Protein AF-0000000087158368 (afdb_homodimer)

pLDDT: mean 95.21, std 6.95, range [35.5, 98.94]

Solvent-accessible surface area (backbone atoms only — not comparable to full-atom values): 25498 Å² total; per-residue (Å²): 127,85,56,73,41,38,43,77,47,82,52,90,26,24,34,39,37,28,34,41,37,45,94,57,28,25,33,39,40,75,66,41,47,52,38,48,52,51,52,51,51,50,43,71,72,34,70,68,41,32,19,38,36,38,36,26,34,69,70,18,23,12,53,10,69,36,63,83,64,76,60,60,47,92,96,54,76,39,62,48,29,55,54,32,62,71,44,40,45,53,49,42,52,47,57,63,62,46,66,37,57,34,36,23,41,35,55,11,42,15,22,34,45,26,30,18,52,45,65,42,34,77,42,33,35,27,9,47,81,10,32,39,24,39,47,28,32,73,34,13,28,38,57,35,49,42,29,46,52,49,41,31,75,35,39,12,44,26,40,33,43,39,32,47,62,65,33,50,72,37,45,20,64,55,30,32,75,52,45,58,35,75,38,55,37,55,61,92,45,34,64,60,54,45,50,52,51,38,45,53,49,27,53,34,43,23,48,53,51,29,49,51,52,52,50,57,62,50,49,73,71,46,53,70,70,58,40,52,51,50,50,51,54,51,49,56,56,45,65,71,37,71,39,42,55,38,46,54,50,19,56,75,65,72,48,84,58,82,42,70,33,62,120,126,87,53,71,41,39,43,77,48,82,52,90,28,24,34,38,39,29,33,41,36,45,93,56,27,25,33,40,37,76,65,43,46,53,39,49,52,50,51,51,51,50,43,70,72,34,70,68,42,30,19,37,36,39,35,26,34,69,71,17,23,12,52,10,70,35,63,82,61,75,59,57,48,93,95,55,83,65,66,66,65,57,55,38,62,69,44,41,51,53,47,44,52,45,58,63,61,45,66,36,58,34,35,25,40,35,54,11,42,16,21,33,47,26,30,20,52,46,65,42,34,51,35,32,34,26,9,48,80,10,31,39,22,39,46,29,40,80,74,75,47,71,68,48,52,52,29,76,62,49,41,34,48,17,49,35,61,71,53,31,54,48,32,45,66,68,32,51,72,38,45,20,63,57,30,32,75,52,18,54,26,60,39,55,37,55,62,91,44,33,64,62,52,46,50,52,51,38,47,50,51,26,53,36,25,23,50,19,45,28,50,36,52,52,46,43,62,50,30,75,74,44,52,68,71,59,39,38,53,48,29,26,53,50,27,25,56,25,40,60,36,70,32,18,55,38,21,52,50,18,58,76,67,73,49,84,60,80,43,69,35,60,122

Structure (mmCIF, N/CA/C/O backbone):
data_AF-0000000087158368-model_v1
#
loop_
_entity.id
_entity.type
_entity.pdbx_description
1 polymer '1,2-epoxyphenylacetyl-CoA isomerase'
#
loop_
_atom_site.group_PDB
_atom_site.id
_atom_site.type_symbol
_atom_site.label_atom_id
_atom_site.label_alt_id
_atom_site.label_comp_id
_atom_site.label_asym_id
_atom_site.label_entity_id
_atom_site.label_seq_id
_atom_site.pdbx_PDB_ins_code
_atom_site.Cartn_x
_atom_site.Cartn_y
_atom_site.Cartn_z
_atom_site.occupancy
_atom_site.B_iso_or_equiv
_atom_site.auth_seq_id
_atom_site.auth_comp_id
_atom_site.auth_asym_id
_atom_site.auth_atom_id
_atom_site.pdbx_PDB_model_num
ATOM 1 N N . MET A 1 1 ? 14.289 32.031 16.703 1 35.5 1 MET A N 1
ATOM 2 C CA . MET A 1 1 ? 14.219 32.5 15.328 1 35.5 1 MET A CA 1
ATOM 3 C C . MET A 1 1 ? 13.297 31.594 14.5 1 35.5 1 MET A C 1
ATOM 5 O O . MET A 1 1 ? 13.383 30.375 14.578 1 35.5 1 MET A O 1
ATOM 9 N N . VAL A 1 2 ? 11.969 31.875 14.32 1 46.75 2 VAL A N 1
ATOM 10 C CA . VAL A 1 2 ? 10.938 31.125 13.617 1 46.75 2 VAL A CA 1
ATOM 11 C C . VAL A 1 2 ? 11.523 30.516 12.344 1 46.75 2 VAL A C 1
ATOM 13 O O . VAL A 1 2 ? 12.031 31.234 11.477 1 46.75 2 VAL A O 1
ATOM 16 N N . SER A 1 3 ? 12.148 29.312 12.359 1 64.56 3 SER A N 1
ATOM 17 C CA . SER A 1 3 ? 12.922 28.75 11.258 1 64.56 3 SER A CA 1
ATOM 18 C C . SER A 1 3 ? 12.148 28.828 9.945 1 64.56 3 SER A C 1
ATOM 20 O O . SER A 1 3 ? 10.922 28.672 9.93 1 64.56 3 SER A O 1
ATOM 22 N N . ASP A 1 4 ? 12.562 29.703 9.062 1 90.81 4 ASP A N 1
ATOM 23 C CA . ASP A 1 4 ? 12.023 29.922 7.723 1 90.81 4 ASP A CA 1
ATOM 24 C C . ASP A 1 4 ? 11.891 28.609 6.957 1 90.81 4 ASP A C 1
ATOM 26 O O . ASP A 1 4 ? 11.672 28.609 5.746 1 90.81 4 ASP A O 1
ATOM 30 N N . LEU A 1 5 ? 11.945 27.578 7.797 1 97.25 5 LEU A N 1
ATOM 31 C CA . LEU A 1 5 ? 11.914 26.281 7.137 1 97.25 5 LEU A CA 1
ATOM 32 C C . LEU A 1 5 ? 10.477 25.812 6.93 1 97.25 5 LEU A C 1
ATOM 34 O O . LEU A 1 5 ? 10.203 25 6.043 1 97.25 5 LEU A O 1
ATOM 38 N N . VAL A 1 6 ? 9.617 26.297 7.848 1 98.5 6 VAL A N 1
ATOM 39 C CA . VAL A 1 6 ? 8.18 26.109 7.691 1 98.5 6 VAL A CA 1
ATOM 40 C C . VAL A 1 6 ? 7.465 27.453 7.832 1 98.5 6 VAL A C 1
ATOM 42 O O . VAL A 1 6 ? 7.547 28.109 8.875 1 98.5 6 VAL A O 1
ATOM 45 N N . LEU A 1 7 ? 6.844 27.875 6.781 1 98.44 7 LEU A N 1
ATOM 46 C CA . LEU A 1 7 ? 6.082 29.109 6.82 1 98.44 7 LEU A CA 1
ATOM 47 C C . LEU A 1 7 ? 4.676 28.875 7.363 1 98.44 7 LEU A C 1
ATOM 49 O O . LEU A 1 7 ? 4.039 27.875 7.027 1 98.44 7 LEU A O 1
ATOM 53 N N . THR A 1 8 ? 4.258 29.781 8.203 1 98.12 8 THR A N 1
ATOM 54 C CA . THR A 1 8 ? 2.902 29.719 8.742 1 98.12 8 THR A CA 1
ATOM 55 C C . THR A 1 8 ? 2.09 30.938 8.32 1 98.12 8 THR A C 1
ATOM 57 O O . THR A 1 8 ? 2.518 32.062 8.531 1 98.12 8 THR A O 1
ATOM 60 N N . ASP A 1 9 ? 1.042 30.703 7.664 1 98.12 9 ASP A N 1
ATOM 61 C CA . ASP A 1 9 ? 0.063 31.734 7.309 1 98.12 9 ASP A CA 1
ATOM 62 C C . ASP A 1 9 ? -1.254 31.516 8.047 1 98.12 9 ASP A C 1
ATOM 64 O O . ASP A 1 9 ? -1.978 30.547 7.773 1 98.12 9 ASP A O 1
ATOM 68 N N . VAL A 1 10 ? -1.511 32.406 9 1 97.88 10 VAL A N 1
ATOM 69 C CA . VAL A 1 10 ? -2.723 32.312 9.805 1 97.88 10 VAL A CA 1
ATOM 70 C C . VAL A 1 10 ? -3.9 32.906 9.055 1 97.88 10 VAL A C 1
ATOM 72 O O . VAL A 1 10 ? -3.848 34.094 8.656 1 97.88 10 VAL A O 1
ATOM 75 N N . ARG A 1 11 ? -4.852 32.094 8.789 1 97.69 11 ARG A N 1
ATOM 76 C CA .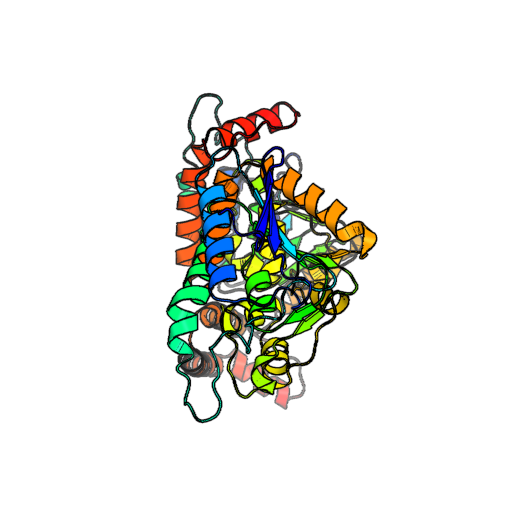 ARG A 1 11 ? -6.086 32.531 8.133 1 97.69 11 ARG A CA 1
ATOM 77 C C . ARG A 1 11 ? -7.258 32.5 9.109 1 97.69 11 ARG A C 1
ATOM 79 O O . ARG A 1 11 ? -7.078 32.281 10.305 1 97.69 11 ARG A O 1
ATOM 86 N N . ASP A 1 12 ? -8.445 32.906 8.586 1 96.06 12 ASP A N 1
ATOM 87 C CA . ASP A 1 12 ? -9.641 32.875 9.414 1 96.06 12 ASP A CA 1
ATOM 88 C C . ASP A 1 12 ? -10.094 31.438 9.664 1 96.06 12 ASP A C 1
ATOM 90 O O . ASP A 1 12 ? -10.781 30.844 8.836 1 96.06 12 ASP A O 1
ATOM 94 N N . GLY A 1 13 ? -9.641 30.891 10.781 1 96.81 13 GLY A N 1
ATOM 95 C CA . GLY A 1 13 ? -10.102 29.578 11.219 1 96.81 13 GLY A CA 1
ATOM 96 C C . GLY A 1 13 ? -9.133 28.469 10.883 1 96.81 13 GLY A C 1
ATOM 97 O O . GLY A 1 13 ? -9.297 27.328 11.336 1 96.81 13 GLY A O 1
ATOM 98 N N . TYR A 1 14 ? -8.18 28.812 10.008 1 98 14 TYR A N 1
ATOM 99 C CA . TYR A 1 14 ? -7.238 27.734 9.688 1 98 14 TYR A CA 1
ATOM 100 C C . TYR A 1 14 ? -5.844 28.297 9.445 1 98 14 TYR A C 1
ATOM 102 O O . TYR A 1 14 ? -5.66 29.516 9.406 1 98 14 TYR A O 1
ATOM 110 N N . ARG A 1 15 ? -4.848 27.406 9.383 1 98.5 15 ARG A N 1
ATOM 111 C CA . ARG A 1 15 ? -3.459 27.781 9.133 1 98.5 15 ARG A CA 1
ATOM 112 C C . ARG A 1 15 ? -2.908 27.031 7.922 1 98.5 15 ARG A C 1
ATOM 114 O O . ARG A 1 15 ? -3.207 25.859 7.723 1 98.5 15 ARG A O 1
ATOM 121 N N . VAL A 1 16 ? -2.145 27.75 7.168 1 98.81 16 VAL A N 1
ATOM 122 C CA . VAL A 1 16 ? -1.394 27.156 6.07 1 98.81 16 VAL A CA 1
ATOM 123 C C . VAL A 1 16 ? 0.057 26.938 6.496 1 98.81 16 VAL A C 1
ATOM 125 O O . VAL A 1 16 ? 0.745 27.891 6.879 1 98.81 16 VAL A O 1
ATOM 128 N N . LEU A 1 17 ? 0.47 25.766 6.527 1 98.75 17 LEU A N 1
ATOM 129 C CA . LEU A 1 17 ? 1.861 25.406 6.773 1 98.75 17 LEU A CA 1
ATOM 130 C C . LEU A 1 17 ? 2.561 25.016 5.477 1 98.75 17 LEU A C 1
ATOM 132 O O . LEU A 1 17 ? 2.123 24.094 4.789 1 98.75 17 LEU A O 1
ATOM 136 N N . THR A 1 18 ? 3.607 25.703 5.133 1 98.88 18 THR A N 1
ATOM 137 C CA . THR A 1 18 ? 4.332 25.469 3.889 1 98.88 18 THR A CA 1
ATOM 138 C C . THR A 1 18 ? 5.758 25 4.172 1 98.88 18 THR A C 1
ATOM 140 O O . THR A 1 18 ? 6.543 25.734 4.781 1 98.88 18 THR A O 1
ATOM 143 N N . LEU A 1 19 ? 6.09 23.75 3.797 1 98.75 19 LEU A N 1
ATOM 144 C CA . LEU A 1 19 ? 7.488 23.344 3.807 1 98.75 19 LEU A CA 1
ATOM 145 C C . LEU A 1 19 ? 8.328 24.219 2.889 1 98.75 19 LEU A C 1
ATOM 147 O O . LEU A 1 19 ? 7.984 24.406 1.717 1 98.75 19 LEU A O 1
ATOM 151 N N . ASN A 1 20 ? 9.469 24.766 3.457 1 98.44 20 ASN A N 1
ATOM 152 C CA . ASN A 1 20 ? 10.102 25.859 2.738 1 98.44 20 ASN A CA 1
ATOM 153 C C . ASN A 1 20 ? 11.602 25.656 2.59 1 98.44 20 ASN A C 1
ATOM 155 O O . ASN A 1 20 ? 12.398 26.453 3.068 1 98.44 20 ASN A O 1
ATOM 159 N N . ARG A 1 21 ? 11.961 24.625 1.903 1 97.25 21 ARG A N 1
ATOM 160 C CA . ARG A 1 21 ? 13.289 24.375 1.36 1 97.25 21 ARG A CA 1
ATOM 161 C C . ARG A 1 21 ? 13.219 24.016 -0.121 1 97.25 21 ARG A C 1
ATOM 163 O O . ARG A 1 21 ? 13.672 22.953 -0.532 1 97.25 21 ARG A O 1
ATOM 170 N N . PRO A 1 22 ? 12.695 24.969 -0.918 1 97.19 22 PRO A N 1
ATOM 171 C CA . PRO A 1 22 ? 12.383 24.641 -2.311 1 97.19 22 PRO A CA 1
ATOM 172 C C . PRO A 1 22 ? 13.617 24.219 -3.105 1 97.19 22 PRO A C 1
ATOM 174 O O . PRO A 1 22 ? 13.508 23.406 -4.035 1 97.19 22 PRO A O 1
ATOM 177 N N . ASP A 1 23 ? 14.781 24.625 -2.709 1 95.81 23 ASP A N 1
ATOM 178 C CA . ASP A 1 23 ? 16 24.281 -3.43 1 95.81 23 ASP A CA 1
ATOM 179 C C . ASP A 1 23 ? 16.391 22.828 -3.197 1 95.81 23 ASP A C 1
ATOM 181 O O . ASP A 1 23 ? 17.219 22.266 -3.934 1 95.81 23 ASP A O 1
ATOM 185 N N . ARG A 1 24 ? 15.82 22.266 -2.209 1 95.56 24 ARG A N 1
ATOM 186 C CA . ARG A 1 24 ? 16.078 20.859 -1.892 1 95.56 24 ARG A CA 1
ATOM 187 C C . ARG A 1 24 ? 14.805 20.031 -2.004 1 95.56 24 ARG A C 1
ATOM 189 O O . ARG A 1 24 ? 14.672 19 -1.352 1 95.56 24 ARG A O 1
ATOM 196 N N . LEU A 1 25 ? 13.82 20.578 -2.707 1 97.25 25 LEU A N 1
ATOM 197 C CA . LEU A 1 25 ? 12.523 19.938 -2.877 1 97.25 25 LEU A CA 1
ATOM 198 C C . LEU A 1 25 ? 11.883 19.641 -1.523 1 97.25 25 LEU A C 1
ATOM 200 O O . LEU A 1 25 ? 11.289 18.562 -1.338 1 97.25 25 LEU A O 1
ATOM 204 N N . ASN A 1 26 ? 12.141 20.516 -0.553 1 98.19 26 ASN A N 1
ATOM 205 C CA . ASN A 1 26 ? 11.539 20.469 0.775 1 98.19 26 ASN A CA 1
ATOM 206 C C . ASN A 1 26 ? 11.867 19.172 1.494 1 98.19 26 ASN A C 1
ATOM 208 O O . ASN A 1 26 ? 11.031 18.625 2.227 1 98.19 26 ASN A O 1
ATOM 212 N N . ALA A 1 27 ? 13.102 18.609 1.26 1 97.5 27 ALA A N 1
ATOM 213 C CA . ALA A 1 27 ? 13.555 17.406 1.953 1 97.5 27 ALA A CA 1
ATOM 214 C C . ALA A 1 27 ? 13.672 17.656 3.455 1 97.5 27 ALA A C 1
ATOM 216 O O . ALA A 1 27 ? 14.086 18.734 3.883 1 97.5 27 ALA A O 1
ATOM 217 N N . PHE A 1 28 ? 13.391 16.656 4.266 1 97 28 PHE A N 1
ATOM 218 C CA . PHE A 1 28 ? 13.398 16.766 5.719 1 97 28 PHE A CA 1
ATOM 219 C C . PHE A 1 28 ? 14.828 16.719 6.254 1 97 28 PHE A C 1
ATOM 221 O O . PHE A 1 28 ? 15.602 15.828 5.891 1 97 28 PHE A O 1
ATOM 228 N N . SER A 1 29 ? 15.227 17.656 6.973 1 94.62 29 SER A N 1
ATOM 229 C CA . SER A 1 29 ? 16.344 17.641 7.918 1 94.62 29 SER A CA 1
ATOM 230 C C . SER A 1 29 ? 15.844 17.609 9.359 1 94.62 29 SER A C 1
ATOM 232 O O . SER A 1 29 ? 14.641 17.688 9.609 1 94.62 29 SER A O 1
ATOM 234 N N . GLY A 1 30 ? 16.766 17.438 10.281 1 94.38 30 GLY A N 1
ATOM 235 C CA . GLY A 1 30 ? 16.375 17.547 11.672 1 94.38 30 GLY A CA 1
ATOM 236 C C . GLY A 1 30 ? 15.703 18.859 12.016 1 94.38 30 GLY A C 1
ATOM 237 O O . GLY A 1 30 ? 14.688 18.875 12.711 1 94.38 30 GLY A O 1
ATOM 238 N N . GLU A 1 31 ? 16.188 19.891 11.469 1 95.31 31 GLU A N 1
ATOM 239 C CA . GLU A 1 31 ? 15.648 21.219 11.727 1 95.31 31 GLU A CA 1
ATOM 240 C C . GLU A 1 31 ? 14.266 21.375 11.109 1 95.31 31 GLU A C 1
ATOM 242 O O . GLU A 1 31 ? 13.383 22 11.703 1 95.31 31 GLU A O 1
ATOM 247 N N . MET A 1 32 ? 14.078 20.812 9.922 1 96.75 32 MET A N 1
ATOM 248 C CA . MET A 1 32 ? 12.773 20.891 9.266 1 96.75 32 MET A CA 1
ATOM 249 C C . MET A 1 32 ? 11.719 20.125 10.062 1 96.75 32 MET A C 1
ATOM 251 O O . MET A 1 32 ? 10.594 20.594 10.211 1 96.75 32 MET A O 1
ATOM 255 N N . HIS A 1 33 ? 12.133 18.953 10.539 1 97.12 33 HIS A N 1
ATOM 256 C CA . HIS A 1 33 ? 11.234 18.188 11.398 1 97.12 33 HIS A CA 1
ATOM 257 C C . HIS A 1 33 ? 10.828 19 12.625 1 97.12 33 HIS A C 1
ATOM 259 O O . HIS A 1 33 ? 9.641 19.062 12.961 1 97.12 33 HIS A O 1
ATOM 265 N N . ALA A 1 34 ? 11.758 19.594 13.258 1 97 34 ALA A N 1
ATOM 266 C CA . ALA A 1 34 ? 11.492 20.375 14.461 1 97 34 ALA A CA 1
ATOM 267 C C . ALA A 1 34 ? 10.57 21.562 14.156 1 97 34 ALA A C 1
ATOM 269 O O . ALA A 1 34 ? 9.648 21.844 14.93 1 97 34 ALA A O 1
ATOM 270 N N . ALA A 1 35 ? 10.828 22.172 13.062 1 97.94 35 ALA A N 1
ATOM 271 C CA . ALA A 1 35 ? 10.016 23.312 12.664 1 97.94 35 ALA A CA 1
ATOM 272 C C . ALA A 1 35 ? 8.57 22.906 12.398 1 97.94 35 ALA A C 1
ATOM 274 O O . ALA A 1 35 ? 7.637 23.578 12.836 1 97.94 35 ALA A O 1
ATOM 275 N N . LEU A 1 36 ? 8.367 21.828 11.656 1 98.44 36 LEU A N 1
ATOM 276 C CA . LEU A 1 36 ? 7.02 21.359 11.344 1 98.44 36 LEU A CA 1
ATOM 277 C C . LEU A 1 36 ? 6.293 20.922 12.617 1 98.44 36 LEU A C 1
ATOM 279 O O . LEU A 1 36 ? 5.121 21.25 12.812 1 98.44 36 LEU A O 1
ATOM 283 N N . MET A 1 37 ? 7.012 20.188 13.516 1 98.38 37 MET A N 1
ATOM 284 C CA . MET A 1 37 ? 6.414 19.75 14.773 1 98.38 37 MET A CA 1
ATOM 285 C C . MET A 1 37 ? 5.969 20.953 15.609 1 98.38 37 MET A C 1
ATOM 287 O O . MET A 1 37 ? 4.879 20.953 16.188 1 98.38 37 MET A O 1
ATOM 291 N N . ALA A 1 38 ? 6.797 21.953 15.641 1 98 38 ALA A N 1
ATOM 292 C CA . ALA A 1 38 ? 6.461 23.156 16.391 1 98 38 ALA A CA 1
ATOM 293 C C . ALA A 1 38 ? 5.227 23.844 15.805 1 98 38 ALA A C 1
ATOM 295 O O . ALA A 1 38 ? 4.352 24.297 16.547 1 98 38 ALA A O 1
ATOM 296 N N . ALA A 1 39 ? 5.195 23.906 14.5 1 98.12 39 ALA A N 1
ATOM 297 C CA . ALA A 1 39 ? 4.066 24.547 13.828 1 98.12 39 ALA A CA 1
ATOM 298 C C . ALA A 1 39 ? 2.77 23.781 14.086 1 98.12 39 ALA A C 1
ATOM 300 O O . ALA A 1 39 ? 1.726 24.391 14.336 1 98.12 39 ALA A O 1
ATOM 301 N N . LEU A 1 40 ? 2.805 22.5 14.008 1 98.44 40 LEU A N 1
ATOM 302 C CA . LEU A 1 40 ? 1.634 21.672 14.266 1 98.44 40 LEU A CA 1
ATOM 303 C C . LEU A 1 40 ? 1.184 21.812 15.711 1 98.44 40 LEU A C 1
ATOM 305 O O . LEU A 1 40 ? -0.016 21.875 15.992 1 98.44 40 LEU A O 1
ATOM 309 N N . THR A 1 41 ? 2.145 21.812 16.609 1 98.19 41 THR A N 1
ATOM 310 C CA . THR A 1 41 ? 1.838 21.953 18.031 1 98.19 41 THR A CA 1
ATOM 311 C C . THR A 1 41 ? 1.185 23.312 18.312 1 98.19 41 THR A C 1
ATOM 313 O O . THR A 1 41 ? 0.236 23.406 19.094 1 98.19 41 THR A O 1
ATOM 316 N N . ALA A 1 42 ? 1.695 24.344 17.656 1 97.62 42 ALA A N 1
ATOM 317 C CA . ALA A 1 42 ? 1.116 25.672 17.797 1 97.62 42 ALA A CA 1
ATOM 318 C C . ALA A 1 42 ? -0.322 25.703 17.281 1 97.62 42 ALA A C 1
ATOM 320 O O . ALA A 1 42 ? -1.196 26.312 17.906 1 97.62 42 ALA A O 1
ATOM 321 N N . ALA A 1 43 ? -0.54 25.078 16.172 1 97.5 43 ALA A N 1
ATOM 322 C CA . ALA A 1 43 ? -1.895 25 15.625 1 97.5 43 ALA A CA 1
ATOM 323 C C . ALA A 1 43 ? -2.83 24.281 16.594 1 97.5 43 ALA A C 1
ATOM 325 O O . ALA A 1 43 ? -3.959 24.719 16.828 1 97.5 43 ALA A O 1
ATOM 326 N N . GLU A 1 44 ? -2.381 23.25 17.156 1 97.12 44 GLU A N 1
ATOM 327 C CA . GLU A 1 44 ? -3.164 22.453 18.094 1 97.12 44 GLU A CA 1
ATOM 328 C C . GLU A 1 44 ? -3.529 23.25 19.344 1 97.12 44 GLU A C 1
ATOM 330 O O . GLU A 1 44 ? -4.637 23.109 19.875 1 97.12 44 GLU A O 1
ATOM 335 N N . SER A 1 45 ? -2.621 24.109 19.781 1 96.81 45 SER A N 1
ATOM 336 C CA . SER A 1 45 ? -2.787 24.828 21.047 1 96.81 45 SER A CA 1
ATOM 337 C C . SER A 1 45 ? -3.643 26.078 20.859 1 96.81 45 SER A C 1
ATOM 339 O O . SER A 1 45 ? -4.137 26.641 21.828 1 96.81 45 SER A O 1
ATOM 341 N N . ASP A 1 46 ? -3.721 26.531 19.641 1 95.94 46 ASP A N 1
ATOM 342 C CA . ASP A 1 46 ? -4.5 27.734 19.312 1 95.94 46 ASP A CA 1
ATOM 343 C C . ASP A 1 46 ? -5.953 27.375 19.016 1 95.94 46 ASP A C 1
ATOM 345 O O . ASP A 1 46 ? -6.273 26.875 17.938 1 95.94 46 ASP A O 1
ATOM 349 N N . LYS A 1 47 ? -6.809 27.719 19.875 1 93.06 47 LYS A N 1
ATOM 350 C CA . LYS A 1 47 ? -8.211 27.344 19.766 1 93.06 47 LYS A CA 1
ATOM 351 C C . LYS A 1 47 ? -8.875 28.016 18.578 1 93.06 47 LYS A C 1
ATOM 353 O O . LYS A 1 47 ? -9.945 27.594 18.125 1 93.06 47 LYS A O 1
ATOM 358 N N . SER A 1 48 ? -8.266 29.062 18.109 1 95.25 48 SER A N 1
ATOM 359 C CA . SER A 1 48 ? -8.82 29.734 16.938 1 95.25 48 SER A CA 1
ATOM 360 C C . SER A 1 48 ? -8.469 28.984 15.656 1 95.25 48 SER A C 1
ATOM 362 O O . SER A 1 48 ? -9.047 29.234 14.602 1 95.25 48 SER A O 1
ATOM 364 N N . CYS A 1 49 ? -7.559 28.062 15.695 1 97.19 49 CYS A N 1
ATOM 365 C CA . CYS A 1 49 ? -7.211 27.219 14.555 1 97.19 49 CYS A CA 1
ATOM 366 C C . CYS A 1 49 ? -8.086 25.969 14.516 1 97.19 49 CYS A C 1
ATOM 368 O O . CYS A 1 49 ? -8.016 25.125 15.414 1 97.19 49 CYS A O 1
ATOM 370 N N . ARG A 1 50 ? -8.836 25.812 13.445 1 97.75 50 ARG A N 1
ATOM 371 C CA . ARG A 1 50 ? -9.836 24.75 13.383 1 97.75 50 ARG A CA 1
ATOM 372 C C . ARG A 1 50 ? -9.539 23.781 12.242 1 97.75 50 ARG A C 1
ATOM 374 O O . ARG A 1 50 ? -10.211 22.766 12.086 1 97.75 50 ARG A O 1
ATOM 381 N N . ALA A 1 51 ? -8.539 24.062 11.414 1 98.38 51 ALA A N 1
ATOM 382 C CA . ALA A 1 51 ? -8.031 23.188 10.359 1 98.38 51 ALA A CA 1
ATOM 383 C C . ALA A 1 51 ? -6.598 23.547 9.984 1 98.38 51 ALA A C 1
ATOM 385 O O . ALA A 1 51 ? -6.152 24.672 10.234 1 98.38 51 ALA A O 1
ATOM 386 N N . VAL A 1 52 ? -5.898 22.641 9.43 1 98.81 52 VAL A N 1
ATOM 387 C CA . VAL A 1 52 ? -4.543 22.875 8.938 1 98.81 52 VAL A CA 1
ATOM 388 C C . VAL A 1 52 ? -4.453 22.484 7.465 1 98.81 52 VAL A C 1
ATOM 390 O O . VAL A 1 52 ? -5 21.453 7.051 1 98.81 52 VAL A O 1
ATOM 393 N N . LEU A 1 53 ? -3.898 23.344 6.691 1 98.94 53 LEU A N 1
ATOM 394 C CA . LEU A 1 53 ? -3.512 23.078 5.312 1 98.94 53 LEU A CA 1
ATOM 395 C C . LEU A 1 53 ? -1.997 22.953 5.184 1 98.94 53 LEU A C 1
ATOM 397 O O . LEU A 1 53 ? -1.264 23.891 5.488 1 98.94 53 LEU A O 1
ATOM 401 N N . LEU A 1 54 ? -1.51 21.781 4.82 1 98.94 54 LEU A N 1
ATOM 402 C CA . LEU A 1 54 ? -0.09 21.5 4.637 1 98.94 54 LEU A CA 1
ATOM 403 C C . LEU A 1 54 ? 0.268 21.453 3.156 1 98.94 54 LEU A C 1
ATOM 405 O O . LEU A 1 54 ? -0.434 20.828 2.361 1 98.94 54 LEU A O 1
ATOM 409 N N . THR A 1 55 ? 1.302 22.203 2.732 1 98.94 55 THR A N 1
ATOM 410 C CA . THR A 1 55 ? 1.754 22.188 1.346 1 98.94 55 THR A CA 1
ATOM 411 C C . THR A 1 55 ? 3.256 22.453 1.267 1 98.94 55 THR A C 1
ATOM 413 O O . THR A 1 55 ? 3.939 22.484 2.291 1 98.94 55 THR A O 1
ATOM 416 N N . GLY A 1 56 ? 3.881 22.422 0.038 1 98.81 56 GLY A N 1
ATOM 417 C CA . GLY A 1 56 ? 5.297 22.672 -0.169 1 98.81 56 GLY A CA 1
ATOM 418 C C . GLY A 1 56 ? 5.555 23.906 -1.03 1 98.81 56 GLY A C 1
ATOM 419 O O . GLY A 1 56 ? 4.801 24.188 -1.962 1 98.81 56 GLY A O 1
ATOM 420 N N . ALA A 1 57 ? 6.609 24.578 -0.704 1 98.5 57 ALA A N 1
ATOM 421 C CA . ALA A 1 57 ? 7.047 25.688 -1.539 1 98.5 57 ALA A CA 1
ATOM 422 C C . ALA A 1 57 ? 7.773 25.188 -2.787 1 98.5 57 ALA A C 1
ATOM 424 O O . ALA A 1 57 ? 8.445 24.156 -2.75 1 98.5 57 ALA A O 1
ATOM 425 N N . GLY A 1 58 ? 7.645 25.906 -3.893 1 97.81 58 GLY A N 1
ATOM 426 C CA . GLY A 1 58 ? 8.406 25.594 -5.09 1 97.81 58 GLY A CA 1
ATOM 427 C C . GLY A 1 58 ? 7.793 24.469 -5.914 1 97.81 58 GLY A C 1
ATOM 428 O O . GLY A 1 58 ? 6.57 24.344 -5.98 1 97.81 58 GLY A O 1
ATOM 429 N N . ARG A 1 59 ? 8.578 23.734 -6.566 1 96.44 59 ARG A N 1
ATOM 430 C CA . ARG A 1 59 ? 8.133 22.844 -7.625 1 96.44 59 ARG A CA 1
ATOM 431 C C . ARG A 1 59 ? 7.727 21.484 -7.059 1 96.44 59 ARG A C 1
ATOM 433 O O . ARG A 1 59 ? 7.098 20.688 -7.746 1 96.44 59 ARG A O 1
ATOM 440 N N . GLY A 1 60 ? 8.195 21.172 -5.848 1 97.75 60 GLY A N 1
ATOM 441 C CA . GLY A 1 60 ? 7.887 19.891 -5.25 1 97.75 60 GLY A CA 1
ATOM 442 C C . GLY A 1 60 ? 7.211 20 -3.898 1 97.75 60 GLY A C 1
ATOM 443 O O . GLY A 1 60 ? 7.246 21.062 -3.268 1 97.75 60 GLY A O 1
ATOM 444 N N . PHE A 1 61 ? 6.562 18.984 -3.498 1 98.75 61 PHE A N 1
ATOM 445 C CA . PHE A 1 61 ? 5.984 18.938 -2.162 1 98.75 61 PHE A CA 1
ATOM 446 C C . PHE A 1 61 ? 7.043 18.578 -1.124 1 98.75 61 PHE A C 1
ATOM 448 O O . PHE A 1 61 ? 7.375 19.391 -0.264 1 98.75 61 PHE A O 1
ATOM 455 N N . CYS A 1 62 ? 7.625 17.312 -1.284 1 98.62 62 CYS A N 1
ATOM 456 C CA . CYS A 1 62 ? 8.641 16.859 -0.342 1 98.62 62 CYS A CA 1
ATOM 457 C C . CYS A 1 62 ? 9.359 15.625 -0.867 1 98.62 62 CYS A C 1
ATOM 459 O O . CYS A 1 62 ? 8.711 14.641 -1.231 1 98.62 62 CYS A O 1
ATOM 461 N N . ALA A 1 63 ? 10.664 15.656 -0.845 1 96.81 63 ALA A N 1
ATOM 462 C CA . ALA A 1 63 ? 11.469 14.578 -1.413 1 96.81 63 ALA A CA 1
ATOM 463 C C . ALA A 1 63 ? 11.828 13.539 -0.349 1 96.81 63 ALA A C 1
ATOM 465 O O . ALA A 1 63 ? 12.609 12.625 -0.609 1 96.81 63 ALA A O 1
ATOM 466 N N . GLY A 1 64 ? 11.289 13.688 0.818 1 96.25 64 GLY A N 1
ATOM 467 C CA . GLY A 1 64 ? 11.641 12.781 1.9 1 96.25 64 GLY A CA 1
ATOM 468 C C . GLY A 1 64 ? 12.875 13.227 2.668 1 96.25 64 GLY A C 1
ATOM 469 O O . GLY A 1 64 ? 13.023 14.406 2.986 1 96.25 64 GLY A O 1
ATOM 470 N N . GLN A 1 65 ? 13.703 12.297 3.102 1 93.81 65 GLN A N 1
ATOM 471 C CA . GLN A 1 65 ? 14.891 12.578 3.904 1 93.81 65 GLN A CA 1
ATOM 472 C C . GLN A 1 65 ? 15.969 13.258 3.07 1 93.81 65 GLN A C 1
ATOM 474 O O . GLN A 1 65 ? 16.266 12.82 1.957 1 93.81 65 GLN A O 1
ATOM 479 N N . ASP A 1 66 ? 16.453 14.297 3.578 1 92.94 66 ASP A N 1
ATOM 480 C CA . ASP A 1 66 ? 17.672 14.875 3.008 1 92.94 66 ASP A CA 1
ATOM 481 C C . ASP A 1 66 ? 18.875 13.984 3.287 1 92.94 66 ASP A C 1
ATOM 483 O O . ASP A 1 66 ? 19.406 13.969 4.406 1 92.94 66 ASP A O 1
ATOM 487 N N . LEU A 1 67 ? 19.344 13.305 2.322 1 85 67 LEU A N 1
ATOM 488 C CA . LEU A 1 67 ? 20.422 12.336 2.482 1 85 67 LEU A CA 1
ATOM 489 C C . LEU A 1 67 ? 21.75 13.031 2.803 1 85 67 LEU A C 1
ATOM 491 O O . LEU A 1 67 ? 22.688 12.398 3.283 1 85 67 LEU A O 1
ATOM 495 N N . SER A 1 68 ? 21.781 14.297 2.555 1 81.44 68 SER A N 1
ATOM 496 C CA . SER A 1 68 ? 23 15.062 2.811 1 81.44 68 SER A CA 1
ATOM 497 C C . SER A 1 68 ? 23.031 15.578 4.242 1 81.44 68 SER A C 1
ATOM 499 O O . SER A 1 68 ? 24.031 16.172 4.676 1 81.44 68 SER A O 1
ATOM 501 N N . ASP A 1 69 ? 21.984 15.336 4.973 1 80.25 69 ASP A N 1
ATOM 502 C CA . ASP A 1 69 ? 21.875 15.859 6.332 1 80.25 69 ASP A CA 1
ATOM 503 C C . ASP A 1 69 ? 22.453 14.883 7.352 1 80.25 69 ASP A C 1
ATOM 505 O O . ASP A 1 69 ? 21.781 14.547 8.336 1 80.25 69 ASP A O 1
ATOM 509 N N . GLY A 1 70 ? 23.609 14.414 7.164 1 73.25 70 GLY A N 1
ATOM 510 C CA . GLY A 1 70 ? 24.359 13.648 8.148 1 73.25 70 GLY A CA 1
ATOM 511 C C . GLY A 1 70 ? 23.797 12.266 8.391 1 73.25 70 GLY A C 1
ATOM 512 O O . GLY A 1 70 ? 24.125 11.617 9.383 1 73.25 70 GLY A O 1
ATOM 513 N N . VAL A 1 71 ? 22.938 11.836 7.57 1 76.69 71 VAL A N 1
ATOM 514 C CA . VAL A 1 71 ? 22.328 10.531 7.824 1 76.69 71 VAL A CA 1
ATOM 515 C C . VAL A 1 71 ? 23.172 9.438 7.168 1 76.69 71 VAL A C 1
ATOM 517 O O . VAL A 1 71 ? 23.078 8.266 7.539 1 76.69 71 VAL A O 1
ATOM 520 N N . PHE A 1 72 ? 23.984 9.82 6.27 1 78.94 72 PHE A N 1
ATOM 521 C CA . PHE A 1 72 ? 24.844 8.867 5.602 1 78.94 72 PHE A CA 1
ATOM 522 C C . PHE A 1 72 ? 26.266 9.414 5.488 1 78.94 72 PHE A C 1
ATOM 524 O O . PHE A 1 72 ? 26.469 10.539 5.039 1 78.94 72 PHE A O 1
ATOM 531 N N . THR A 1 73 ? 27.141 8.781 6.07 1 78.94 73 THR A N 1
ATOM 532 C CA . THR A 1 73 ? 28.578 9.031 5.914 1 78.94 73 THR A CA 1
ATOM 533 C C . THR A 1 73 ? 29.266 7.82 5.289 1 78.94 73 THR A C 1
ATOM 535 O O . THR A 1 73 ? 29.234 6.723 5.844 1 78.94 73 THR A O 1
ATOM 538 N N . PRO A 1 74 ? 29.906 8.156 4.109 1 77.19 74 PRO A N 1
ATOM 539 C CA . PRO A 1 74 ? 30.594 7.027 3.479 1 77.19 74 PRO A CA 1
ATOM 540 C C . PRO A 1 74 ? 31.516 6.285 4.438 1 77.19 74 PRO A C 1
ATOM 542 O O . PRO A 1 74 ? 32.281 6.918 5.184 1 77.19 74 PRO A O 1
ATOM 545 N N . GLY A 1 75 ? 31.484 5.074 4.484 1 79.12 75 GLY A N 1
ATOM 546 C CA . GLY A 1 75 ? 32.344 4.254 5.316 1 79.12 75 GLY A CA 1
ATOM 547 C C . GLY A 1 75 ? 31.781 4.008 6.703 1 79.12 75 GLY A C 1
ATOM 548 O O . GLY A 1 75 ? 32.312 3.174 7.449 1 79.12 75 GLY A O 1
ATOM 549 N N . GLU A 1 76 ? 30.719 4.742 7.059 1 82.75 76 GLU A N 1
ATOM 550 C CA . GLU A 1 76 ? 30.062 4.535 8.344 1 82.75 76 GLU A CA 1
ATOM 551 C C . GLU A 1 76 ? 28.703 3.852 8.172 1 82.75 76 GLU A C 1
ATOM 553 O O . GLU A 1 76 ? 28.047 4.035 7.148 1 82.75 76 GLU A O 1
ATOM 558 N N . THR A 1 77 ? 28.438 3.02 9.156 1 84.12 77 THR A N 1
ATOM 559 C CA . THR A 1 77 ? 27.125 2.373 9.156 1 84.12 77 THR A CA 1
ATOM 560 C C . THR A 1 77 ? 26.109 3.217 9.914 1 84.12 77 THR A C 1
ATOM 562 O O . THR A 1 77 ? 26.203 3.375 11.133 1 84.12 77 THR A O 1
ATOM 565 N N . PRO A 1 78 ? 25.172 3.752 9.203 1 85.88 78 PRO A N 1
ATOM 566 C CA . PRO A 1 78 ? 24.188 4.602 9.891 1 85.88 78 PRO A CA 1
ATOM 567 C C . PRO A 1 78 ? 23.172 3.795 10.688 1 85.88 78 PRO A C 1
ATOM 569 O O . PRO A 1 78 ? 23.016 2.59 10.469 1 85.88 78 PRO A O 1
ATOM 572 N N . ASP A 1 79 ? 22.625 4.398 11.68 1 90.56 79 ASP A N 1
ATOM 573 C CA . ASP A 1 79 ? 21.438 3.861 12.352 1 90.56 79 ASP A CA 1
ATOM 574 C C . ASP A 1 79 ? 20.203 4.672 12.008 1 90.56 79 ASP A C 1
ATOM 576 O O . ASP A 1 79 ? 19.844 5.609 12.727 1 90.56 79 ASP A O 1
ATOM 580 N N . LEU A 1 80 ? 19.547 4.238 11.039 1 91.75 80 LEU A N 1
ATOM 581 C CA . LEU A 1 80 ? 18.391 4.977 10.523 1 91.75 80 LEU A CA 1
ATOM 582 C C . LEU A 1 80 ? 17.219 4.895 11.492 1 91.75 80 LEU A C 1
ATOM 584 O O . LEU A 1 80 ? 16.281 5.699 11.414 1 91.75 80 LEU A O 1
ATOM 588 N N . SER A 1 81 ? 17.266 3.895 12.43 1 93.88 81 SER A N 1
ATOM 589 C CA . SER A 1 81 ? 16.188 3.752 13.398 1 93.88 81 SER A CA 1
ATOM 590 C C . SER A 1 81 ? 16.094 4.977 14.305 1 93.88 81 SER A C 1
ATOM 592 O O . SER A 1 81 ? 14.992 5.348 14.742 1 93.88 81 SER A O 1
ATOM 594 N N . LEU A 1 82 ? 17.172 5.586 14.539 1 92.12 82 LEU A N 1
ATOM 595 C CA . LEU A 1 82 ? 17.203 6.723 15.453 1 92.12 82 LEU A CA 1
ATOM 596 C C . LEU A 1 82 ? 16.453 7.914 14.859 1 92.12 82 LEU A C 1
ATOM 598 O O . LEU A 1 82 ? 15.688 8.57 15.555 1 92.12 82 LEU A O 1
ATOM 602 N N . GLN A 1 83 ? 16.688 8.156 13.586 1 91.31 83 GLN A N 1
ATOM 603 C CA . GLN A 1 83 ? 16.016 9.258 12.914 1 91.31 83 GLN A CA 1
ATOM 604 C C . GLN A 1 83 ? 14.508 9.023 12.836 1 91.31 83 GLN A C 1
ATOM 606 O O . GLN A 1 83 ? 13.711 9.945 13.031 1 91.31 83 GLN A O 1
ATOM 611 N N . ILE A 1 84 ? 14.125 7.836 12.586 1 95.62 84 ILE A N 1
ATOM 612 C CA . ILE A 1 84 ? 12.719 7.48 12.461 1 95.62 84 ILE A CA 1
ATOM 613 C C . ILE A 1 84 ? 12.031 7.602 13.82 1 95.62 84 ILE A C 1
ATOM 615 O O . ILE A 1 84 ? 10.945 8.172 13.93 1 95.62 84 ILE A O 1
ATOM 619 N N . GLU A 1 85 ? 12.695 7.148 14.859 1 95.94 85 GLU A N 1
ATOM 620 C CA . GLU A 1 85 ? 12.164 7.199 16.219 1 95.94 85 GLU A CA 1
ATOM 621 C C . GLU A 1 85 ? 12.039 8.641 16.703 1 95.94 85 GLU A C 1
ATOM 623 O O . GLU A 1 85 ? 11.055 9 17.344 1 95.94 85 GLU A O 1
ATOM 628 N N . LYS A 1 86 ? 12.992 9.391 16.391 1 95.81 86 LYS A N 1
ATOM 629 C CA . LYS A 1 86 ? 13.078 10.734 16.938 1 95.81 86 LYS A CA 1
ATOM 630 C C . LYS A 1 86 ? 12.18 11.703 16.172 1 95.81 86 LYS A C 1
ATOM 632 O O . LYS A 1 86 ? 11.586 12.609 16.766 1 95.81 86 LYS A O 1
ATOM 637 N N . TYR A 1 87 ? 12.078 11.477 14.844 1 95.88 87 TYR A N 1
ATOM 638 C CA . TYR A 1 87 ? 11.477 12.539 14.047 1 95.88 87 TYR A CA 1
ATOM 639 C C . TYR A 1 87 ? 10.234 12.031 13.32 1 95.88 87 TYR A C 1
ATOM 641 O O . TYR A 1 87 ? 9.141 12.555 13.508 1 95.88 87 TYR A O 1
ATOM 649 N N . TYR A 1 88 ? 10.312 11 12.516 1 97.75 88 TYR A N 1
ATOM 650 C CA . TYR A 1 88 ? 9.25 10.617 11.594 1 97.75 88 TYR A CA 1
ATOM 651 C C . TYR A 1 88 ? 8.078 9.992 12.336 1 97.75 88 TYR A C 1
ATOM 653 O O . TYR A 1 88 ? 6.918 10.336 12.086 1 97.75 88 TYR A O 1
ATOM 661 N N . ASN A 1 89 ? 8.344 9.047 13.242 1 98.25 89 ASN A N 1
ATOM 662 C CA . ASN A 1 89 ? 7.25 8.391 13.953 1 98.25 89 ASN A CA 1
ATOM 663 C C . ASN A 1 89 ? 6.422 9.391 14.758 1 98.25 89 ASN A C 1
ATOM 665 O O . ASN A 1 89 ? 5.195 9.414 14.641 1 98.25 89 ASN A O 1
ATOM 669 N N . PRO A 1 90 ? 7.105 10.273 15.555 1 98.19 90 PRO A N 1
ATOM 670 C CA . PRO A 1 90 ? 6.309 11.281 16.266 1 98.19 90 PRO A CA 1
ATOM 671 C C . PRO A 1 90 ? 5.527 12.188 15.312 1 98.19 90 PRO A C 1
ATOM 673 O O . PRO A 1 90 ? 4.406 12.602 15.633 1 98.19 90 PRO A O 1
ATOM 676 N N . LEU A 1 91 ? 6.074 12.5 14.18 1 98.44 91 LEU A N 1
ATOM 677 C CA . LEU A 1 91 ? 5.391 13.367 13.227 1 98.44 91 LEU A CA 1
ATOM 678 C C . LEU A 1 91 ? 4.109 12.711 12.719 1 98.44 91 LEU A C 1
ATOM 680 O O . LEU A 1 91 ? 3.049 13.344 12.703 1 98.44 91 LEU A O 1
ATOM 684 N N . VAL A 1 92 ? 4.184 11.469 12.312 1 98.62 92 VAL A N 1
ATOM 685 C CA . VAL A 1 92 ? 3.018 10.742 11.812 1 98.62 92 VAL A CA 1
ATOM 686 C C . VAL A 1 92 ? 1.961 10.641 12.914 1 98.62 92 VAL A C 1
ATOM 688 O O . VAL A 1 92 ? 0.776 10.883 12.664 1 98.62 92 VAL A O 1
ATOM 691 N N . ARG A 1 93 ? 2.391 10.344 14.125 1 98.19 93 ARG A N 1
ATOM 692 C CA . ARG A 1 93 ? 1.469 10.266 15.25 1 98.19 93 ARG A CA 1
ATOM 693 C C . ARG A 1 93 ? 0.785 11.602 15.5 1 98.19 93 ARG A C 1
ATOM 695 O O . ARG A 1 93 ? -0.414 11.648 15.781 1 98.19 93 ARG A O 1
ATOM 702 N N . LYS A 1 94 ? 1.57 12.641 15.406 1 98.25 94 LYS A N 1
ATOM 703 C CA . LYS A 1 94 ? 1.016 13.977 15.609 1 98.25 94 LYS A CA 1
ATOM 704 C C . LYS A 1 94 ? -0.037 14.305 14.547 1 98.25 94 LYS A C 1
ATOM 706 O O . LYS A 1 94 ? -1.143 14.734 14.883 1 98.25 94 LYS A O 1
ATOM 711 N N . LEU A 1 95 ? 0.28 14.109 13.305 1 98.25 95 LEU A N 1
ATOM 712 C CA . LEU A 1 95 ? -0.651 14.398 12.219 1 98.25 95 LEU A CA 1
ATOM 713 C C . LEU A 1 95 ? -1.964 13.648 12.414 1 98.25 95 LEU A C 1
ATOM 715 O O . LEU A 1 95 ? -3.043 14.219 12.234 1 98.25 95 LEU A O 1
ATOM 719 N N . ARG A 1 96 ? -1.921 12.406 12.867 1 96.75 96 ARG A N 1
ATOM 720 C CA . ARG A 1 96 ? -3.109 11.57 12.992 1 96.75 96 ARG A CA 1
ATOM 721 C C . ARG A 1 96 ? -3.883 11.898 14.258 1 96.75 96 ARG A C 1
ATOM 723 O O . ARG A 1 96 ? -5.102 11.742 14.312 1 96.75 96 ARG A O 1
ATOM 730 N N . SER A 1 97 ? -3.17 12.477 15.242 1 96.62 97 SER A N 1
ATOM 731 C CA . SER A 1 97 ? -3.818 12.688 16.531 1 96.62 97 SER A CA 1
ATOM 732 C C . SER A 1 97 ? -4.371 14.102 16.641 1 96.62 97 SER A C 1
ATOM 734 O O . SER A 1 97 ? -5.141 14.406 17.562 1 96.62 97 SER A O 1
ATOM 736 N N . LEU A 1 98 ? -3.98 15 15.75 1 96.88 98 LEU A N 1
ATOM 737 C CA . LEU A 1 98 ? -4.5 16.359 15.812 1 96.88 98 LEU A CA 1
ATOM 738 C C . LEU A 1 98 ? -6.023 16.359 15.883 1 96.88 98 LEU A C 1
ATOM 740 O O . LEU A 1 98 ? -6.684 15.664 15.109 1 96.88 98 LEU A O 1
ATOM 744 N N . PRO A 1 99 ? -6.582 17.094 16.781 1 95.69 99 PRO A N 1
ATOM 745 C CA . PRO A 1 99 ? -8.039 17.125 16.922 1 95.69 99 PRO A CA 1
ATOM 746 C C . PRO A 1 99 ? -8.703 18.062 15.914 1 95.69 99 PRO A C 1
ATOM 748 O O . PRO A 1 99 ? -9.781 18.594 16.188 1 95.69 99 PRO A O 1
ATOM 751 N N . LEU A 1 100 ? -8.055 18.422 14.867 1 95.5 100 LEU A N 1
ATOM 752 C CA . LEU A 1 100 ? -8.57 19.219 13.758 1 95.5 100 LEU A CA 1
ATOM 753 C C . LEU A 1 100 ? -8.234 18.578 12.422 1 95.5 100 LEU A C 1
ATOM 755 O O . LEU A 1 100 ? -7.246 17.844 12.305 1 95.5 100 LEU A O 1
ATOM 759 N N . PRO A 1 101 ? -9.07 18.844 11.391 1 97.69 101 PRO A N 1
ATOM 760 C CA . PRO A 1 101 ? -8.781 18.297 10.062 1 97.69 101 PRO A CA 1
ATOM 761 C C . PRO A 1 101 ? -7.453 18.781 9.492 1 97.69 101 PRO A C 1
ATOM 763 O O . PRO A 1 101 ? -7.109 19.953 9.656 1 97.69 101 PRO A O 1
ATOM 766 N N . VAL A 1 102 ? -6.734 17.891 8.961 1 98.69 102 VAL A N 1
ATOM 767 C CA . VAL A 1 102 ? -5.48 18.203 8.273 1 98.69 102 VAL A CA 1
ATOM 768 C C . VAL A 1 102 ? -5.621 17.906 6.781 1 98.69 102 VAL A C 1
ATOM 770 O O . VAL A 1 102 ? -5.762 16.75 6.375 1 98.69 102 VAL A O 1
ATOM 773 N N . LEU A 1 103 ? -5.605 18.922 5.984 1 98.75 103 LEU A N 1
ATOM 774 C CA . LEU A 1 103 ? -5.633 18.859 4.527 1 98.75 103 LEU A CA 1
ATOM 775 C C . LEU A 1 103 ? -4.23 19.016 3.953 1 98.75 103 LEU A C 1
ATOM 777 O O . LEU A 1 103 ? -3.453 19.859 4.406 1 98.75 103 LEU A O 1
ATOM 781 N N . CYS A 1 104 ? -3.928 18.156 3.021 1 98.94 104 CYS A N 1
ATOM 782 C CA . CYS A 1 104 ? -2.645 18.25 2.336 1 98.94 104 CYS A CA 1
ATOM 783 C C . CYS A 1 104 ? -2.834 18.609 0.869 1 98.94 104 CYS A C 1
ATOM 785 O O . CYS A 1 104 ? -3.609 17.969 0.161 1 98.94 104 CYS A O 1
ATOM 787 N N . ALA A 1 105 ? -2.217 19.656 0.423 1 98.94 105 ALA A N 1
ATOM 788 C CA . ALA A 1 105 ? -2.141 20.031 -0.985 1 98.94 105 ALA A CA 1
ATOM 789 C C . ALA A 1 105 ? -0.776 19.688 -1.574 1 98.94 105 ALA A C 1
ATOM 791 O O . ALA A 1 105 ? 0.205 20.406 -1.34 1 98.94 105 ALA A O 1
ATOM 792 N N . VAL A 1 106 ? -0.723 18.625 -2.326 1 98.94 106 VAL A N 1
ATOM 793 C CA . VAL A 1 106 ? 0.529 18.172 -2.924 1 98.94 106 VAL A CA 1
ATOM 794 C C . VAL A 1 106 ? 0.766 18.891 -4.246 1 98.94 106 VAL A C 1
ATOM 796 O O . VAL A 1 106 ? 0.11 18.594 -5.246 1 98.94 106 VAL A O 1
ATOM 799 N N . ASN A 1 107 ? 1.717 19.766 -4.238 1 98.81 107 ASN A N 1
ATOM 800 C CA . ASN A 1 107 ? 1.9 20.703 -5.34 1 98.81 107 ASN A CA 1
ATOM 801 C C . ASN A 1 107 ? 2.893 20.188 -6.371 1 98.81 107 ASN A C 1
ATOM 803 O O . ASN A 1 107 ? 3.1 20.797 -7.414 1 98.81 107 ASN A O 1
ATOM 807 N N . GLY A 1 108 ? 3.512 19.109 -6.168 1 98.56 108 GLY A N 1
ATOM 808 C CA . GLY A 1 108 ? 4.508 18.5 -7.035 1 98.56 108 GLY A CA 1
ATOM 809 C C . GLY A 1 108 ? 4.93 17.109 -6.574 1 98.56 108 GLY A C 1
ATOM 810 O O . GLY A 1 108 ? 4.109 16.344 -6.074 1 98.56 108 GLY A O 1
ATOM 811 N N . VAL A 1 109 ? 6.215 16.812 -6.688 1 98.44 109 VAL A N 1
ATOM 812 C CA . VAL A 1 109 ? 6.719 15.484 -6.371 1 98.44 109 VAL A CA 1
ATOM 813 C C . VAL A 1 109 ? 6.664 15.25 -4.863 1 98.44 109 VAL A C 1
ATOM 815 O O . VAL A 1 109 ? 7.09 16.109 -4.082 1 98.44 109 VAL A O 1
ATOM 818 N N . ALA A 1 110 ? 6.102 14.234 -4.441 1 98.81 110 ALA A N 1
ATOM 819 C CA . ALA A 1 110 ? 6.164 13.672 -3.094 1 98.81 110 ALA A CA 1
ATOM 820 C C . ALA A 1 110 ? 6.816 12.297 -3.105 1 98.81 110 ALA A C 1
ATOM 822 O O . ALA A 1 110 ? 6.25 11.336 -3.635 1 98.81 110 ALA A O 1
ATOM 823 N N . ALA A 1 111 ? 7.961 12.188 -2.492 1 98.19 111 ALA A N 1
ATOM 824 C CA . ALA A 1 111 ? 8.742 10.961 -2.629 1 98.19 111 ALA A CA 1
ATOM 825 C C . ALA A 1 111 ? 9.133 10.406 -1.262 1 98.19 111 ALA A C 1
ATOM 827 O O . ALA A 1 111 ? 9.492 11.164 -0.357 1 98.19 111 ALA A O 1
ATOM 828 N N . GLY A 1 112 ? 9.133 9.055 -1.175 1 97.56 112 GLY A N 1
ATOM 829 C CA . GLY A 1 112 ? 9.539 8.406 0.063 1 97.56 112 GLY A CA 1
ATOM 830 C C . GLY A 1 112 ? 8.711 8.844 1.26 1 97.56 112 GLY A C 1
ATOM 831 O O . GLY A 1 112 ? 7.48 8.789 1.226 1 97.56 112 GLY A O 1
ATOM 832 N N . ALA A 1 113 ? 9.438 9.297 2.279 1 98 113 ALA A N 1
ATOM 833 C CA . ALA A 1 113 ? 8.766 9.773 3.488 1 98 113 ALA A CA 1
ATOM 834 C C . ALA A 1 113 ? 7.895 10.984 3.188 1 98 113 ALA A C 1
ATOM 836 O O . ALA A 1 113 ? 6.879 11.203 3.852 1 98 113 ALA A O 1
ATOM 837 N N . GLY A 1 114 ? 8.297 11.789 2.182 1 98.5 114 GLY A N 1
ATOM 838 C CA . GLY A 1 114 ? 7.469 12.914 1.782 1 98.5 114 GLY A CA 1
ATOM 839 C C . GLY A 1 114 ? 6.082 12.508 1.316 1 98.5 114 GLY A C 1
ATOM 840 O O . GLY A 1 114 ? 5.09 13.133 1.685 1 98.5 114 GLY A O 1
ATOM 841 N N . ALA A 1 115 ? 6.027 11.477 0.484 1 98.81 115 ALA A N 1
ATOM 842 C CA . ALA A 1 115 ? 4.734 10.938 0.061 1 98.81 115 ALA A CA 1
ATOM 843 C C . ALA A 1 115 ? 3.939 10.414 1.254 1 98.81 115 ALA A C 1
ATOM 845 O O . ALA A 1 115 ? 2.736 10.656 1.359 1 98.81 115 ALA A O 1
ATOM 846 N N . ASN A 1 116 ? 4.633 9.695 2.117 1 98.81 116 ASN A N 1
ATOM 847 C CA . ASN A 1 116 ? 3.945 9.031 3.217 1 98.81 116 ASN A CA 1
ATOM 848 C C . ASN A 1 116 ? 3.457 10.031 4.262 1 98.81 116 ASN A C 1
ATOM 850 O O . ASN A 1 116 ? 2.436 9.805 4.91 1 98.81 116 ASN A O 1
ATOM 854 N N . VAL A 1 117 ? 4.129 11.195 4.398 1 98.75 117 VAL A N 1
ATOM 855 C CA . VAL A 1 117 ? 3.643 12.281 5.234 1 98.75 117 VAL A CA 1
ATOM 856 C C . VAL A 1 117 ? 2.346 12.844 4.652 1 98.75 117 VAL A C 1
ATOM 858 O O . VAL A 1 117 ? 1.399 13.125 5.391 1 98.75 117 VAL A O 1
ATOM 861 N N . ALA A 1 118 ? 2.299 12.984 3.377 1 98.81 118 ALA A N 1
ATOM 862 C CA . ALA A 1 118 ? 1.047 13.391 2.748 1 98.81 118 ALA A CA 1
ATOM 863 C C . ALA A 1 118 ? -0.073 12.406 3.057 1 98.81 118 ALA A C 1
ATOM 865 O O . ALA A 1 118 ? -1.187 12.805 3.404 1 98.81 118 ALA A O 1
ATOM 866 N N . PHE A 1 119 ? 0.256 11.094 3.002 1 98.62 119 PHE A N 1
ATOM 867 C CA . PHE A 1 119 ? -0.75 10.055 3.211 1 98.62 119 PHE A CA 1
ATOM 868 C C . PHE A 1 119 ? -1.216 10.039 4.664 1 98.62 119 PHE A C 1
ATOM 870 O O . PHE A 1 119 ? -2.283 9.508 4.973 1 98.62 119 PHE A O 1
ATOM 877 N N . ALA A 1 120 ? -0.444 10.602 5.562 1 98.44 120 ALA A N 1
ATOM 878 C CA . ALA A 1 120 ? -0.8 10.633 6.977 1 98.44 120 ALA A CA 1
ATOM 879 C C . ALA A 1 120 ? -1.833 11.719 7.258 1 98.44 120 ALA A C 1
ATOM 881 O O . ALA A 1 120 ? -2.441 11.75 8.328 1 98.44 120 ALA A O 1
ATOM 882 N N . CYS A 1 121 ? -2.059 12.609 6.32 1 98.62 121 CYS A N 1
ATOM 883 C CA . CYS A 1 121 ? -3.057 13.664 6.48 1 98.62 121 CYS A CA 1
ATOM 884 C C . CYS A 1 121 ? -4.461 13.125 6.25 1 98.62 121 CYS A C 1
ATOM 886 O O . CYS A 1 121 ? -4.629 11.992 5.793 1 98.62 121 CYS A O 1
ATOM 888 N N . ASP A 1 122 ? -5.516 13.922 6.566 1 98.31 122 ASP A N 1
ATOM 889 C CA . ASP A 1 122 ? -6.895 13.445 6.523 1 98.31 122 ASP A CA 1
ATOM 890 C C . ASP A 1 122 ? -7.441 13.461 5.098 1 98.31 122 ASP A C 1
ATOM 892 O O . ASP A 1 122 ? -8.156 12.547 4.688 1 98.31 122 ASP A O 1
ATOM 896 N N . ILE A 1 123 ? -7.184 14.516 4.387 1 98.69 123 ILE A N 1
ATOM 897 C CA . ILE A 1 123 ? -7.625 14.703 3.012 1 98.69 123 ILE A CA 1
ATOM 898 C C . ILE A 1 123 ? -6.453 15.18 2.156 1 98.69 123 ILE A C 1
ATOM 900 O O . ILE A 1 123 ? -5.738 16.109 2.531 1 98.69 123 ILE A O 1
ATOM 904 N N . VAL A 1 124 ? -6.227 14.477 1.042 1 98.88 124 VAL A N 1
ATOM 905 C CA . VAL A 1 124 ? -5.133 14.844 0.145 1 98.88 124 VAL A CA 1
ATOM 906 C C . VAL A 1 124 ? -5.695 15.25 -1.214 1 98.88 124 VAL A C 1
ATOM 908 O O . VAL A 1 124 ? -6.453 14.5 -1.831 1 98.88 124 VAL A O 1
ATOM 911 N N . ILE A 1 125 ? -5.363 16.422 -1.653 1 98.88 125 ILE A N 1
ATOM 912 C CA . ILE A 1 125 ? -5.57 16.828 -3.039 1 98.88 125 ILE A CA 1
ATOM 913 C C . ILE A 1 125 ? -4.227 17.125 -3.697 1 98.88 125 ILE A C 1
ATOM 915 O O . ILE A 1 125 ? -3.26 17.484 -3.018 1 98.88 125 ILE A O 1
ATOM 919 N N . ALA A 1 126 ? -4.156 16.938 -4.977 1 98.94 126 ALA A N 1
ATOM 920 C CA . ALA A 1 126 ? -2.865 17.062 -5.652 1 98.94 126 ALA A CA 1
ATOM 921 C C . ALA A 1 126 ? -3.01 17.797 -6.98 1 98.94 126 ALA A C 1
ATOM 923 O O . ALA A 1 126 ? -4.043 17.688 -7.645 1 98.94 126 ALA A O 1
ATOM 924 N N . ALA A 1 127 ? -1.977 18.531 -7.328 1 98.88 127 ALA A N 1
ATOM 925 C CA . ALA A 1 127 ? -1.869 19.109 -8.664 1 98.88 127 ALA A CA 1
ATOM 926 C C . ALA A 1 127 ? -1.717 18.031 -9.727 1 98.88 127 ALA A C 1
ATOM 928 O O . ALA A 1 127 ? -1.122 16.984 -9.469 1 98.88 127 ALA A O 1
ATOM 929 N N . ARG A 1 128 ? -2.166 18.297 -10.898 1 98.69 128 ARG A N 1
ATOM 930 C CA . ARG A 1 128 ? -2.066 17.344 -12 1 98.69 128 ARG A CA 1
ATOM 931 C C . ARG A 1 128 ? -0.619 16.922 -12.234 1 98.69 128 ARG A C 1
ATOM 933 O O . ARG A 1 128 ? -0.345 15.758 -12.547 1 98.69 128 ARG A O 1
ATOM 940 N N . SER A 1 129 ? 0.272 17.828 -12.055 1 98.5 129 SER A N 1
ATOM 941 C CA . SER A 1 129 ? 1.678 17.547 -12.336 1 98.5 129 SER A CA 1
ATOM 942 C C . SER A 1 129 ? 2.342 16.812 -11.18 1 98.5 129 SER A C 1
ATOM 944 O O . SER A 1 129 ? 3.496 16.391 -11.289 1 98.5 129 SER A O 1
ATOM 946 N N . ALA A 1 130 ? 1.649 16.625 -10.07 1 98.69 130 ALA A N 1
ATOM 947 C CA . ALA A 1 130 ? 2.221 15.953 -8.906 1 98.69 130 ALA A CA 1
ATOM 948 C C . ALA A 1 130 ? 2.424 14.469 -9.18 1 98.69 130 ALA A C 1
ATOM 950 O O . ALA A 1 130 ? 1.759 13.891 -10.047 1 98.69 130 ALA A O 1
ATOM 951 N N . LYS A 1 131 ? 3.418 13.906 -8.477 1 98.69 131 LYS A N 1
ATOM 952 C CA . LYS A 1 131 ? 3.701 12.469 -8.5 1 98.69 131 LYS A CA 1
ATOM 953 C C . LYS A 1 131 ? 4.031 11.953 -7.105 1 98.69 131 LYS A C 1
ATOM 955 O O . LYS A 1 131 ? 4.617 12.664 -6.293 1 98.69 131 LYS A O 1
ATOM 960 N N . PHE A 1 132 ? 3.627 10.758 -6.938 1 98.81 132 PHE A N 1
ATOM 961 C CA . PHE A 1 132 ? 3.916 10.07 -5.688 1 98.81 132 PHE A CA 1
ATOM 962 C C . PHE A 1 132 ? 4.84 8.883 -5.93 1 98.81 132 PHE A C 1
ATOM 964 O O . PHE A 1 132 ? 4.609 8.086 -6.84 1 98.81 132 PHE A O 1
ATOM 971 N N . ILE A 1 133 ? 5.879 8.758 -5.113 1 98.44 133 ILE A N 1
ATOM 972 C 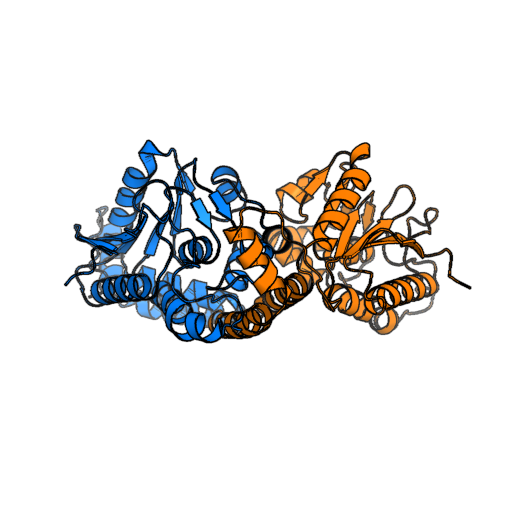CA . ILE A 1 133 ? 6.848 7.695 -5.359 1 98.44 133 ILE A CA 1
ATOM 973 C C . ILE A 1 133 ? 7.27 7.07 -4.031 1 98.44 133 ILE A C 1
ATOM 975 O O . ILE A 1 133 ? 7.652 7.777 -3.098 1 98.44 133 ILE A O 1
ATOM 979 N N . GLN A 1 134 ? 7.168 5.738 -3.959 1 97.56 134 GLN A N 1
ATOM 980 C CA . GLN A 1 134 ? 7.777 4.992 -2.861 1 97.56 134 GLN A CA 1
ATOM 981 C C . GLN A 1 134 ? 9.234 4.66 -3.166 1 97.56 134 GLN A C 1
ATOM 983 O O . GLN A 1 134 ? 9.57 3.502 -3.43 1 97.56 134 GLN A O 1
ATOM 988 N N . ALA A 1 135 ? 10.094 5.586 -2.979 1 94.62 135 ALA A N 1
ATOM 989 C CA . ALA A 1 135 ? 11.438 5.598 -3.545 1 94.62 135 ALA A CA 1
ATOM 990 C C . ALA A 1 135 ? 12.391 4.75 -2.707 1 94.62 135 ALA A C 1
ATOM 992 O O . ALA A 1 135 ? 13.586 4.676 -3.002 1 94.62 135 ALA A O 1
ATOM 993 N N . PHE A 1 136 ? 11.992 4.043 -1.71 1 95.75 136 PHE A N 1
ATOM 994 C CA . PHE A 1 136 ? 12.82 3.391 -0.7 1 95.75 136 PHE A CA 1
ATOM 995 C C . PHE A 1 136 ? 13.617 2.244 -1.311 1 95.75 136 PHE A C 1
ATOM 997 O O . PHE A 1 136 ? 14.812 2.102 -1.041 1 95.75 136 PHE A O 1
ATOM 1004 N N . ALA A 1 137 ? 12.969 1.474 -2.145 1 94.12 137 ALA A N 1
ATOM 1005 C CA . ALA A 1 137 ? 13.609 0.299 -2.723 1 94.12 137 ALA A CA 1
ATOM 1006 C C . ALA A 1 137 ? 14.82 0.697 -3.566 1 94.12 137 ALA A C 1
ATOM 1008 O O . ALA A 1 137 ? 15.781 -0.07 -3.689 1 94.12 137 ALA A O 1
ATOM 1009 N N . LYS A 1 138 ? 14.852 1.871 -4.113 1 93.19 138 LYS A N 1
ATOM 1010 C CA . LYS A 1 138 ? 15.922 2.354 -4.977 1 93.19 138 LYS A CA 1
ATOM 1011 C C . LYS A 1 138 ? 17.234 2.443 -4.215 1 93.19 138 LYS A C 1
ATOM 1013 O O . LYS A 1 138 ? 18.312 2.475 -4.824 1 93.19 138 LYS A O 1
ATOM 1018 N N . ILE A 1 139 ? 17.125 2.531 -2.914 1 91.44 139 ILE A N 1
ATOM 1019 C CA . ILE A 1 139 ? 18.359 2.611 -2.125 1 91.44 139 ILE A CA 1
ATOM 1020 C C . ILE A 1 139 ? 18.344 1.522 -1.054 1 91.44 139 ILE A C 1
ATOM 1022 O O . ILE A 1 139 ? 18.953 1.689 0.013 1 91.44 139 ILE A O 1
ATOM 1026 N N . GLY A 1 140 ? 17.547 0.477 -1.272 1 93.38 140 GLY A N 1
ATOM 1027 C CA . GLY A 1 140 ? 17.594 -0.726 -0.457 1 93.38 140 GLY A CA 1
ATOM 1028 C C . GLY A 1 140 ? 16.875 -0.581 0.872 1 93.38 140 GLY A C 1
ATOM 1029 O O . GLY A 1 140 ? 17.172 -1.308 1.823 1 93.38 140 GLY A O 1
ATOM 1030 N N . LEU A 1 141 ? 15.984 0.397 0.945 1 95.06 141 LEU A N 1
ATOM 1031 C CA . LEU A 1 141 ? 15.305 0.648 2.209 1 95.06 141 LEU A CA 1
ATOM 1032 C C . LEU A 1 141 ? 13.852 0.191 2.141 1 95.06 141 LEU A C 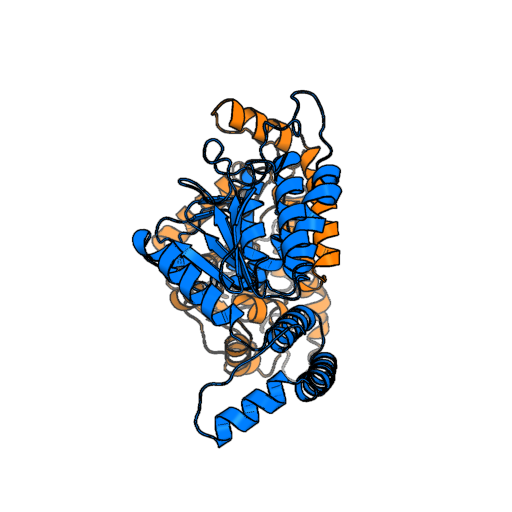1
ATOM 1034 O O . LEU A 1 141 ? 13.422 -0.374 1.132 1 95.06 141 LEU A O 1
ATOM 1038 N N . VAL A 1 142 ? 13.148 0.306 3.287 1 96.56 142 VAL A N 1
ATOM 1039 C CA . VAL A 1 142 ? 11.75 -0.066 3.479 1 96.56 142 VAL A CA 1
ATOM 1040 C C . VAL A 1 142 ? 10.914 1.188 3.711 1 96.56 142 VAL A C 1
ATOM 1042 O O . VAL A 1 142 ? 11.328 2.096 4.438 1 96.56 142 VAL A O 1
ATOM 1045 N N . PRO A 1 143 ? 9.688 1.173 3.088 1 97.38 143 PRO A N 1
ATOM 1046 C CA . PRO A 1 143 ? 8.859 2.346 3.363 1 97.38 143 PRO A CA 1
ATOM 1047 C C . PRO A 1 143 ? 8.633 2.574 4.855 1 97.38 14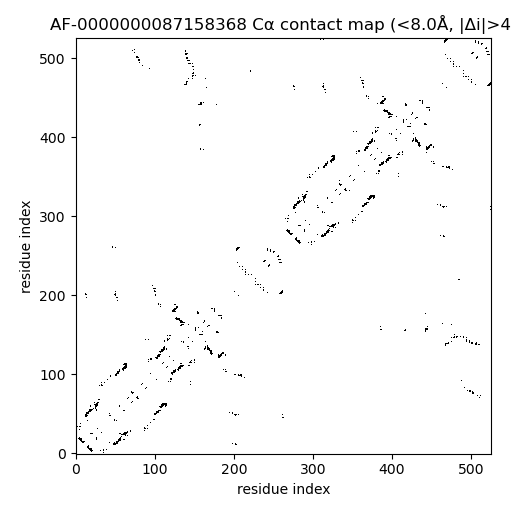3 PRO A C 1
ATOM 1049 O O . PRO A 1 143 ? 8.367 1.623 5.598 1 97.38 143 PRO A O 1
ATOM 1052 N N . ASP A 1 144 ? 8.812 3.846 5.32 1 97.31 144 ASP A N 1
ATOM 1053 C CA . ASP A 1 144 ? 8.539 4.266 6.691 1 97.31 144 ASP A CA 1
ATOM 1054 C C . ASP A 1 144 ? 7.465 5.355 6.727 1 97.31 144 ASP A C 1
ATOM 1056 O O . ASP A 1 144 ? 6.652 5.461 5.805 1 97.31 144 ASP A O 1
ATOM 1060 N N . SER A 1 145 ? 7.363 6.055 7.887 1 97.94 145 SER A N 1
ATOM 1061 C CA . SER A 1 145 ? 6.371 7.102 8.078 1 97.94 145 SER A CA 1
ATOM 1062 C C . SER A 1 145 ? 4.961 6.586 7.812 1 97.94 145 SER A C 1
ATOM 1064 O O . SER A 1 145 ? 4.125 7.305 7.258 1 97.94 145 SER A O 1
ATOM 1066 N N . GLY A 1 146 ? 4.734 5.332 8.094 1 98.12 146 GLY A N 1
ATOM 1067 C CA . GLY A 1 146 ? 3.432 4.707 7.93 1 98.12 146 GLY A CA 1
ATOM 1068 C C . GLY A 1 146 ? 3.172 4.23 6.516 1 98.12 146 GLY A C 1
ATOM 1069 O O . GLY A 1 146 ? 2.078 3.758 6.203 1 98.12 146 GLY A O 1
ATOM 1070 N N . GLY A 1 147 ? 4.168 4.301 5.648 1 98.25 147 GLY A N 1
ATOM 1071 C CA . GLY A 1 147 ? 3.963 3.957 4.25 1 98.25 147 GLY A CA 1
ATOM 1072 C C . GLY A 1 147 ? 3.441 2.547 4.051 1 98.25 147 GLY A C 1
ATOM 1073 O O . GLY A 1 147 ? 2.57 2.314 3.213 1 98.25 147 GLY A O 1
ATOM 1074 N N . THR A 1 148 ? 3.949 1.581 4.801 1 98.25 148 THR A N 1
ATOM 1075 C CA . THR A 1 148 ? 3.504 0.202 4.633 1 98.25 148 THR A CA 1
ATOM 1076 C C . THR A 1 148 ? 2.123 0.002 5.25 1 98.25 148 THR A C 1
ATOM 1078 O O . THR A 1 148 ? 1.481 -1.026 5.027 1 98.25 148 THR A O 1
ATOM 1081 N N . TRP A 1 149 ? 1.651 0.916 6.027 1 97.88 149 TRP A N 1
ATOM 1082 C CA . TRP A 1 149 ? 0.333 0.83 6.648 1 97.88 149 TRP A CA 1
ATOM 1083 C C . TRP A 1 149 ? -0.707 1.576 5.816 1 97.88 149 TRP A C 1
ATOM 1085 O O . TRP A 1 149 ? -1.772 1.034 5.512 1 97.88 149 TRP A O 1
ATOM 1095 N N . PHE A 1 150 ? -0.364 2.771 5.391 1 98.06 150 PHE A N 1
ATOM 1096 C CA . PHE A 1 150 ? -1.306 3.627 4.68 1 98.06 150 PHE A CA 1
ATOM 1097 C C . PHE A 1 150 ? -1.504 3.137 3.248 1 98.06 150 PHE A C 1
ATOM 1099 O O . PHE A 1 150 ? -2.637 3.033 2.775 1 98.06 150 PHE A O 1
ATOM 1106 N N . LEU A 1 151 ? -0.438 2.842 2.566 1 98.19 151 LEU A N 1
ATOM 1107 C CA . LEU A 1 151 ? -0.479 2.646 1.121 1 98.19 151 LEU A CA 1
ATOM 1108 C C . LEU A 1 151 ? -1.402 1.489 0.755 1 98.19 151 LEU A C 1
ATOM 1110 O O . LEU A 1 151 ? -2.277 1.635 -0.1 1 98.19 151 LEU A O 1
ATOM 1114 N N . PRO A 1 152 ? -1.291 0.264 1.339 1 97.75 152 PRO A N 1
ATOM 1115 C CA . PRO A 1 152 ? -2.199 -0.819 0.952 1 97.75 152 PRO A CA 1
ATOM 1116 C C . PRO A 1 152 ? -3.658 -0.513 1.28 1 97.75 152 PRO A C 1
ATOM 1118 O O . PRO A 1 152 ? -4.562 -0.992 0.593 1 97.75 152 PRO A O 1
ATOM 1121 N N . ARG A 1 153 ? -3.936 0.242 2.271 1 96.75 153 ARG A N 1
ATOM 1122 C CA . ARG A 1 153 ? -5.297 0.608 2.65 1 96.75 153 ARG A CA 1
ATOM 1123 C C . ARG A 1 153 ? -5.871 1.643 1.689 1 96.75 153 ARG A C 1
ATOM 1125 O O . ARG A 1 153 ? -7.09 1.752 1.545 1 96.75 153 ARG A O 1
ATOM 1132 N N . LEU A 1 154 ? -4.984 2.381 1.029 1 97.38 154 LEU A N 1
ATOM 1133 C CA . LEU A 1 154 ? -5.418 3.4 0.08 1 97.38 154 LEU A CA 1
ATOM 1134 C C . LEU A 1 154 ? -5.652 2.793 -1.299 1 97.38 154 LEU A C 1
ATOM 1136 O O . LEU A 1 154 ? -6.668 3.076 -1.942 1 97.38 154 LEU A O 1
ATOM 1140 N N . VAL A 1 155 ? -4.738 1.885 -1.741 1 97.69 155 VAL A N 1
ATOM 1141 C CA . VAL A 1 155 ? -4.773 1.532 -3.156 1 97.69 155 VAL A CA 1
ATOM 1142 C C . VAL A 1 155 ? -5.004 0.031 -3.311 1 97.69 155 VAL A C 1
ATOM 1144 O O . VAL A 1 155 ? -5.129 -0.473 -4.43 1 97.69 155 VAL A O 1
ATOM 1147 N N . GLY A 1 156 ? -5.043 -0.712 -2.227 1 96.19 156 GLY A N 1
ATOM 1148 C CA . GLY A 1 156 ? -5.129 -2.162 -2.291 1 96.19 156 GLY A CA 1
ATOM 1149 C C . GLY A 1 156 ? -3.773 -2.842 -2.258 1 96.19 156 GLY A C 1
ATOM 1150 O O . GLY A 1 156 ? -2.758 -2.23 -2.6 1 96.19 156 GLY A O 1
ATOM 1151 N N . GLY A 1 157 ? -3.752 -4.086 -1.92 1 96.06 157 GLY A N 1
ATOM 1152 C CA . GLY A 1 157 ? -2.537 -4.844 -1.652 1 96.06 157 GLY A CA 1
ATOM 1153 C C . GLY A 1 157 ? -1.678 -5.047 -2.885 1 96.06 157 GLY A C 1
ATOM 1154 O O . GLY A 1 157 ? -0.456 -4.895 -2.828 1 96.06 157 GLY A O 1
ATOM 1155 N N . ALA A 1 158 ? -2.268 -5.391 -3.971 1 96.69 158 ALA A N 1
ATOM 1156 C CA . ALA A 1 158 ? -1.505 -5.699 -5.176 1 96.69 158 ALA A CA 1
ATOM 1157 C C . ALA A 1 158 ? -0.734 -4.48 -5.668 1 96.69 158 ALA A C 1
ATOM 1159 O O . ALA A 1 158 ? 0.458 -4.57 -5.969 1 96.69 158 ALA A O 1
ATOM 1160 N N . ARG A 1 159 ? -1.428 -3.373 -5.746 1 97.56 159 ARG A N 1
ATOM 1161 C CA . ARG A 1 159 ? -0.799 -2.133 -6.191 1 97.56 159 ARG A CA 1
ATOM 1162 C C . ARG A 1 159 ? 0.259 -1.668 -5.195 1 97.56 159 ARG A C 1
ATOM 1164 O O . ARG A 1 159 ? 1.344 -1.237 -5.59 1 97.56 159 ARG A O 1
ATOM 1171 N N . ALA A 1 160 ? -0.095 -1.78 -3.875 1 98.31 160 ALA A N 1
ATOM 1172 C CA . ALA A 1 160 ? 0.839 -1.354 -2.838 1 98.31 160 ALA A CA 1
ATOM 1173 C C . ALA A 1 160 ? 2.141 -2.146 -2.912 1 98.31 160 ALA A C 1
ATOM 1175 O O . ALA A 1 160 ? 3.23 -1.575 -2.812 1 98.31 160 ALA A O 1
ATOM 1176 N N . ARG A 1 161 ? 2.07 -3.436 -3.084 1 97.81 161 ARG A N 1
ATOM 1177 C CA . ARG A 1 161 ? 3.26 -4.277 -3.18 1 97.81 161 ARG A CA 1
ATOM 1178 C C . ARG A 1 161 ? 4.102 -3.9 -4.395 1 97.81 161 ARG A C 1
ATOM 1180 O O . ARG A 1 161 ? 5.316 -3.721 -4.281 1 97.81 161 ARG A O 1
ATOM 1187 N N . ALA A 1 162 ? 3.467 -3.773 -5.508 1 98.06 162 ALA A N 1
ATOM 1188 C CA . ALA A 1 162 ? 4.184 -3.406 -6.727 1 98.06 162 ALA A CA 1
ATOM 1189 C C . ALA A 1 162 ? 4.855 -2.045 -6.578 1 98.06 162 ALA A C 1
ATOM 1191 O O . ALA A 1 162 ? 6.039 -1.895 -6.895 1 98.06 162 ALA A O 1
ATOM 1192 N N . LEU A 1 163 ? 4.145 -1.046 -6.059 1 98 163 LEU A N 1
ATOM 1193 C CA . LEU A 1 163 ? 4.676 0.305 -5.918 1 98 163 LEU A CA 1
ATOM 1194 C C . LEU A 1 163 ? 5.859 0.324 -4.953 1 98 163 LEU A C 1
ATOM 1196 O O . LEU A 1 163 ? 6.848 1.019 -5.195 1 98 163 LEU A O 1
ATOM 1200 N N . ALA A 1 164 ? 5.75 -0.434 -3.85 1 98.19 164 ALA A N 1
ATOM 1201 C CA . ALA A 1 164 ? 6.809 -0.454 -2.842 1 98.19 164 ALA A CA 1
ATOM 1202 C C . ALA A 1 164 ? 8.047 -1.165 -3.367 1 98.19 164 ALA A C 1
ATOM 1204 O O . ALA A 1 164 ? 9.18 -0.772 -3.055 1 98.19 164 ALA A O 1
ATOM 1205 N N . MET A 1 165 ? 7.891 -2.158 -4.18 1 96.69 165 MET A N 1
ATOM 1206 C CA . MET A 1 165 ? 9.016 -2.977 -4.629 1 96.69 165 MET A CA 1
ATOM 1207 C C . MET A 1 165 ? 9.625 -2.404 -5.906 1 96.69 165 MET A C 1
ATOM 1209 O O . MET A 1 165 ? 10.844 -2.471 -6.098 1 96.69 165 MET A O 1
ATOM 1213 N N . LEU A 1 166 ? 8.781 -1.842 -6.797 1 95.94 166 LEU A N 1
ATOM 1214 C CA . LEU A 1 166 ? 9.266 -1.354 -8.086 1 95.94 166 LEU A CA 1
ATOM 1215 C C . LEU A 1 166 ? 9.641 0.121 -7.996 1 95.94 166 LEU A C 1
ATOM 1217 O O . LEU A 1 166 ? 10.359 0.632 -8.859 1 95.94 166 LEU A O 1
ATOM 1221 N N . ALA A 1 167 ? 9.125 0.848 -7.02 1 96.56 167 ALA A N 1
ATOM 1222 C CA . ALA A 1 167 ? 9.375 2.27 -6.793 1 96.56 167 ALA A CA 1
ATOM 1223 C C . ALA A 1 167 ? 9.016 3.092 -8.023 1 96.56 167 ALA A C 1
ATOM 1225 O O . ALA A 1 167 ? 9.703 4.062 -8.352 1 96.56 167 ALA A O 1
ATOM 1226 N N . GLU A 1 168 ? 7.988 2.664 -8.75 1 96.75 168 GLU A N 1
ATOM 1227 C CA . GLU A 1 168 ? 7.488 3.441 -9.883 1 96.75 168 GLU A CA 1
ATOM 1228 C C . GLU A 1 168 ? 6.656 4.629 -9.406 1 96.75 168 GLU A C 1
ATOM 1230 O O . GLU A 1 168 ? 5.883 4.512 -8.461 1 96.75 168 GLU A O 1
ATOM 1235 N N . PRO A 1 169 ? 6.793 5.805 -10.125 1 98.25 169 PRO A N 1
ATOM 1236 C CA . PRO A 1 169 ? 5.953 6.945 -9.75 1 98.25 169 PRO A CA 1
ATOM 1237 C C . PRO A 1 169 ? 4.484 6.742 -10.125 1 98.25 169 PRO A C 1
ATOM 1239 O O . PRO A 1 169 ? 4.18 6.055 -11.102 1 98.25 169 PRO A O 1
ATOM 1242 N N . VAL A 1 170 ? 3.625 7.309 -9.375 1 98.62 170 VAL A N 1
ATOM 1243 C CA . VAL A 1 170 ? 2.191 7.355 -9.648 1 98.62 170 VAL A CA 1
ATOM 1244 C C . VAL A 1 170 ? 1.771 8.797 -9.953 1 98.62 170 VAL A C 1
ATOM 1246 O O . VAL A 1 170 ? 1.969 9.688 -9.125 1 98.62 170 VAL A O 1
ATOM 1249 N N . SER A 1 171 ? 1.2 9 -11.109 1 98.75 171 SER A N 1
ATOM 1250 C CA . SER A 1 171 ? 0.695 10.328 -11.445 1 98.75 171 SER A CA 1
ATOM 1251 C C . SER A 1 171 ? -0.491 10.703 -10.562 1 98.75 171 SER A C 1
ATOM 1253 O O . SER A 1 171 ? -1.154 9.836 -10 1 98.75 171 SER A O 1
ATOM 1255 N N . ALA A 1 172 ? -0.747 11.977 -10.516 1 98.75 172 ALA A N 1
ATOM 1256 C CA . ALA A 1 172 ? -1.893 12.453 -9.742 1 98.75 172 ALA A CA 1
ATOM 1257 C C . ALA A 1 172 ? -3.199 11.898 -10.305 1 98.75 172 ALA A C 1
ATOM 1259 O O . ALA A 1 172 ? -4.109 11.562 -9.547 1 98.75 172 ALA A O 1
ATOM 1260 N N . GLU A 1 173 ? -3.287 11.805 -11.578 1 98.44 173 GLU A N 1
ATOM 1261 C CA . GLU A 1 173 ? -4.477 11.258 -12.227 1 98.44 173 GLU A CA 1
ATOM 1262 C C . GLU A 1 173 ? -4.711 9.805 -11.828 1 98.44 173 GLU A C 1
ATOM 1264 O O . GLU A 1 173 ? -5.824 9.43 -11.461 1 98.44 173 GLU A O 1
ATOM 1269 N N . ARG A 1 174 ? -3.732 8.984 -11.898 1 98.12 174 ARG A N 1
ATOM 1270 C CA . ARG A 1 174 ? -3.83 7.586 -11.492 1 98.12 174 ARG A CA 1
ATOM 1271 C C . ARG A 1 174 ? -4.09 7.473 -9.992 1 98.12 174 ARG A C 1
ATOM 1273 O O . ARG A 1 174 ? -4.844 6.602 -9.547 1 98.12 174 ARG A O 1
ATOM 1280 N N . ALA A 1 175 ? -3.422 8.383 -9.211 1 98.75 175 ALA A N 1
ATOM 1281 C CA . ALA A 1 175 ? -3.609 8.391 -7.762 1 98.75 175 ALA A CA 1
ATOM 1282 C C . ALA A 1 175 ? -5.078 8.609 -7.398 1 98.75 175 ALA A C 1
ATOM 1284 O O . ALA A 1 175 ? -5.613 7.926 -6.52 1 98.75 175 ALA A O 1
ATOM 1285 N N . GLU A 1 176 ? -5.73 9.523 -8.055 1 98.44 176 GLU A N 1
ATOM 1286 C CA . GLU A 1 176 ? -7.156 9.727 -7.812 1 98.44 176 GLU A CA 1
ATOM 1287 C C . GLU A 1 176 ? -7.973 8.523 -8.266 1 98.44 176 GLU A C 1
ATOM 1289 O O . GLU A 1 176 ? -8.844 8.047 -7.527 1 98.44 176 GLU A O 1
ATOM 1294 N N . ALA A 1 177 ? -7.621 7.988 -9.438 1 97.69 177 ALA A N 1
ATOM 1295 C CA . ALA A 1 177 ? -8.367 6.863 -10 1 97.69 177 ALA A CA 1
ATOM 1296 C C . ALA A 1 177 ? -8.273 5.641 -9.094 1 97.69 177 ALA A C 1
ATOM 1298 O O . ALA A 1 177 ? -9.227 4.867 -8.984 1 97.69 177 ALA A O 1
ATOM 1299 N N . TRP A 1 178 ? -7.141 5.449 -8.43 1 97.5 178 TRP A N 1
ATOM 1300 C CA . TRP A 1 178 ? -6.914 4.273 -7.598 1 97.5 178 TRP A CA 1
ATOM 1301 C C . TRP A 1 178 ? -7.465 4.488 -6.191 1 97.5 178 TRP A C 1
ATOM 1303 O O . TRP A 1 178 ? -7.465 3.57 -5.367 1 97.5 178 TRP A O 1
ATOM 1313 N N . GLY A 1 179 ? -7.855 5.762 -5.852 1 97.81 179 GLY A N 1
ATOM 1314 C CA . GLY A 1 179 ? -8.328 6.062 -4.512 1 97.81 179 GLY A CA 1
ATOM 1315 C C . GLY A 1 179 ? -7.215 6.41 -3.545 1 97.81 179 GLY A C 1
ATOM 1316 O O . GLY A 1 179 ? -7.422 6.434 -2.33 1 97.81 179 GLY A O 1
ATOM 1317 N N . MET A 1 180 ? -6.027 6.656 -4.109 1 98.5 180 MET A N 1
ATOM 1318 C CA . MET A 1 180 ? -4.863 6.996 -3.297 1 98.5 180 MET A CA 1
ATOM 1319 C C . MET A 1 180 ? -5.035 8.359 -2.643 1 98.5 180 MET A C 1
ATOM 1321 O O . MET A 1 180 ? -4.559 8.586 -1.529 1 98.5 180 MET A O 1
ATOM 1325 N N . ILE A 1 181 ? -5.723 9.297 -3.365 1 98.81 181 ILE A N 1
ATOM 1326 C CA . ILE A 1 181 ? -5.992 10.648 -2.898 1 98.81 181 ILE A CA 1
ATOM 1327 C C . ILE A 1 181 ? -7.453 11 -3.16 1 98.81 181 ILE A C 1
ATOM 1329 O O . ILE A 1 181 ? -8.156 10.281 -3.869 1 98.81 181 ILE A O 1
ATOM 1333 N N . TRP A 1 182 ? -7.844 12.109 -2.564 1 98.12 182 TRP A N 1
ATOM 1334 C CA . TRP A 1 182 ? -9.227 12.547 -2.709 1 98.12 182 TRP A CA 1
ATOM 1335 C C . TRP A 1 182 ? -9.477 13.117 -4.102 1 98.12 182 TRP A C 1
ATOM 1337 O O . TRP A 1 182 ? -10.469 12.781 -4.75 1 98.12 182 TRP A O 1
ATOM 1347 N N . LYS A 1 183 ? -8.484 13.945 -4.516 1 97.81 183 LYS A N 1
ATOM 1348 C CA . LYS A 1 183 ? -8.805 14.672 -5.734 1 97.81 183 LYS A CA 1
ATOM 1349 C C . LYS A 1 183 ? -7.547 15.242 -6.387 1 97.81 183 LYS A C 1
ATOM 1351 O O . LYS A 1 183 ? -6.668 15.758 -5.699 1 97.81 183 LYS A O 1
ATOM 1356 N N . MET A 1 184 ? -7.516 15.062 -7.734 1 98.69 184 MET A N 1
ATOM 1357 C CA . MET A 1 184 ? -6.547 15.789 -8.547 1 98.69 184 MET A CA 1
ATOM 1358 C C . MET A 1 184 ? -7.176 17.031 -9.164 1 98.69 184 MET A C 1
ATOM 1360 O O . MET A 1 184 ? -8.32 17 -9.609 1 98.69 184 MET A O 1
ATOM 1364 N N . VAL A 1 185 ? -6.469 18.141 -9.18 1 98.62 185 VAL A N 1
ATOM 1365 C CA . VAL A 1 185 ? -6.945 19.359 -9.82 1 98.62 185 VAL A CA 1
ATOM 1366 C C . VAL A 1 185 ? -5.852 19.922 -10.727 1 98.62 185 VAL A C 1
ATOM 1368 O O . VAL A 1 185 ? -4.688 19.531 -10.625 1 98.62 185 VAL A O 1
ATOM 1371 N N . GLU A 1 186 ? -6.25 20.812 -11.609 1 98.56 186 GLU A N 1
ATOM 1372 C CA . GLU A 1 186 ? -5.254 21.469 -12.453 1 98.56 186 GLU A CA 1
ATOM 1373 C C . GLU A 1 186 ? -4.262 22.266 -11.609 1 98.56 186 GLU A C 1
ATOM 1375 O O . GLU A 1 186 ? -4.637 22.859 -10.594 1 98.56 186 GLU A O 1
ATOM 1380 N N . ASP A 1 187 ? -3.016 22.375 -11.984 1 98.56 187 ASP A N 1
ATOM 1381 C CA . ASP A 1 187 ? -1.933 22.984 -11.211 1 98.56 187 ASP A CA 1
ATOM 1382 C C . ASP A 1 187 ? -2.309 24.375 -10.734 1 98.56 187 ASP A C 1
ATOM 1384 O O . ASP A 1 187 ? -2.152 24.703 -9.555 1 98.56 187 ASP A O 1
ATOM 1388 N N . ALA A 1 188 ? -2.902 25.156 -11.578 1 98.19 188 ALA A N 1
ATOM 1389 C CA . ALA A 1 188 ? -3.205 26.562 -11.289 1 98.19 188 ALA A CA 1
ATOM 1390 C C . ALA A 1 188 ? -4.324 26.672 -10.258 1 98.19 188 ALA A C 1
ATOM 1392 O O . ALA A 1 188 ? -4.484 27.719 -9.617 1 98.19 188 ALA A O 1
ATOM 1393 N N . GLU A 1 189 ? -5.078 25.578 -10.094 1 98.62 189 GLU A N 1
ATOM 1394 C CA . GLU A 1 189 ? -6.262 25.625 -9.242 1 98.62 189 GLU A CA 1
ATOM 1395 C C . GLU A 1 189 ? -5.984 25 -7.879 1 98.62 189 GLU A C 1
ATOM 1397 O O . GLU A 1 189 ? -6.824 25.047 -6.98 1 98.62 189 GLU A O 1
ATOM 1402 N N . LEU A 1 190 ? -4.824 24.438 -7.691 1 98.69 190 LEU A N 1
ATOM 1403 C CA . LEU A 1 190 ? -4.562 23.625 -6.512 1 98.69 190 LEU A CA 1
ATOM 1404 C C . LEU A 1 190 ? -4.785 24.422 -5.234 1 98.69 190 LEU A C 1
ATOM 1406 O O . LEU A 1 190 ? -5.574 24.031 -4.375 1 98.69 190 LEU A O 1
ATOM 1410 N N . MET A 1 191 ? -4.141 25.578 -5.117 1 98.56 191 MET A N 1
ATOM 1411 C CA . MET A 1 191 ? -4.191 26.297 -3.852 1 98.56 191 MET A CA 1
ATOM 1412 C C . MET A 1 191 ? -5.551 26.969 -3.656 1 98.56 191 MET A C 1
ATOM 1414 O O . MET A 1 191 ? -6.035 27.078 -2.527 1 98.56 191 MET A O 1
ATOM 1418 N N . THR A 1 192 ? -6.176 27.359 -4.738 1 98.75 192 THR A N 1
ATOM 1419 C CA . THR A 1 192 ? -7.535 27.875 -4.629 1 98.75 192 THR A CA 1
ATOM 1420 C C . THR A 1 192 ? -8.477 26.828 -4.059 1 98.75 192 THR A C 1
ATOM 1422 O O . THR A 1 192 ? -9.219 27.094 -3.111 1 98.75 192 THR A O 1
ATOM 1425 N N . GLU A 1 193 ? -8.414 25.641 -4.613 1 98.69 193 GLU A N 1
ATOM 1426 C CA . GLU A 1 193 ? -9.227 24.531 -4.129 1 98.69 193 GLU A CA 1
ATOM 1427 C C . GLU A 1 193 ? -8.859 24.172 -2.693 1 98.69 193 GLU A C 1
ATOM 1429 O O . GLU A 1 193 ? -9.742 23.922 -1.868 1 98.69 193 GLU A O 1
ATOM 1434 N N . ALA A 1 194 ? -7.586 24.156 -2.365 1 98.75 194 ALA A N 1
ATOM 1435 C CA . ALA A 1 194 ? -7.109 23.797 -1.034 1 98.75 194 ALA A CA 1
ATOM 1436 C C . ALA A 1 194 ? -7.605 24.781 0.016 1 98.75 194 ALA A C 1
ATOM 1438 O O . ALA A 1 194 ? -8.078 24.391 1.084 1 98.75 194 ALA A O 1
ATOM 1439 N N . HIS A 1 195 ? -7.516 26.031 -0.307 1 98.69 195 HIS A N 1
ATOM 1440 C CA . HIS A 1 195 ? -7.996 27.062 0.61 1 98.69 195 HIS A CA 1
ATOM 1441 C C . HIS A 1 195 ? -9.508 26.953 0.821 1 98.69 195 HIS A C 1
ATOM 1443 O O . HIS A 1 195 ? -9.992 27.078 1.947 1 98.69 195 HIS A O 1
ATOM 1449 N N . ALA A 1 196 ? -10.203 26.719 -0.243 1 98.69 196 ALA A N 1
ATOM 1450 C CA . ALA A 1 196 ? -11.656 26.578 -0.14 1 98.69 196 ALA A CA 1
ATOM 1451 C C . ALA A 1 196 ? -12.039 25.406 0.768 1 98.69 196 ALA A C 1
ATOM 1453 O O . ALA A 1 196 ? -12.914 25.547 1.622 1 98.69 196 ALA A O 1
ATOM 1454 N N . LEU A 1 197 ? -11.375 24.344 0.601 1 98.5 197 LEU A N 1
ATOM 1455 C CA . LEU A 1 197 ? -11.656 23.156 1.403 1 98.5 197 LEU A CA 1
ATOM 1456 C C . LEU A 1 197 ? -11.266 23.391 2.861 1 98.5 197 LEU A C 1
ATOM 1458 O O . LEU A 1 197 ? -12 22.984 3.771 1 98.5 197 LEU A O 1
ATOM 1462 N N . ALA A 1 198 ? -10.117 24.016 3.076 1 98.38 198 ALA A N 1
ATOM 1463 C CA . ALA A 1 198 ? -9.672 24.297 4.438 1 98.38 198 ALA A CA 1
ATOM 1464 C C . ALA A 1 198 ? -10.641 25.234 5.152 1 98.38 198 ALA A C 1
ATOM 1466 O O . ALA A 1 198 ? -10.992 25 6.312 1 98.38 198 ALA A O 1
ATOM 1467 N N . ALA A 1 199 ? -11.078 26.234 4.469 1 97.94 199 ALA A N 1
ATOM 1468 C CA . ALA A 1 199 ? -12.039 27.172 5.031 1 97.94 199 ALA A CA 1
ATOM 1469 C C . ALA A 1 199 ? -13.367 26.484 5.344 1 97.94 199 ALA A C 1
ATOM 1471 O O . ALA A 1 199 ? -13.961 26.719 6.395 1 97.94 199 ALA A O 1
ATOM 1472 N N . TYR A 1 200 ? -13.797 25.688 4.434 1 97.5 200 TYR A N 1
ATOM 1473 C CA . TYR A 1 200 ? -15.023 24.922 4.648 1 97.5 200 TYR A CA 1
ATOM 1474 C C . TYR A 1 200 ? -14.914 24.062 5.895 1 97.5 200 TYR A C 1
ATOM 1476 O O . TYR A 1 200 ? -15.789 24.094 6.762 1 97.5 200 TYR A O 1
ATOM 1484 N N . LEU A 1 201 ? -13.812 23.312 6.016 1 97.5 201 LEU A N 1
ATOM 1485 C CA . LEU A 1 201 ? -13.602 22.422 7.152 1 97.5 201 LEU A CA 1
ATOM 1486 C C . LEU A 1 201 ? -13.539 23.203 8.461 1 97.5 201 LEU A C 1
ATOM 1488 O O . LEU A 1 201 ? -14.094 22.781 9.477 1 97.5 201 LEU A O 1
ATOM 1492 N N . ALA A 1 202 ? -12.898 24.359 8.398 1 96.88 202 ALA A N 1
ATOM 1493 C CA . ALA A 1 202 ? -12.719 25.188 9.586 1 96.88 202 ALA A CA 1
ATOM 1494 C C . ALA A 1 202 ? -14.062 25.703 10.094 1 96.88 202 ALA A C 1
ATOM 1496 O O . ALA A 1 202 ? -14.203 26 11.281 1 96.88 202 ALA A O 1
ATOM 1497 N N . ALA A 1 203 ? -15.039 25.75 9.211 1 95.56 203 ALA A N 1
ATOM 1498 C CA . ALA A 1 203 ? -16.344 26.281 9.578 1 95.56 203 ALA A CA 1
ATOM 1499 C C . ALA A 1 203 ? -17.281 25.172 10.047 1 95.56 203 ALA A C 1
ATOM 1501 O O . ALA A 1 203 ? -18.422 25.438 10.43 1 95.56 203 ALA A O 1
ATOM 1502 N N . GLN A 1 204 ? -16.859 23.938 10.008 1 94.81 204 GLN A N 1
ATOM 1503 C CA . GLN A 1 204 ? -17.672 22.781 10.367 1 94.81 204 GLN A CA 1
ATOM 1504 C C . GLN A 1 204 ? -17.562 22.469 11.852 1 94.81 204 GLN A C 1
ATOM 1506 O O . GLN A 1 204 ? -16.781 23.094 12.57 1 94.81 204 GLN A O 1
ATOM 1511 N N . PRO A 1 205 ? -18.453 21.594 12.406 1 94.06 205 PRO A N 1
ATOM 1512 C CA . PRO A 1 205 ? -18.281 21.172 13.797 1 94.06 205 PRO A CA 1
ATOM 1513 C C . PRO A 1 205 ? -17.031 20.328 14.016 1 94.06 205 PRO A C 1
ATOM 1515 O O . PRO A 1 205 ? -17.109 19.094 14.016 1 94.06 205 PRO A O 1
ATOM 1518 N N . THR A 1 206 ? -15.938 20.938 14.305 1 93.69 206 THR A N 1
ATOM 1519 C CA . THR A 1 206 ? -14.617 20.312 14.242 1 93.69 206 THR A CA 1
ATOM 1520 C C . THR A 1 206 ? -14.461 19.281 15.359 1 93.69 206 THR A C 1
ATOM 1522 O O . THR A 1 206 ? -13.68 18.328 15.227 1 93.69 206 THR A O 1
ATOM 1525 N N . ASP A 1 207 ? -15.195 19.422 16.484 1 92.88 207 ASP A N 1
ATOM 1526 C CA . ASP A 1 207 ? -15.172 18.344 17.484 1 92.88 207 ASP A CA 1
ATOM 1527 C C . ASP A 1 207 ? -15.727 17.047 16.906 1 92.88 207 ASP A C 1
ATOM 1529 O O . ASP A 1 207 ? -15.188 15.969 17.156 1 92.88 207 ASP A O 1
ATOM 1533 N N . GLY A 1 208 ? -16.859 17.266 16.219 1 93.75 208 GLY A N 1
ATOM 1534 C CA . GLY A 1 208 ? -17.422 16.109 15.523 1 93.75 208 GLY A CA 1
ATOM 1535 C C . GLY A 1 208 ? -16.484 15.523 14.484 1 93.75 208 GLY A C 1
ATOM 1536 O O . GLY A 1 208 ? -16.344 14.305 14.367 1 93.75 208 GLY A O 1
ATOM 1537 N N . LEU A 1 209 ? -15.805 16.391 13.773 1 96.44 209 LEU A N 1
ATOM 1538 C CA . LEU A 1 209 ? -14.852 15.945 12.766 1 96.44 209 LEU A CA 1
ATOM 1539 C C . LEU A 1 209 ? -13.703 15.18 13.406 1 96.44 209 LEU A C 1
ATOM 1541 O O . LEU A 1 209 ? -13.227 14.188 12.852 1 96.44 209 LEU A O 1
ATOM 1545 N N . ALA A 1 210 ? -13.242 15.633 14.523 1 96.25 210 ALA A N 1
ATOM 1546 C CA . ALA A 1 210 ? -12.188 14.93 15.25 1 96.25 210 ALA A CA 1
ATOM 1547 C C . ALA A 1 210 ? -12.633 13.523 15.648 1 96.25 210 ALA A C 1
ATOM 1549 O O . ALA A 1 210 ? -11.852 12.57 15.547 1 96.25 210 ALA A O 1
ATOM 1550 N N . LEU A 1 211 ? -13.875 13.375 16.094 1 94.94 211 LEU A N 1
ATOM 1551 C CA . LEU A 1 211 ? -14.406 12.07 16.469 1 94.94 211 LEU A CA 1
ATOM 1552 C C . LEU A 1 211 ? -14.523 11.164 15.258 1 94.94 211 LEU A C 1
ATOM 1554 O O . LEU A 1 211 ? -14.289 9.953 15.352 1 94.94 211 LEU A O 1
ATOM 1558 N N . ILE A 1 212 ? -14.953 11.766 14.133 1 96.31 212 ILE A N 1
ATOM 1559 C CA . ILE A 1 212 ? -15.016 11.016 12.891 1 96.31 212 ILE A CA 1
ATOM 1560 C C . ILE A 1 212 ? -13.641 10.438 12.562 1 96.31 212 ILE A C 1
ATOM 1562 O O . ILE A 1 212 ? -13.508 9.242 12.273 1 96.31 212 ILE A O 1
ATOM 1566 N N . LYS A 1 213 ? -12.625 11.289 12.656 1 96.56 213 LYS A N 1
ATOM 1567 C CA . LYS A 1 213 ? -11.25 10.883 12.398 1 96.56 213 LYS A CA 1
ATOM 1568 C C . LYS A 1 213 ? -10.836 9.734 13.305 1 96.56 213 LYS A C 1
ATOM 1570 O O . LYS A 1 213 ? -10.281 8.734 12.844 1 96.56 213 LYS A O 1
ATOM 1575 N N . GLN A 1 214 ? -11.125 9.836 14.539 1 96.12 214 GLN A N 1
ATOM 1576 C CA . GLN A 1 214 ? -10.75 8.828 15.523 1 96.12 214 GLN A CA 1
ATOM 1577 C C . GLN A 1 214 ? -11.461 7.504 15.258 1 96.12 214 GLN A C 1
ATOM 1579 O O . GLN A 1 214 ? -10.859 6.434 15.359 1 96.12 214 GLN A O 1
ATOM 1584 N N . ALA A 1 215 ? -12.734 7.621 14.945 1 95.44 215 ALA A N 1
ATOM 1585 C CA . ALA A 1 215 ? -13.516 6.418 14.68 1 95.44 215 ALA A CA 1
ATOM 1586 C C . ALA A 1 215 ? -12.984 5.68 13.445 1 95.44 215 ALA A C 1
ATOM 1588 O O . ALA A 1 215 ? -12.867 4.453 13.453 1 95.44 215 ALA A O 1
ATOM 1589 N N . LEU A 1 216 ? -12.703 6.418 12.438 1 95.56 216 LEU A N 1
ATOM 1590 C CA . LEU A 1 216 ? -12.164 5.816 11.219 1 95.56 216 LEU A CA 1
ATOM 1591 C C . LEU A 1 216 ? -10.812 5.152 11.492 1 95.56 216 LEU A C 1
ATOM 1593 O O . LEU A 1 216 ? -10.57 4.035 11.039 1 95.56 216 LEU A O 1
ATOM 1597 N N . ASP A 1 217 ? -9.969 5.793 12.242 1 95.06 217 ASP A N 1
ATOM 1598 C CA . ASP A 1 217 ? -8.672 5.219 12.586 1 95.06 217 ASP A CA 1
ATOM 1599 C C . ASP A 1 217 ? -8.836 3.92 13.375 1 95.06 217 ASP A C 1
ATOM 1601 O O . ASP A 1 217 ? -8.164 2.926 13.094 1 95.06 217 ASP A O 1
ATOM 1605 N N . ALA A 1 218 ? -9.75 3.918 14.305 1 94.19 218 ALA A N 1
ATOM 1606 C CA . ALA A 1 218 ? -9.992 2.742 15.141 1 94.19 218 ALA A CA 1
ATOM 1607 C C . ALA A 1 218 ? -10.539 1.584 14.32 1 94.19 218 ALA A C 1
ATOM 1609 O O . ALA A 1 218 ? -10.25 0.419 14.602 1 94.19 218 ALA A O 1
ATOM 1610 N N . SER A 1 219 ? -11.281 1.915 13.344 1 94.31 219 SER A N 1
ATOM 1611 C CA . SER A 1 219 ? -11.984 0.902 12.555 1 94.31 219 SER A CA 1
ATOM 1612 C C . SER A 1 219 ? -11 0.019 11.789 1 94.31 219 SER A C 1
ATOM 1614 O O . SER A 1 219 ? -11.344 -1.087 11.375 1 94.31 219 SER A O 1
ATOM 1616 N N . GLU A 1 220 ? -9.766 0.463 11.609 1 93.44 220 GLU A N 1
ATOM 1617 C CA . GLU A 1 220 ? -8.781 -0.271 10.828 1 93.44 220 GLU A CA 1
ATOM 1618 C C . GLU A 1 220 ? -8.398 -1.581 11.508 1 93.44 220 GLU A C 1
ATOM 1620 O O . GLU A 1 220 ? -7.93 -2.516 10.852 1 93.44 220 GLU A O 1
ATOM 1625 N N . THR A 1 221 ? -8.633 -1.741 12.789 1 94.25 221 THR A N 1
ATOM 1626 C CA . THR A 1 221 ? -8.188 -2.945 13.484 1 94.25 221 THR A CA 1
ATOM 1627 C C . THR A 1 221 ? -9.297 -3.49 14.383 1 94.25 221 THR A C 1
ATOM 1629 O O . THR A 1 221 ? -9.18 -4.594 14.922 1 94.25 221 THR A O 1
ATOM 1632 N N . ASN A 1 222 ? -10.383 -2.744 14.609 1 93.12 222 ASN A N 1
ATOM 1633 C CA . ASN A 1 222 ? -11.5 -3.199 15.43 1 93.12 222 ASN A CA 1
ATOM 1634 C C . ASN A 1 222 ? -12.281 -4.312 14.734 1 93.12 222 ASN A C 1
ATOM 1636 O O . ASN A 1 222 ? -12.312 -4.387 13.508 1 93.12 222 ASN A O 1
ATOM 1640 N N . THR A 1 223 ? -12.93 -5.133 15.594 1 94.44 223 THR A N 1
ATOM 1641 C CA . THR A 1 223 ? -14.008 -5.965 15.07 1 94.44 223 THR A CA 1
ATOM 1642 C C . THR A 1 223 ? -15.258 -5.125 14.812 1 94.44 223 THR A C 1
ATOM 1644 O O . THR A 1 223 ? -15.367 -3.994 15.289 1 94.44 223 THR A O 1
ATOM 1647 N N . LEU A 1 224 ? -16.25 -5.66 14.086 1 90.5 224 LEU A N 1
ATOM 1648 C CA . LEU A 1 224 ? -17.5 -4.965 13.859 1 90.5 224 LEU A CA 1
ATOM 1649 C C . LEU A 1 224 ? -18.203 -4.652 15.18 1 90.5 224 LEU A C 1
ATOM 1651 O O . LEU A 1 224 ? -18.672 -3.531 15.383 1 90.5 224 LEU A O 1
ATOM 1655 N N . ASP A 1 225 ? -18.188 -5.617 16.031 1 94.31 225 ASP A N 1
ATOM 1656 C CA . ASP A 1 225 ? -18.875 -5.43 17.297 1 94.31 225 ASP A CA 1
ATOM 1657 C C . ASP A 1 225 ? -18.234 -4.309 18.109 1 94.31 225 ASP A C 1
ATOM 1659 O O . ASP A 1 225 ? -18.938 -3.43 18.625 1 94.31 225 ASP A O 1
ATOM 1663 N N . THR A 1 226 ? -16.891 -4.309 18.172 1 96.31 226 THR A N 1
ATOM 1664 C CA . THR A 1 226 ? -16.172 -3.264 18.891 1 96.31 226 THR A CA 1
ATOM 1665 C C . THR A 1 226 ? -16.422 -1.899 18.25 1 96.31 226 THR A C 1
ATOM 1667 O O . THR A 1 226 ? -16.578 -0.9 18.953 1 96.31 226 THR A O 1
ATOM 1670 N N . GLN A 1 227 ? -16.531 -1.859 16.969 1 95.31 227 GLN A N 1
ATOM 1671 C CA . GLN A 1 227 ? -16.734 -0.602 16.25 1 95.31 227 GLN A CA 1
ATOM 1672 C C . GLN A 1 227 ? -18.141 -0.064 16.484 1 95.31 227 GLN A C 1
ATOM 1674 O O . GLN A 1 227 ? -18.344 1.146 16.609 1 95.31 227 GLN A O 1
ATOM 1679 N N . LEU A 1 228 ? -19.047 -0.967 16.531 1 96 228 LEU A N 1
ATOM 1680 C CA . LEU A 1 228 ? -20.422 -0.558 16.797 1 96 228 LEU A CA 1
ATOM 1681 C C . LEU A 1 228 ? -20.531 0.084 18.172 1 96 228 LEU A C 1
ATOM 1683 O O . LEU A 1 228 ? -21.219 1.095 18.344 1 96 228 LEU A O 1
ATOM 1687 N N . GLU A 1 229 ? -19.828 -0.497 19.062 1 97.12 229 GLU A N 1
ATOM 1688 C CA . GLU A 1 229 ? -19.828 0.078 20.406 1 97.12 229 GLU A CA 1
ATOM 1689 C C . GLU A 1 229 ? -19.125 1.436 20.422 1 97.12 229 GLU A C 1
ATOM 1691 O O . GLU A 1 229 ? -19.594 2.373 21.078 1 97.12 229 GLU A O 1
ATOM 1696 N N . LEU A 1 230 ? -18.047 1.598 19.75 1 97 230 LEU A N 1
ATOM 1697 C CA . LEU A 1 230 ? -17.312 2.859 19.656 1 97 230 LEU A CA 1
ATOM 1698 C C . LEU A 1 230 ? -18.188 3.943 19.016 1 97 230 LEU A C 1
ATOM 1700 O O . LEU A 1 230 ? -18.234 5.07 19.516 1 97 230 LEU A O 1
ATOM 1704 N N . GLU A 1 231 ? -18.875 3.586 17.969 1 96.81 231 GLU A N 1
ATOM 1705 C CA . GLU A 1 231 ? -19.766 4.531 17.312 1 96.81 231 GLU A CA 1
ATOM 1706 C C . GLU A 1 231 ? -20.859 5.016 18.266 1 96.81 231 GLU A C 1
ATOM 1708 O O . GLU A 1 231 ? -21.188 6.203 18.281 1 96.81 231 GLU A O 1
ATOM 1713 N N . ARG A 1 232 ? -21.359 4.055 19 1 95.38 232 ARG A N 1
ATOM 1714 C CA . ARG A 1 232 ? -22.344 4.402 20.016 1 95.38 232 ARG A CA 1
ATOM 1715 C C . ARG A 1 232 ? -21.797 5.441 20.984 1 95.38 232 ARG A C 1
ATOM 1717 O O . ARG A 1 232 ? -22.422 6.473 21.219 1 95.38 232 ARG A O 1
ATOM 1724 N N . ASP A 1 233 ? -20.641 5.199 21.484 1 97.25 233 ASP A N 1
ATOM 1725 C CA . ASP A 1 233 ? -20.047 6.078 22.469 1 97.25 233 ASP A CA 1
ATOM 1726 C C . ASP A 1 233 ? -19.719 7.445 21.875 1 97.25 233 ASP A C 1
ATOM 1728 O O . ASP A 1 233 ? -19.984 8.477 22.484 1 97.25 233 ASP A O 1
ATOM 1732 N N . TYR A 1 234 ? -19.141 7.551 20.703 1 95.94 234 TYR A N 1
ATOM 1733 C CA . TYR A 1 234 ? -18.75 8.805 20.062 1 95.94 234 TYR A CA 1
ATOM 1734 C C . TYR A 1 234 ? -19.969 9.609 19.656 1 95.94 234 TYR A C 1
ATOM 1736 O O . TYR A 1 234 ? -19.969 10.844 19.75 1 95.94 234 TYR A O 1
ATOM 1744 N N . GLN A 1 235 ? -21 8.852 19.219 1 94.31 235 GLN A N 1
ATOM 1745 C CA . GLN A 1 235 ? -22.25 9.547 18.922 1 94.31 235 GLN A CA 1
ATOM 1746 C C . GLN A 1 235 ? -22.859 10.164 20.172 1 94.31 235 GLN A C 1
ATOM 1748 O O . GLN A 1 235 ? -23.406 11.266 20.125 1 94.31 235 GLN A O 1
ATOM 1753 N N . GLY A 1 236 ? -22.797 9.422 21.266 1 94.88 236 GLY A N 1
ATOM 1754 C CA . GLY A 1 236 ? -23.234 9.992 22.531 1 94.88 236 GLY A CA 1
ATOM 1755 C C . GLY A 1 236 ? -22.469 11.25 22.906 1 94.88 236 GLY A C 1
ATOM 1756 O O . GLY A 1 236 ? -23.062 12.234 23.328 1 94.88 236 GLY A O 1
ATOM 1757 N N . ARG A 1 237 ? -21.219 11.305 22.734 1 95.19 237 ARG A N 1
ATOM 1758 C CA . ARG A 1 237 ? -20.375 12.461 23.031 1 95.19 237 ARG A CA 1
ATOM 1759 C C . ARG A 1 237 ? -20.703 13.617 22.094 1 95.19 237 ARG A C 1
ATOM 1761 O O . ARG A 1 237 ? -20.859 14.758 22.531 1 95.19 237 ARG A O 1
ATOM 1768 N N . ALA A 1 238 ? -20.812 13.359 20.812 1 94.19 238 ALA A N 1
ATOM 1769 C CA . ALA A 1 238 ? -21.094 14.383 19.812 1 94.19 238 ALA A CA 1
ATOM 1770 C C . ALA A 1 238 ? -22.469 15.008 20.062 1 94.19 238 ALA A C 1
ATOM 1772 O O . ALA A 1 238 ? -22.656 16.219 19.875 1 94.19 238 ALA A O 1
ATOM 1773 N N . GLY A 1 239 ? -23.391 14.211 20.453 1 93.38 239 GLY A N 1
ATOM 1774 C CA . GLY A 1 239 ? -24.75 14.672 20.688 1 93.38 239 GLY A CA 1
ATOM 1775 C C . GLY A 1 239 ? -24.859 15.633 21.859 1 93.38 239 GLY A C 1
ATOM 1776 O O . GLY A 1 239 ? -25.875 16.328 22 1 93.38 239 GLY A O 1
ATOM 1777 N N . ARG A 1 240 ? -23.812 15.695 22.641 1 94.31 240 ARG A N 1
ATOM 1778 C CA . ARG A 1 240 ? -23.828 16.547 23.828 1 94.31 240 ARG A CA 1
ATOM 1779 C C . ARG A 1 240 ? -23.109 17.875 23.562 1 94.31 240 ARG A C 1
ATOM 1781 O O . ARG A 1 240 ? -23.047 18.719 24.453 1 94.31 240 ARG A O 1
ATOM 1788 N N . THR A 1 241 ? -22.672 18.109 22.344 1 92.31 241 THR A N 1
ATOM 1789 C CA . THR A 1 241 ? -21.922 19.328 22.016 1 92.31 241 THR A CA 1
ATOM 1790 C C . THR A 1 241 ? -22.859 20.469 21.656 1 92.31 241 THR A C 1
ATOM 1792 O O . THR A 1 241 ? -24 20.219 21.234 1 92.31 241 THR A O 1
ATOM 1795 N N . ALA A 1 242 ? -22.328 21.719 21.828 1 94.19 242 ALA A N 1
ATOM 1796 C CA . ALA A 1 242 ? -23.062 22.891 21.391 1 94.19 242 ALA A CA 1
ATOM 1797 C C . ALA A 1 242 ? -23.281 22.859 19.875 1 94.19 242 ALA A C 1
ATOM 1799 O O . ALA A 1 242 ? -24.312 23.328 19.375 1 94.19 242 ALA A O 1
ATOM 1800 N N . ASP A 1 243 ? -22.422 22.25 19.203 1 94.06 243 ASP A N 1
ATOM 1801 C CA . ASP A 1 243 ? -22.5 22.203 17.75 1 94.06 243 ASP A CA 1
ATOM 1802 C C . ASP A 1 243 ? -23.672 21.328 17.281 1 94.06 243 ASP A C 1
ATOM 1804 O O . ASP A 1 243 ? -24.312 21.625 16.281 1 94.06 243 ASP A O 1
ATOM 1808 N N . TYR A 1 244 ? -23.953 20.25 17.969 1 93.38 244 TYR A N 1
ATOM 1809 C CA . TYR A 1 244 ? -25.109 19.438 17.609 1 93.38 244 TYR A CA 1
ATOM 1810 C C . TYR A 1 244 ? -26.406 20.234 17.797 1 93.38 244 TYR A C 1
ATOM 1812 O O . TYR A 1 244 ? -27.25 20.25 16.906 1 93.38 244 TYR A O 1
ATOM 1820 N N . ALA A 1 245 ? -26.484 20.859 18.891 1 94.44 245 ALA A N 1
ATOM 1821 C CA . ALA A 1 245 ? -27.656 21.688 19.156 1 94.44 245 ALA A CA 1
ATOM 1822 C C . ALA A 1 245 ? -27.828 22.75 18.078 1 94.44 245 ALA A C 1
ATOM 1824 O O . ALA A 1 245 ? -28.922 22.938 17.547 1 94.44 245 ALA A O 1
ATOM 1825 N N . GLU A 1 246 ? -26.75 23.344 17.781 1 96 246 GLU A N 1
ATOM 1826 C CA . GLU A 1 246 ? -26.766 24.375 16.734 1 96 246 GLU A CA 1
ATOM 1827 C C . GLU A 1 246 ? -27.125 23.781 15.375 1 96 246 GLU A C 1
ATOM 1829 O O . GLU A 1 246 ? -27.938 24.344 14.641 1 96 246 GLU A O 1
ATOM 1834 N N . GLY A 1 247 ? -26.594 22.688 15.086 1 93.38 247 GLY A N 1
ATOM 1835 C CA . GLY A 1 247 ? -26.875 22.031 13.812 1 93.38 247 GLY A CA 1
ATOM 1836 C C . GLY A 1 247 ? -28.328 21.688 13.633 1 93.38 247 GLY A C 1
ATOM 1837 O O . GLY A 1 247 ? -28.922 21.984 12.586 1 93.38 247 GLY A O 1
ATOM 1838 N N . VAL A 1 248 ? -28.906 21.094 14.625 1 90.5 248 VAL A N 1
ATOM 1839 C CA . VAL A 1 248 ? -30.312 20.719 14.578 1 90.5 248 VAL A CA 1
ATOM 1840 C C . VAL A 1 248 ? -31.188 21.969 14.516 1 90.5 248 VAL A C 1
ATOM 1842 O O . VAL A 1 248 ? -32.094 22.047 13.688 1 90.5 248 VAL A O 1
ATOM 1845 N N . THR A 1 249 ? -30.891 22.938 15.328 1 95.94 249 THR A N 1
ATOM 1846 C CA . THR A 1 249 ? -31.672 24.172 15.375 1 95.94 249 THR A CA 1
ATOM 1847 C C . THR A 1 249 ? -31.609 24.891 14.031 1 95.94 249 THR A C 1
ATOM 1849 O O . THR A 1 249 ? -32.656 25.328 13.508 1 95.94 249 THR A O 1
ATOM 1852 N N . ALA A 1 250 ? -30.453 25.016 13.531 1 95.12 250 ALA A N 1
ATOM 1853 C CA . ALA A 1 250 ? -30.281 25.688 12.242 1 95.12 250 ALA A CA 1
ATOM 1854 C C . ALA A 1 250 ? -31.047 24.953 11.141 1 95.12 250 ALA A C 1
ATOM 1856 O O . ALA A 1 250 ? -31.625 25.578 10.258 1 95.12 250 ALA A O 1
ATOM 1857 N N . PHE A 1 251 ? -31.109 23.672 11.164 1 91.62 251 PHE A N 1
ATOM 1858 C CA . PHE A 1 251 ? -31.828 22.859 10.195 1 91.62 251 PHE A CA 1
ATOM 1859 C C . PHE A 1 251 ? -33.312 23.125 10.281 1 91.62 251 PHE A C 1
ATOM 1861 O O . PHE A 1 251 ? -34 23.328 9.266 1 91.62 251 PHE A O 1
ATOM 1868 N N . LEU A 1 252 ? -33.719 23.141 11.461 1 93.06 252 LEU A N 1
ATOM 1869 C CA . LEU A 1 252 ? -35.125 23.375 11.688 1 93.06 252 LEU A CA 1
ATOM 1870 C C . LEU A 1 252 ? -35.531 24.781 11.281 1 93.06 252 LEU A C 1
ATOM 1872 O O . LEU A 1 252 ? -36.625 25 10.766 1 93.06 252 LEU A O 1
ATOM 1876 N N . ASP A 1 253 ? -34.625 25.672 11.422 1 96.75 253 ASP A N 1
ATOM 1877 C CA . ASP A 1 253 ? -34.875 27.078 11.125 1 96.75 253 ASP A CA 1
ATOM 1878 C C . ASP A 1 253 ? -34.562 27.391 9.664 1 96.75 253 ASP A C 1
ATOM 1880 O O . ASP A 1 253 ? -34.75 28.531 9.211 1 96.75 253 ASP A O 1
ATOM 1884 N N . LYS A 1 254 ? -34.094 26.422 8.945 1 94.69 254 LYS A N 1
ATOM 1885 C CA . LYS A 1 254 ? -33.75 26.578 7.531 1 94.69 254 LYS A CA 1
ATOM 1886 C C . LYS A 1 254 ? -32.719 27.703 7.336 1 94.69 254 LYS A C 1
ATOM 1888 O O . LYS A 1 254 ? -32.906 28.578 6.492 1 94.69 254 LYS A O 1
ATOM 1893 N N . ARG A 1 255 ? -31.688 27.719 8.18 1 96.31 255 ARG A N 1
ATOM 1894 C CA . ARG A 1 255 ? -30.562 28.625 8.062 1 96.31 255 ARG A CA 1
ATOM 1895 C C . ARG A 1 255 ? -29.234 27.859 8.109 1 96.31 255 ARG A C 1
ATOM 1897 O O . ARG A 1 255 ? -29.203 26.688 8.5 1 96.31 255 ARG A O 1
ATOM 1904 N N . ALA A 1 256 ? -28.203 28.656 7.832 1 94.81 256 ALA A N 1
ATOM 1905 C CA . ALA A 1 256 ? -26.875 28.047 7.934 1 94.81 256 ALA A CA 1
ATOM 1906 C C . ALA A 1 256 ? -26.422 27.969 9.391 1 94.81 256 ALA A C 1
ATOM 1908 O O . ALA A 1 256 ? -26.594 28.922 10.156 1 94.81 256 ALA A O 1
ATOM 1909 N N . PRO A 1 257 ? -25.875 26.812 9.766 1 94.88 257 PRO A N 1
ATOM 1910 C CA . PRO A 1 257 ? -25.375 26.703 11.133 1 94.88 257 PRO A CA 1
ATOM 1911 C C . PRO A 1 257 ? -24.094 27.5 11.375 1 94.88 257 PRO A C 1
ATOM 1913 O O . PRO A 1 257 ? -23.344 27.75 10.438 1 94.88 257 PRO A O 1
ATOM 1916 N N . ARG A 1 258 ? -23.938 27.938 12.633 1 94.56 258 ARG A N 1
ATOM 1917 C CA . ARG A 1 258 ? -22.719 28.562 13.109 1 94.56 258 ARG A CA 1
ATOM 1918 C C . ARG A 1 258 ? -22.031 27.688 14.164 1 94.56 258 ARG A C 1
ATOM 1920 O O . ARG A 1 258 ? -22.266 27.875 15.359 1 94.56 258 ARG A O 1
ATOM 1927 N N . PHE A 1 259 ? -21.125 26.922 13.633 1 94.75 259 PHE A N 1
ATOM 1928 C CA . PHE A 1 259 ? -20.469 25.969 14.516 1 94.75 259 PHE A CA 1
ATOM 1929 C C . PHE A 1 259 ? -19.281 26.625 15.234 1 94.75 259 PHE A C 1
ATOM 1931 O O . PHE A 1 259 ? -18.578 27.453 14.664 1 94.75 259 PHE A O 1
ATOM 1938 N N . ILE A 1 260 ? -19.031 26.188 16.453 1 90.5 260 ILE A N 1
ATOM 1939 C CA . ILE A 1 260 ? -17.953 26.797 17.234 1 90.5 260 ILE A CA 1
ATOM 1940 C C . ILE A 1 260 ? -16.797 25.812 17.359 1 90.5 260 ILE A C 1
ATOM 1942 O O . ILE A 1 260 ? -15.672 26.203 17.688 1 90.5 260 ILE A O 1
ATOM 1946 N N . GLY A 1 261 ? -17.094 24.5 17.094 1 85.88 261 GLY A N 1
ATOM 1947 C CA . GLY A 1 261 ? -16.031 23.516 17.125 1 85.88 261 GLY A CA 1
ATOM 1948 C C . GLY A 1 261 ? -15.453 23.281 18.5 1 85.88 261 GLY A C 1
ATOM 1949 O O . GLY A 1 261 ? -16.203 23.141 19.469 1 85.88 261 GLY A O 1
ATOM 1950 N N . ARG A 1 262 ? -14.125 23.078 18.453 1 70.62 262 ARG A N 1
ATOM 1951 C CA . ARG A 1 262 ? -13.391 22.812 19.688 1 70.62 262 ARG A CA 1
ATOM 1952 C C . ARG A 1 262 ? -13.43 24.031 20.609 1 70.62 262 ARG A C 1
ATOM 1954 O O . ARG A 1 262 ? -13.07 25.141 20.203 1 70.62 262 ARG A O 1
ATOM 1961 N N . ALA A 1 263 ? -14.461 23.859 21.469 1 60.47 263 ALA A N 1
ATOM 1962 C CA . ALA A 1 263 ? -14.594 24.938 22.453 1 60.47 263 ALA A CA 1
ATOM 1963 C C . ALA A 1 263 ? -13.664 24.703 23.641 1 60.47 263 ALA A C 1
ATOM 1965 O O . ALA A 1 263 ? -13.336 23.562 23.969 1 60.47 263 ALA A O 1
ATOM 1966 N N . MET B 1 1 ? 13.656 -38.125 -9.391 1 37.28 1 MET B N 1
ATOM 1967 C CA . MET B 1 1 ? 13.219 -37.812 -10.75 1 37.28 1 MET B CA 1
ATOM 1968 C C . MET B 1 1 ? 12.594 -36.406 -10.82 1 37.28 1 MET B C 1
ATOM 1970 O O . MET B 1 1 ? 11.758 -36.062 -9.992 1 37.28 1 MET B O 1
ATOM 1974 N N . VAL B 1 2 ? 13.328 -35.312 -11.156 1 49.34 2 VAL B N 1
ATOM 1975 C CA . VAL B 1 2 ? 12.867 -33.938 -11.242 1 49.34 2 VAL B CA 1
ATOM 1976 C C . VAL B 1 2 ? 11.492 -33.875 -11.898 1 49.34 2 VAL B C 1
ATOM 1978 O O . VAL B 1 2 ? 11.32 -34.344 -13.031 1 49.34 2 VAL B O 1
ATOM 1981 N N . SER B 1 3 ? 10.359 -34.062 -11.156 1 64.94 3 SER B N 1
ATOM 1982 C CA . SER B 1 3 ? 9.023 -34.25 -11.711 1 64.94 3 SER B CA 1
ATOM 1983 C C . SER B 1 3 ? 8.703 -33.156 -12.734 1 64.94 3 SER B C 1
ATOM 1985 O O . SER B 1 3 ? 9.148 -32.031 -12.602 1 64.94 3 SER B O 1
ATOM 1987 N N . ASP B 1 4 ? 8.57 -33.562 -14.016 1 91 4 ASP B N 1
ATOM 1988 C CA . ASP B 1 4 ? 8.227 -32.75 -15.164 1 91 4 ASP B CA 1
ATOM 1989 C C . ASP B 1 4 ? 6.93 -31.969 -14.922 1 91 4 ASP B C 1
ATOM 1991 O O . ASP B 1 4 ? 6.375 -31.375 -15.844 1 91 4 ASP B O 1
ATOM 1995 N N . LEU B 1 5 ? 6.551 -32 -13.648 1 97.31 5 LEU B N 1
ATOM 1996 C CA . LEU B 1 5 ? 5.277 -31.375 -13.328 1 97.31 5 LEU B CA 1
ATOM 1997 C C . LEU B 1 5 ? 5.457 -29.875 -13.109 1 97.31 5 LEU B C 1
ATOM 1999 O O . LEU B 1 5 ? 4.508 -29.109 -13.25 1 97.31 5 LEU B O 1
ATOM 2003 N N . VAL B 1 6 ? 6.684 -29.531 -12.68 1 98.56 6 VAL B N 1
ATOM 2004 C CA . VAL B 1 6 ? 7.09 -28.141 -12.602 1 98.56 6 VAL B CA 1
ATOM 2005 C C . VAL B 1 6 ? 8.43 -27.953 -13.312 1 98.56 6 VAL B C 1
ATOM 2007 O O . VAL B 1 6 ? 9.43 -28.547 -12.922 1 98.56 6 VAL B O 1
ATOM 2010 N N . LEU B 1 7 ? 8.414 -27.203 -14.352 1 98.5 7 LEU B N 1
ATOM 2011 C CA . LEU B 1 7 ? 9.641 -26.906 -15.086 1 98.5 7 LEU B CA 1
ATOM 2012 C C . LEU B 1 7 ? 10.383 -25.734 -14.445 1 98.5 7 LEU B C 1
ATOM 2014 O O . LEU B 1 7 ? 9.766 -24.766 -14.023 1 98.5 7 LEU B O 1
ATOM 2018 N N . THR B 1 8 ? 11.68 -25.906 -14.352 1 98.19 8 THR B N 1
ATOM 2019 C CA . THR B 1 8 ? 12.523 -24.828 -13.82 1 98.19 8 THR B CA 1
ATOM 2020 C C . THR B 1 8 ? 13.5 -24.344 -14.883 1 98.19 8 THR B C 1
ATOM 2022 O O . THR B 1 8 ? 14.234 -25.141 -15.477 1 98.19 8 THR B O 1
ATOM 2025 N N . ASP B 1 9 ? 13.422 -23.141 -15.211 1 98.12 9 ASP B N 1
ATOM 2026 C CA . ASP B 1 9 ? 14.375 -22.469 -16.094 1 98.12 9 ASP B CA 1
ATOM 2027 C C . ASP B 1 9 ? 15.203 -21.438 -15.305 1 98.12 9 ASP B C 1
ATOM 2029 O O . ASP B 1 9 ? 14.68 -20.422 -14.859 1 98.12 9 ASP B O 1
ATOM 2033 N N . VAL B 1 10 ? 16.469 -21.766 -15.109 1 97.94 10 VAL B N 1
ATOM 2034 C CA . VAL B 1 10 ? 17.375 -20.891 -14.352 1 97.94 10 VAL B CA 1
ATOM 2035 C C . VAL B 1 10 ? 17.891 -19.781 -15.258 1 97.94 10 VAL B C 1
ATOM 2037 O O . VAL B 1 10 ? 18.469 -20.047 -16.312 1 97.94 10 VAL B O 1
ATOM 2040 N N . ARG B 1 11 ? 17.609 -18.594 -14.914 1 97.75 11 ARG B N 1
ATOM 2041 C CA . ARG B 1 11 ? 18.078 -17.391 -15.625 1 97.75 11 ARG B CA 1
ATOM 2042 C C . ARG B 1 11 ? 19.109 -16.641 -14.805 1 97.75 11 ARG B C 1
ATOM 2044 O O . ARG B 1 11 ? 19.547 -17.125 -13.75 1 97.75 11 ARG B O 1
ATOM 2051 N N . ASP B 1 12 ? 19.609 -15.539 -15.375 1 96.38 12 ASP B N 1
ATOM 2052 C CA . ASP B 1 12 ? 20.562 -14.711 -14.648 1 96.38 12 ASP B CA 1
ATOM 2053 C C . ASP B 1 12 ? 19.891 -13.953 -13.508 1 96.38 12 ASP B C 1
ATOM 2055 O O . ASP B 1 12 ? 19.281 -12.898 -13.727 1 96.38 12 ASP B O 1
ATOM 2059 N N . GLY B 1 13 ? 19.953 -14.555 -12.328 1 97 13 GLY B N 1
ATOM 2060 C CA . GLY B 1 13 ? 19.469 -13.883 -11.133 1 97 13 GLY B CA 1
ATOM 2061 C C . GLY B 1 13 ? 18.062 -14.32 -10.719 1 97 13 GLY B C 1
ATOM 2062 O O . GLY B 1 13 ? 17.594 -13.984 -9.633 1 97 13 GLY B O 1
ATOM 2063 N N . TYR B 1 14 ? 17.391 -15 -11.664 1 98.19 14 TYR B N 1
ATOM 2064 C CA . TYR B 1 14 ? 16.047 -15.422 -11.273 1 98.19 14 TYR B CA 1
ATOM 2065 C C . TYR B 1 14 ? 15.711 -16.766 -11.906 1 98.19 14 TYR B C 1
ATOM 2067 O O . TYR B 1 14 ? 16.469 -17.297 -12.727 1 98.19 14 TYR B O 1
ATOM 2075 N N . ARG B 1 15 ? 14.594 -17.406 -11.43 1 98.56 15 ARG B N 1
ATOM 2076 C CA . ARG B 1 15 ? 14.109 -18.672 -11.938 1 98.56 15 ARG B CA 1
ATOM 2077 C C . ARG B 1 15 ? 12.664 -18.562 -12.422 1 98.56 15 ARG B C 1
ATOM 2079 O O . ARG B 1 15 ? 11.852 -17.875 -11.797 1 98.56 15 ARG B O 1
ATOM 2086 N N . VAL B 1 16 ? 12.461 -19.219 -13.508 1 98.81 16 VAL B N 1
ATOM 2087 C CA . VAL B 1 16 ? 11.094 -19.359 -13.992 1 98.81 16 VAL B CA 1
ATOM 2088 C C . VAL B 1 16 ? 10.555 -20.734 -13.617 1 98.81 16 VAL B C 1
ATOM 2090 O O . VAL B 1 16 ? 11.141 -21.766 -13.969 1 98.81 16 VAL B O 1
ATOM 2093 N N . LEU B 1 17 ? 9.555 -20.766 -12.875 1 98.81 17 LEU B N 1
ATOM 2094 C CA . LEU B 1 17 ? 8.836 -21.984 -12.531 1 98.81 17 LEU B CA 1
ATOM 2095 C C . LEU B 1 17 ? 7.527 -22.094 -13.305 1 98.81 17 LEU B C 1
ATOM 2097 O O . LEU B 1 17 ? 6.672 -21.203 -13.219 1 98.81 17 LEU B O 1
ATOM 2101 N N . THR B 1 18 ? 7.383 -23.109 -14.047 1 98.88 18 THR B N 1
ATOM 2102 C CA . THR B 1 18 ? 6.207 -23.297 -14.891 1 98.88 18 THR B CA 1
ATOM 2103 C C . THR B 1 18 ? 5.418 -24.531 -14.453 1 98.88 18 THR B C 1
ATOM 2105 O O . THR B 1 18 ? 5.934 -25.641 -14.5 1 98.88 18 THR B O 1
ATOM 2108 N N . LEU B 1 19 ? 4.188 -24.328 -13.977 1 98.75 19 LEU B N 1
ATOM 2109 C CA . LEU B 1 19 ? 3.295 -25.469 -13.773 1 98.75 19 LEU B CA 1
ATOM 2110 C C . LEU B 1 19 ? 3.045 -26.203 -15.086 1 98.75 19 LEU B C 1
ATOM 2112 O O . LEU B 1 19 ? 2.664 -25.578 -16.094 1 98.75 19 LEU B O 1
ATOM 2116 N N . ASN B 1 20 ? 3.217 -27.562 -15.047 1 98.5 20 ASN B N 1
ATOM 2117 C CA . ASN B 1 20 ? 3.318 -28.234 -16.328 1 98.5 20 ASN B CA 1
ATOM 2118 C C . ASN B 1 20 ? 2.434 -29.484 -16.391 1 98.5 20 ASN B C 1
ATOM 2120 O O . ASN B 1 20 ? 2.932 -30.594 -16.547 1 98.5 20 ASN B O 1
ATOM 2124 N N . ARG B 1 21 ? 1.192 -29.266 -16.297 1 97.31 21 ARG B N 1
ATOM 2125 C CA . ARG B 1 21 ? 0.133 -30.219 -16.609 1 97.31 21 ARG B CA 1
ATOM 2126 C C . ARG B 1 21 ? -0.914 -29.578 -17.531 1 97.31 21 ARG B C 1
ATOM 2128 O O . ARG B 1 21 ? -2.098 -29.547 -17.188 1 97.31 21 ARG B O 1
ATOM 2135 N N . PRO B 1 22 ? -0.465 -29.156 -18.703 1 97.19 22 PRO B N 1
ATOM 2136 C CA . PRO B 1 22 ? -1.34 -28.344 -19.547 1 97.19 22 PRO B CA 1
ATOM 2137 C C . PRO B 1 22 ? -2.619 -29.062 -19.953 1 97.19 22 PRO B C 1
ATOM 2139 O O . PRO B 1 22 ? -3.658 -28.438 -20.141 1 97.19 22 PRO B O 1
ATOM 2142 N N . ASP B 1 23 ? -2.615 -30.359 -19.984 1 95.94 23 ASP B N 1
ATOM 2143 C CA . ASP B 1 23 ? -3.789 -31.125 -20.391 1 95.94 23 ASP B CA 1
ATOM 2144 C C . ASP B 1 23 ? -4.859 -31.109 -19.297 1 95.94 23 ASP B C 1
ATOM 2146 O O . ASP B 1 23 ? -6.016 -31.453 -19.562 1 95.94 23 ASP B O 1
ATOM 2150 N N . ARG B 1 24 ? -4.449 -30.734 -18.125 1 95.88 24 ARG B N 1
ATOM 2151 C CA . ARG B 1 24 ? -5.371 -30.641 -17 1 95.88 24 ARG B CA 1
ATOM 2152 C C . ARG B 1 24 ? -5.461 -29.203 -16.5 1 95.88 24 ARG B C 1
ATOM 2154 O O . ARG B 1 24 ? -5.766 -28.969 -15.328 1 95.88 24 ARG B O 1
ATOM 2161 N N . LEU B 1 25 ? -5.051 -28.266 -17.328 1 97.31 25 LEU B N 1
ATOM 2162 C CA . LEU B 1 25 ? -5.035 -26.859 -16.984 1 97.31 25 LEU B CA 1
ATOM 2163 C C . LEU B 1 25 ? -4.219 -26.609 -15.719 1 97.31 25 LEU B C 1
ATOM 2165 O O . LEU B 1 25 ? -4.602 -25.812 -14.867 1 97.31 25 LEU B O 1
ATOM 2169 N N . ASN B 1 26 ? -3.182 -27.453 -15.555 1 98.31 26 ASN B N 1
ATOM 2170 C CA . ASN B 1 26 ? -2.215 -27.312 -14.469 1 98.31 26 ASN B CA 1
ATOM 2171 C C . ASN B 1 26 ? -2.883 -27.438 -13.102 1 98.31 26 ASN B C 1
ATOM 2173 O O . ASN B 1 26 ? -2.488 -26.766 -12.148 1 98.31 26 ASN B O 1
ATOM 2177 N N . ALA B 1 27 ? -3.924 -28.297 -13 1 97.62 27 ALA B N 1
ATOM 2178 C CA . ALA B 1 27 ? -4.59 -28.562 -11.727 1 97.62 27 ALA B CA 1
ATOM 2179 C C . ALA B 1 27 ? -3.635 -29.219 -10.734 1 97.62 27 ALA B C 1
ATOM 2181 O O . ALA B 1 27 ? -2.812 -30.047 -11.117 1 97.62 27 ALA B O 1
ATOM 2182 N N . PHE B 1 28 ? -3.783 -28.891 -9.445 1 97.12 28 PHE B N 1
ATOM 2183 C CA . PHE B 1 28 ? -2.895 -29.375 -8.406 1 97.12 28 PHE B CA 1
ATOM 2184 C C . PHE B 1 28 ? -3.246 -30.812 -8.023 1 97.12 28 PHE B C 1
ATOM 2186 O O . PHE B 1 28 ? -4.406 -31.125 -7.73 1 97.12 28 PHE B O 1
ATOM 2193 N N . SER B 1 29 ? -2.387 -31.703 -8.125 1 94.62 29 SER B N 1
ATOM 2194 C CA . SER B 1 29 ? -2.357 -33 -7.461 1 94.62 29 SER B CA 1
ATOM 2195 C C . SER B 1 29 ? -1.359 -33 -6.309 1 94.62 29 SER B C 1
ATOM 2197 O O . SER B 1 29 ? -0.633 -32.031 -6.102 1 94.62 29 SER B O 1
ATOM 2199 N N . GLY B 1 30 ? -1.389 -34.062 -5.547 1 94.31 30 GLY B N 1
ATOM 2200 C CA . GLY B 1 30 ? -0.373 -34.156 -4.516 1 94.31 30 GLY B CA 1
ATOM 2201 C C . GLY B 1 30 ? 1.042 -34.094 -5.055 1 94.31 30 GLY B C 1
ATOM 2202 O O . GLY B 1 30 ? 1.891 -33.406 -4.473 1 94.31 30 GLY B O 1
ATOM 2203 N N . GLU B 1 31 ? 1.261 -34.688 -6.133 1 95.38 31 GLU B N 1
ATOM 2204 C CA . GLU B 1 31 ? 2.582 -34.688 -6.754 1 95.38 31 GLU B CA 1
ATOM 2205 C C . GLU B 1 31 ? 2.963 -33.281 -7.258 1 95.38 31 GLU B C 1
ATOM 2207 O O . GLU B 1 31 ? 4.121 -32.875 -7.152 1 95.38 31 GLU B O 1
ATOM 2212 N N . MET B 1 32 ? 2.021 -32.562 -7.828 1 96.81 32 MET B N 1
ATOM 2213 C CA . MET B 1 32 ? 2.277 -31.219 -8.305 1 96.81 32 MET B CA 1
ATOM 2214 C C . MET B 1 32 ? 2.643 -30.281 -7.148 1 96.81 32 MET B C 1
ATOM 2216 O O . MET B 1 32 ? 3.561 -29.469 -7.262 1 96.81 32 MET B O 1
ATOM 2220 N N . HIS B 1 33 ? 1.884 -30.438 -6.062 1 96.94 33 HIS B N 1
ATOM 2221 C CA . HIS B 1 33 ? 2.213 -29.672 -4.863 1 96.94 33 HIS B CA 1
ATOM 2222 C C . HIS B 1 33 ? 3.645 -29.953 -4.414 1 96.94 33 HIS B C 1
ATOM 2224 O O . HIS B 1 33 ? 4.398 -29.016 -4.133 1 96.94 33 HIS B O 1
ATOM 2230 N N . ALA B 1 34 ? 3.971 -31.172 -4.348 1 97.06 34 ALA B N 1
ATOM 2231 C CA . ALA B 1 34 ? 5.305 -31.562 -3.902 1 97.06 34 ALA B CA 1
ATOM 2232 C C . ALA B 1 34 ? 6.379 -31 -4.828 1 97.06 34 ALA B C 1
ATOM 2234 O O . ALA B 1 34 ? 7.414 -30.516 -4.363 1 97.06 34 ALA B O 1
ATOM 2235 N N . ALA B 1 35 ? 6.113 -31.047 -6.094 1 98 35 ALA B N 1
ATOM 2236 C CA . ALA B 1 35 ? 7.066 -30.547 -7.082 1 98 35 ALA B CA 1
ATOM 2237 C C . ALA B 1 35 ? 7.258 -29.047 -6.945 1 98 35 ALA B C 1
ATOM 2239 O O . ALA B 1 35 ? 8.391 -28.547 -6.984 1 98 35 ALA B O 1
ATOM 2240 N N . LEU B 1 36 ? 6.16 -28.281 -6.84 1 98.44 36 LEU B N 1
ATOM 2241 C CA . LEU B 1 36 ? 6.262 -26.828 -6.703 1 98.44 36 LEU B CA 1
ATOM 2242 C C . LEU B 1 36 ? 6.977 -26.453 -5.41 1 98.44 36 LEU B C 1
ATOM 2244 O O . LEU B 1 36 ? 7.836 -25.578 -5.406 1 98.44 36 LEU B O 1
ATOM 2248 N N . MET B 1 37 ? 6.648 -27.172 -4.297 1 98.38 37 MET B N 1
ATOM 2249 C CA . MET B 1 37 ? 7.309 -26.906 -3.021 1 98.38 37 MET B CA 1
ATOM 2250 C C . MET B 1 37 ? 8.812 -27.141 -3.125 1 98.38 37 MET B C 1
ATOM 2252 O O . MET B 1 37 ? 9.602 -26.344 -2.621 1 98.38 37 MET B O 1
ATOM 2256 N N . ALA B 1 38 ? 9.156 -28.188 -3.766 1 98.06 38 ALA B N 1
ATOM 2257 C CA . ALA B 1 38 ? 10.578 -28.5 -3.951 1 98.06 38 ALA B CA 1
ATOM 2258 C C . ALA B 1 38 ? 11.273 -27.422 -4.766 1 98.06 38 ALA B C 1
ATOM 2260 O O . ALA B 1 38 ? 12.391 -27.016 -4.441 1 98.06 38 ALA B O 1
ATOM 2261 N N . ALA B 1 39 ? 10.641 -26.984 -5.824 1 98.25 39 ALA B N 1
ATOM 2262 C CA . ALA B 1 39 ? 11.211 -25.938 -6.684 1 98.25 39 ALA B CA 1
ATOM 2263 C C . ALA B 1 39 ? 11.391 -24.641 -5.922 1 98.25 39 ALA B C 1
ATOM 2265 O O . ALA B 1 39 ? 12.414 -23.969 -6.055 1 98.25 39 ALA B O 1
ATOM 2266 N N . LEU B 1 40 ? 10.414 -24.25 -5.184 1 98.44 40 LEU B N 1
ATOM 2267 C CA . LEU B 1 40 ? 10.477 -23.031 -4.383 1 98.44 40 LEU B CA 1
ATOM 2268 C C . LEU B 1 40 ? 11.578 -23.141 -3.332 1 98.44 40 LEU B C 1
ATOM 2270 O O . LEU B 1 40 ? 12.312 -22.172 -3.104 1 98.44 40 LEU B O 1
ATOM 2274 N N . THR B 1 41 ? 11.656 -24.281 -2.678 1 98.25 41 THR B N 1
ATOM 2275 C CA . THR B 1 41 ? 12.68 -24.5 -1.668 1 98.25 41 THR B CA 1
ATOM 2276 C C . THR B 1 41 ? 14.07 -24.422 -2.287 1 98.25 41 THR B C 1
ATOM 2278 O O . THR B 1 41 ? 14.992 -23.844 -1.69 1 98.25 41 THR B O 1
ATOM 2281 N N . ALA B 1 42 ? 14.203 -24.984 -3.465 1 97.81 42 ALA B N 1
ATOM 2282 C CA . ALA B 1 42 ? 15.477 -24.906 -4.18 1 97.81 42 ALA B CA 1
ATOM 2283 C C . ALA B 1 42 ? 15.844 -23.469 -4.512 1 97.81 42 ALA B C 1
ATOM 2285 O O . ALA B 1 42 ? 17 -23.062 -4.375 1 97.81 42 ALA B O 1
ATOM 2286 N N . ALA B 1 43 ? 14.883 -22.719 -4.988 1 97.69 43 ALA B N 1
ATOM 2287 C CA . ALA B 1 43 ? 15.117 -21.312 -5.273 1 97.69 43 ALA B CA 1
ATOM 2288 C C . ALA B 1 43 ? 15.562 -20.562 -4.02 1 97.69 43 ALA B C 1
ATOM 2290 O O . ALA B 1 43 ? 16.5 -19.766 -4.066 1 97.69 43 ALA B O 1
ATOM 2291 N N . GLU B 1 44 ? 14.945 -20.828 -2.943 1 97.25 44 GLU B N 1
ATOM 2292 C CA . GLU B 1 44 ? 15.242 -20.188 -1.669 1 97.25 44 GLU B CA 1
ATOM 2293 C C . GLU B 1 44 ? 16.656 -20.5 -1.21 1 97.25 44 GLU B C 1
ATOM 2295 O O . GLU B 1 44 ? 17.344 -19.641 -0.659 1 97.25 44 GLU B O 1
ATOM 2300 N N . SER B 1 45 ? 17.125 -21.703 -1.45 1 97 45 SER B N 1
ATOM 2301 C CA . SER B 1 45 ? 18.391 -22.172 -0.939 1 97 45 SER B CA 1
ATOM 2302 C C . SER B 1 45 ? 19.547 -21.734 -1.833 1 97 45 SER B C 1
ATOM 2304 O O . SER B 1 45 ? 20.719 -21.781 -1.424 1 97 45 SER B O 1
ATOM 2306 N N . ASP B 1 46 ? 19.219 -21.406 -3.074 1 96.38 46 ASP B N 1
ATOM 2307 C CA . ASP B 1 46 ? 20.219 -20.969 -4.047 1 96.38 46 ASP B CA 1
ATOM 2308 C C . ASP B 1 46 ? 20.438 -19.453 -3.973 1 96.38 46 ASP B C 1
ATOM 2310 O O . ASP B 1 46 ? 19.609 -18.688 -4.473 1 96.38 46 ASP B O 1
ATOM 2314 N N . LYS B 1 47 ? 21.531 -19.016 -3.486 1 93.5 47 LYS B N 1
ATOM 2315 C CA . LYS B 1 47 ? 21.797 -17.594 -3.252 1 93.5 47 LYS B CA 1
ATOM 2316 C C . LYS B 1 47 ? 21.906 -16.828 -4.5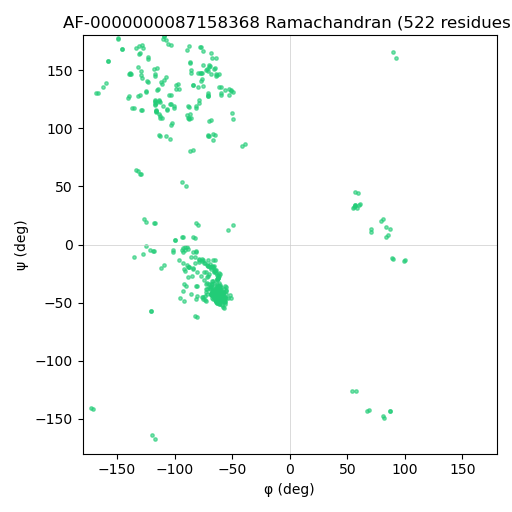66 1 93.5 47 LYS B C 1
ATOM 2318 O O . LYS B 1 47 ? 21.812 -15.594 -4.586 1 93.5 47 LYS B O 1
ATOM 2323 N N . SER B 1 48 ? 22.125 -17.562 -5.621 1 95.62 48 SER B N 1
ATOM 2324 C CA . SER B 1 48 ? 22.188 -16.906 -6.922 1 95.62 48 SER B CA 1
ATOM 2325 C C . SER B 1 48 ? 20.781 -16.594 -7.441 1 95.62 48 SER B C 1
ATOM 2327 O O . SER B 1 48 ? 20.625 -15.82 -8.391 1 95.62 48 SER B O 1
ATOM 2329 N N . CYS B 1 49 ? 19.766 -17.172 -6.871 1 97.38 49 CYS B N 1
ATOM 2330 C CA . CYS B 1 49 ? 18.391 -16.859 -7.215 1 97.38 49 CYS B CA 1
ATOM 2331 C C . CYS B 1 49 ? 17.859 -15.688 -6.391 1 97.38 49 CYS B C 1
ATOM 2333 O O . CYS B 1 49 ? 17.734 -15.781 -5.168 1 97.38 49 CYS B O 1
ATOM 2335 N N . ARG B 1 50 ? 17.5 -14.609 -7.062 1 97.81 50 ARG B N 1
ATOM 2336 C CA . ARG B 1 50 ? 17.141 -13.367 -6.375 1 97.81 50 ARG B CA 1
ATOM 2337 C C . ARG B 1 50 ? 15.695 -12.977 -6.652 1 97.81 50 ARG B C 1
ATOM 2339 O O . ARG B 1 50 ? 15.188 -12.008 -6.086 1 97.81 50 ARG B O 1
ATOM 2346 N N . ALA B 1 51 ? 15.008 -13.711 -7.527 1 98.5 51 ALA B N 1
ATOM 2347 C CA . ALA B 1 51 ? 13.586 -13.562 -7.801 1 98.5 51 ALA B CA 1
ATOM 2348 C C . ALA B 1 51 ? 13.008 -14.844 -8.398 1 98.5 51 ALA B C 1
ATOM 2350 O O . ALA B 1 51 ? 13.742 -15.664 -8.961 1 98.5 51 ALA B O 1
ATOM 2351 N N . VAL B 1 52 ? 11.734 -15.031 -8.289 1 98.81 52 VAL B N 1
ATOM 2352 C CA . VAL B 1 52 ? 11.031 -16.156 -8.883 1 98.81 52 VAL B CA 1
ATOM 2353 C C . VAL B 1 52 ? 9.898 -15.656 -9.773 1 98.81 52 VAL B C 1
ATOM 2355 O O . VAL B 1 52 ? 9.18 -14.727 -9.406 1 98.81 52 VAL B O 1
ATOM 2358 N N . LEU B 1 53 ? 9.844 -16.172 -10.945 1 98.94 53 LEU B N 1
ATOM 2359 C CA . LEU B 1 53 ? 8.719 -16 -11.852 1 98.94 53 LEU B CA 1
ATOM 2360 C C . LEU B 1 53 ? 7.898 -17.281 -11.953 1 98.94 53 LEU B C 1
ATOM 2362 O O . LEU B 1 53 ? 8.414 -18.328 -12.375 1 98.94 53 LEU B O 1
ATOM 2366 N N . LEU B 1 54 ? 6.656 -17.25 -11.531 1 98.94 54 LEU B N 1
ATOM 2367 C CA . LEU B 1 54 ? 5.742 -18.391 -11.57 1 98.94 54 LEU B CA 1
ATOM 2368 C C . LEU B 1 54 ? 4.73 -18.219 -12.703 1 98.94 54 LEU B C 1
ATOM 2370 O O . LEU B 1 54 ? 4.141 -17.156 -12.867 1 98.94 54 LEU B O 1
ATOM 2374 N N . THR B 1 55 ? 4.59 -19.219 -13.531 1 98.94 55 THR B N 1
ATOM 2375 C CA . THR B 1 55 ? 3.615 -19.188 -14.617 1 98.94 55 THR B CA 1
ATOM 2376 C C . THR B 1 55 ? 3.1 -20.594 -14.922 1 98.94 55 THR B C 1
ATOM 2378 O O . THR B 1 55 ? 3.406 -21.547 -14.195 1 98.94 55 THR B O 1
ATOM 2381 N N . GLY B 1 56 ? 2.119 -20.766 -15.883 1 98.81 56 GLY B N 1
ATOM 2382 C CA . GLY B 1 56 ? 1.575 -22.062 -16.281 1 98.81 56 GLY B CA 1
ATOM 2383 C C . GLY B 1 56 ? 1.848 -22.391 -17.734 1 98.81 56 GLY B C 1
ATOM 2384 O O . GLY B 1 56 ? 1.851 -21.5 -18.594 1 98.81 56 GLY B O 1
ATOM 2385 N N . ALA B 1 57 ? 2.021 -23.625 -17.984 1 98.5 57 ALA B N 1
ATOM 2386 C CA . ALA B 1 57 ? 2.158 -24.094 -19.359 1 98.5 57 ALA B CA 1
ATOM 2387 C C . ALA B 1 57 ? 0.795 -24.203 -20.031 1 98.5 57 ALA B C 1
ATOM 2389 O O . ALA B 1 57 ? -0.202 -24.531 -19.391 1 98.5 57 ALA B O 1
ATOM 2390 N N . GLY B 1 58 ? 0.784 -23.969 -21.312 1 97.75 58 GLY B N 1
ATOM 2391 C CA . GLY B 1 58 ? -0.433 -24.188 -22.094 1 97.75 58 GLY B CA 1
ATOM 2392 C C . GLY B 1 58 ? -1.414 -23.031 -21.984 1 97.75 58 GLY B C 1
ATOM 2393 O O . GLY B 1 58 ? -1.01 -21.875 -21.875 1 97.75 58 GLY B O 1
ATOM 2394 N N . ARG B 1 59 ? -2.654 -23.297 -22.047 1 96.31 59 ARG B N 1
ATOM 2395 C CA . ARG B 1 59 ? -3.678 -22.281 -22.266 1 96.31 59 ARG B CA 1
ATOM 2396 C C . ARG B 1 59 ? -4.148 -21.688 -20.953 1 96.31 59 ARG B C 1
ATOM 2398 O O . ARG B 1 59 ? -4.816 -20.641 -20.938 1 96.31 59 ARG B O 1
ATOM 2405 N N . GLY B 1 60 ? -3.908 -22.406 -19.844 1 97.69 60 GLY B N 1
ATOM 2406 C CA . GLY B 1 60 ? -4.352 -21.922 -18.547 1 97.69 60 GLY B CA 1
ATOM 2407 C C . GLY B 1 60 ? -3.217 -21.781 -17.547 1 97.69 60 GLY B C 1
ATOM 2408 O O . GLY B 1 60 ? -2.135 -22.328 -17.734 1 97.69 60 GLY B O 1
ATOM 2409 N N . PHE B 1 61 ? -3.477 -21.031 -16.547 1 98.75 61 PHE B N 1
ATOM 2410 C CA . PHE B 1 61 ? -2.508 -20.922 -15.461 1 98.75 61 PHE B CA 1
ATOM 2411 C C . PHE B 1 61 ? -2.648 -22.094 -14.492 1 98.75 61 PHE B C 1
ATOM 2413 O O . PHE B 1 61 ? -1.741 -22.922 -14.383 1 98.75 61 PHE B O 1
ATOM 2420 N N . CYS B 1 62 ? -3.885 -22.203 -13.844 1 98.69 62 CYS B N 1
ATOM 2421 C CA . CYS B 1 62 ? -4.121 -23.281 -12.883 1 98.69 62 CYS B CA 1
ATOM 2422 C C . CYS B 1 62 ? -5.602 -23.375 -12.531 1 98.69 62 CYS B C 1
ATOM 2424 O O . CYS B 1 62 ? -6.223 -22.391 -12.141 1 98.69 62 CYS B O 1
ATOM 2426 N N . ALA B 1 63 ? -6.148 -24.547 -12.594 1 97.06 63 ALA B N 1
ATOM 2427 C CA . ALA B 1 63 ? -7.578 -24.766 -12.391 1 97.06 63 ALA B CA 1
ATOM 2428 C C . ALA B 1 63 ? -7.883 -25.109 -10.938 1 97.06 63 ALA B C 1
ATOM 2430 O O . ALA B 1 63 ? -9.016 -25.438 -10.594 1 97.06 63 ALA B O 1
ATOM 2431 N N . GLY B 1 64 ? -6.871 -25.031 -10.102 1 96.56 64 GLY B N 1
ATOM 2432 C CA . GLY B 1 64 ? -7.062 -25.422 -8.711 1 96.56 64 GLY B CA 1
ATOM 2433 C C . GLY B 1 64 ? -6.855 -26.906 -8.469 1 96.56 64 GLY B C 1
ATOM 2434 O O . GLY B 1 64 ? -5.898 -27.5 -8.977 1 96.56 64 GLY B O 1
ATOM 2435 N N . GLN B 1 65 ? -7.648 -27.469 -7.578 1 94.44 65 GLN B N 1
ATOM 2436 C CA . GLN B 1 65 ? -7.512 -28.875 -7.195 1 94.44 65 GLN B CA 1
ATOM 2437 C C . GLN B 1 65 ? -7.961 -29.797 -8.32 1 94.44 65 GLN B C 1
ATOM 2439 O O . GLN B 1 65 ? -9.023 -29.594 -8.914 1 94.44 65 GLN B O 1
ATOM 2444 N N . ASP B 1 66 ? -7.105 -30.734 -8.641 1 94 66 ASP B N 1
ATOM 2445 C CA . ASP B 1 66 ? -7.539 -31.828 -9.5 1 94 66 ASP B CA 1
ATOM 2446 C C . ASP B 1 66 ? -8.531 -32.719 -8.773 1 94 66 ASP B C 1
ATOM 2448 O O . ASP B 1 66 ? -8.133 -33.562 -7.953 1 94 66 ASP B O 1
ATOM 2452 N N . LEU B 1 67 ? -9.719 -32.656 -9.102 1 87.06 67 LEU B N 1
ATOM 2453 C CA . LEU B 1 67 ? -10.789 -33.375 -8.414 1 87.06 67 LEU B CA 1
ATOM 2454 C C . LEU B 1 67 ? -10.703 -34.875 -8.688 1 87.06 67 LEU B C 1
ATOM 2456 O O . LEU B 1 67 ? -11.305 -35.688 -7.977 1 87.06 67 LEU B O 1
ATOM 2460 N N . SER B 1 68 ? -9.906 -35.188 -9.672 1 84 68 SER B N 1
ATOM 2461 C CA . SER B 1 68 ? -9.758 -36.594 -10.023 1 84 68 SER B CA 1
ATOM 2462 C C . SER B 1 68 ? -8.602 -37.25 -9.266 1 84 68 SER B C 1
ATOM 2464 O O . SER B 1 68 ? -8.383 -38.438 -9.367 1 84 68 SER B O 1
ATOM 2466 N N . ASP B 1 69 ? -7.938 -36.438 -8.477 1 81.25 69 ASP B N 1
ATOM 2467 C CA . ASP B 1 69 ? -6.754 -36.938 -7.773 1 81.25 69 ASP B CA 1
ATOM 2468 C C . ASP B 1 69 ? -7.113 -37.438 -6.383 1 81.25 69 ASP B C 1
ATOM 2470 O O . ASP B 1 69 ? -6.516 -37.031 -5.387 1 81.25 69 ASP B O 1
ATOM 2474 N N . GLY B 1 70 ? -8.039 -38.312 -6.25 1 74.75 70 GLY B N 1
ATOM 2475 C CA . GLY B 1 70 ? -8.344 -39.062 -5.031 1 74.75 70 GLY B CA 1
ATOM 2476 C C . GLY B 1 70 ? -8.961 -38.188 -3.949 1 74.75 70 GLY B C 1
ATOM 2477 O O . GLY B 1 70 ? -9.055 -38.625 -2.793 1 74.75 70 GLY B O 1
ATOM 2478 N N . VAL B 1 71 ? -9.328 -37.031 -4.258 1 77.12 71 VAL B N 1
ATOM 2479 C CA . VAL B 1 71 ? -9.875 -36.156 -3.221 1 77.12 71 VAL B CA 1
ATOM 2480 C C . VAL B 1 71 ? -11.383 -36.375 -3.096 1 77.12 71 VAL B C 1
ATOM 2482 O O . VAL B 1 71 ? -11.977 -36.062 -2.061 1 77.12 71 VAL B O 1
ATOM 2485 N N . PHE B 1 72 ? -11.945 -36.938 -4.098 1 78.69 72 PHE B N 1
ATOM 2486 C CA . PHE B 1 72 ? -13.375 -37.219 -4.059 1 78.69 72 PHE B CA 1
ATOM 2487 C C . PHE B 1 72 ? -13.656 -38.625 -4.617 1 78.69 72 PHE B C 1
ATOM 2489 O O . PHE B 1 72 ? -13.211 -38.938 -5.719 1 78.69 72 PHE B O 1
ATOM 2496 N N . THR B 1 73 ? -14.141 -39.406 -3.848 1 80.25 73 THR B N 1
ATOM 2497 C CA . THR B 1 73 ? -14.641 -40.719 -4.242 1 80.25 73 THR B CA 1
ATOM 2498 C C . THR B 1 73 ? -16.141 -40.844 -3.99 1 80.25 73 THR B C 1
ATOM 2500 O O . THR B 1 73 ? -16.594 -40.656 -2.859 1 80.25 73 THR B O 1
ATOM 2503 N N . PRO B 1 74 ? -16.781 -41.156 -5.098 1 83 74 PRO B N 1
ATOM 2504 C CA . PRO B 1 74 ? -18.219 -41.312 -4.887 1 83 74 PRO B CA 1
ATOM 2505 C C . PRO B 1 74 ? -18.562 -42.281 -3.75 1 83 74 PRO B C 1
ATOM 2507 O O . PRO B 1 74 ? -17.969 -43.344 -3.641 1 83 74 PRO B O 1
ATOM 2510 N N . GLY B 1 75 ? -19.438 -41.906 -2.926 1 85.81 75 GLY B N 1
ATOM 2511 C CA . GLY B 1 75 ? -19.906 -42.75 -1.824 1 85.81 75 GLY B CA 1
ATOM 2512 C C . GLY B 1 75 ? -19.078 -42.562 -0.562 1 85.81 75 GLY B C 1
ATOM 2513 O O . GLY B 1 75 ? -19.469 -43.031 0.511 1 85.81 75 GLY B O 1
ATOM 2514 N N . GLU B 1 76 ? -17.984 -41.906 -0.72 1 86.56 76 GLU B N 1
ATOM 2515 C CA . GLU B 1 76 ? -17.141 -41.656 0.446 1 86.56 76 GLU B CA 1
ATOM 2516 C C . GLU B 1 76 ? -17.188 -40.156 0.828 1 86.56 76 GLU B C 1
ATOM 2518 O O . GLU B 1 76 ? -17.406 -39.312 -0.028 1 86.56 76 GLU B O 1
ATOM 2523 N N . THR B 1 77 ? -17.188 -40.031 2.09 1 86.94 77 THR B N 1
ATOM 2524 C CA . THR B 1 77 ? -17.141 -38.656 2.58 1 86.94 77 THR B CA 1
ATOM 2525 C C . THR B 1 77 ? -15.695 -38.188 2.68 1 86.94 77 THR B C 1
ATOM 2527 O O . THR B 1 77 ? -14.93 -38.656 3.504 1 86.94 77 THR B O 1
ATOM 2530 N N . PRO B 1 78 ? -15.328 -37.25 1.842 1 86.5 78 PRO B N 1
ATOM 2531 C CA . PRO B 1 78 ? -13.938 -36.781 1.875 1 86.5 78 PRO B CA 1
ATOM 2532 C C . PRO B 1 78 ? -13.656 -35.844 3.041 1 86.5 78 PRO B C 1
ATOM 2534 O O . PRO B 1 78 ? -14.578 -35.219 3.568 1 86.5 78 PRO B O 1
ATOM 2537 N N . ASP B 1 79 ? -12.477 -35.875 3.547 1 91 79 ASP B N 1
ATOM 2538 C CA . ASP B 1 79 ? -11.984 -34.875 4.477 1 91 79 ASP B CA 1
ATOM 2539 C C . ASP B 1 79 ? -11.023 -33.906 3.783 1 91 79 ASP B C 1
ATOM 2541 O O . ASP B 1 79 ? -9.812 -34.125 3.773 1 91 79 ASP B O 1
ATOM 2545 N N . LEU B 1 80 ? -11.547 -32.844 3.275 1 90.81 80 LEU B N 1
ATOM 2546 C CA . LEU B 1 80 ? -10.789 -31.891 2.471 1 90.81 80 LEU B CA 1
ATOM 2547 C C . LEU B 1 80 ? -9.812 -31.109 3.338 1 90.81 80 LEU B C 1
ATOM 2549 O O . LEU B 1 80 ? -8.883 -30.484 2.822 1 90.81 80 LEU B O 1
ATOM 2553 N N . SER B 1 81 ? -10.016 -31.078 4.699 1 93.75 81 SER B N 1
ATOM 2554 C CA . SER B 1 81 ? -9.109 -30.375 5.598 1 93.75 81 SER B CA 1
ATOM 2555 C C . SER B 1 81 ? -7.711 -30.969 5.551 1 93.75 81 SER B C 1
ATOM 2557 O O . SER B 1 81 ? -6.719 -30.25 5.738 1 93.75 81 SER B O 1
ATOM 2559 N N . LEU B 1 82 ? -7.633 -32.219 5.27 1 90.81 82 LEU B N 1
ATOM 2560 C CA . LEU B 1 82 ? -6.344 -32.906 5.242 1 90.81 82 LEU B CA 1
ATOM 2561 C C . LEU B 1 82 ? -5.488 -32.406 4.086 1 90.81 82 LEU B C 1
ATOM 2563 O O . LEU B 1 82 ? -4.297 -32.125 4.258 1 90.81 82 LEU B O 1
ATOM 2567 N N . GLN B 1 83 ? -6.078 -32.281 2.891 1 90.25 83 GLN B N 1
ATOM 2568 C CA . GLN B 1 83 ? -5.367 -31.766 1.717 1 90.25 83 GLN B CA 1
ATOM 2569 C C . GLN B 1 83 ? -4.922 -30.328 1.918 1 90.25 83 GLN B C 1
ATOM 2571 O O . GLN B 1 83 ? -3.805 -29.953 1.545 1 90.25 83 GLN B O 1
ATOM 2576 N N . ILE B 1 84 ? -5.77 -29.516 2.492 1 95.38 84 ILE B N 1
ATOM 2577 C CA . ILE B 1 84 ? -5.48 -28.109 2.729 1 95.38 84 ILE B CA 1
ATOM 2578 C C . ILE B 1 84 ? -4.34 -27.969 3.73 1 95.38 84 ILE B C 1
ATOM 2580 O O . ILE B 1 84 ? -3.4 -27.203 3.514 1 95.38 84 ILE B O 1
ATOM 2584 N N . GLU B 1 85 ? -4.371 -28.75 4.777 1 96.25 85 GLU B N 1
ATOM 2585 C CA . GLU B 1 85 ? -3.344 -28.734 5.812 1 96.25 85 GLU B CA 1
ATOM 2586 C C . GLU B 1 85 ? -2.004 -29.219 5.277 1 96.25 85 GLU B C 1
ATOM 2588 O O . GLU B 1 85 ? -0.957 -28.656 5.59 1 96.25 85 GLU B O 1
ATOM 2593 N N . LYS B 1 86 ? -2.043 -30.203 4.488 1 95.44 86 LYS B N 1
ATOM 2594 C CA . LYS B 1 86 ? -0.82 -30.859 4.043 1 95.44 86 LYS B CA 1
ATOM 2595 C C . LYS B 1 86 ? -0.167 -30.109 2.895 1 95.44 86 LYS B C 1
ATOM 2597 O O . LYS B 1 86 ? 1.061 -30.031 2.807 1 95.44 86 LYS B O 1
ATOM 2602 N N . TYR B 1 87 ? -0.991 -29.531 2.014 1 95.62 87 TYR B N 1
ATOM 2603 C CA . TYR B 1 87 ? -0.421 -29.062 0.759 1 95.62 87 TYR B CA 1
ATOM 2604 C C . TYR B 1 87 ? -0.642 -27.562 0.595 1 95.62 87 TYR B C 1
ATOM 2606 O O . TYR B 1 87 ? 0.316 -26.797 0.464 1 95.62 87 TYR B O 1
ATOM 2614 N N . TYR B 1 88 ? -1.882 -27.031 0.63 1 97.31 88 TYR B N 1
ATOM 2615 C CA . TYR B 1 88 ? -2.205 -25.672 0.23 1 97.31 88 TYR B CA 1
ATOM 2616 C C . TYR B 1 88 ? -1.71 -24.656 1.266 1 97.31 88 TYR B C 1
ATOM 2618 O O . TYR B 1 88 ? -1.082 -23.656 0.917 1 97.31 88 TYR B O 1
ATOM 2626 N N . ASN B 1 89 ? -2.02 -24.922 2.594 1 98.38 89 ASN B N 1
ATOM 2627 C CA . ASN B 1 89 ? -1.59 -23.984 3.623 1 98.38 89 ASN B CA 1
ATOM 2628 C C . ASN B 1 89 ? -0.075 -23.797 3.617 1 98.38 89 ASN B C 1
ATOM 2630 O O . ASN B 1 89 ? 0.418 -22.672 3.564 1 98.38 89 ASN B O 1
ATOM 2634 N N . PRO B 1 90 ? 0.711 -24.891 3.6 1 98.19 90 PRO B N 1
ATOM 2635 C CA . PRO B 1 90 ? 2.164 -24.719 3.543 1 98.19 90 PRO B CA 1
ATOM 2636 C C . PRO B 1 90 ? 2.623 -24 2.277 1 98.19 90 PRO B C 1
ATOM 2638 O O . PRO B 1 90 ? 3.58 -23.219 2.316 1 98.19 90 PRO B O 1
ATOM 2641 N N . LEU B 1 91 ? 1.985 -24.219 1.167 1 98.38 91 LEU B N 1
ATOM 2642 C CA . LEU B 1 91 ? 2.369 -23.578 -0.085 1 98.38 91 LEU B CA 1
ATOM 2643 C C . LEU B 1 91 ? 2.193 -22.062 0.003 1 98.38 91 LEU B C 1
ATOM 2645 O O . LEU B 1 91 ? 3.105 -21.312 -0.339 1 98.38 91 LEU B O 1
ATOM 2649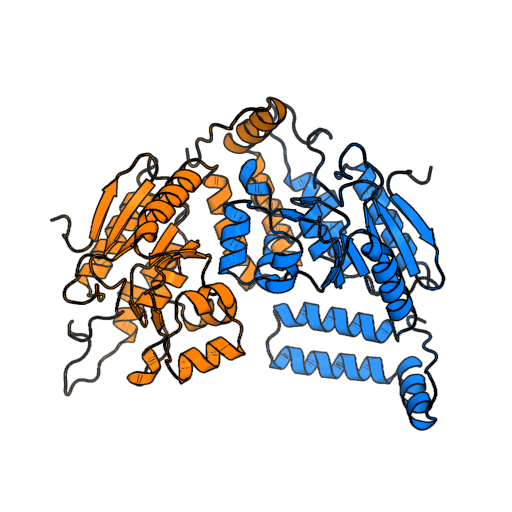 N N . VAL B 1 92 ? 1.008 -21.641 0.46 1 98.56 92 VAL B N 1
ATOM 2650 C CA . VAL B 1 92 ? 0.728 -20.219 0.591 1 98.56 92 VAL B CA 1
ATOM 2651 C C . VAL B 1 92 ? 1.723 -19.578 1.562 1 98.56 92 VAL B C 1
ATOM 2653 O O . VAL B 1 92 ? 2.275 -18.516 1.284 1 98.56 92 VAL B O 1
ATOM 2656 N N . ARG B 1 93 ? 1.996 -20.234 2.689 1 98.5 93 ARG B N 1
ATOM 2657 C CA . ARG B 1 93 ? 2.969 -19.75 3.658 1 98.5 93 ARG B CA 1
ATOM 2658 C C . ARG B 1 93 ? 4.355 -19.641 3.033 1 98.5 93 ARG B C 1
ATOM 2660 O O . ARG B 1 93 ? 5.078 -18.672 3.281 1 98.5 93 ARG B O 1
ATOM 2667 N N . LYS B 1 94 ? 4.723 -20.609 2.248 1 98.38 94 LYS B N 1
ATOM 2668 C CA . LYS B 1 94 ? 6.027 -20.594 1.589 1 98.38 94 LYS B CA 1
ATOM 2669 C C . LYS B 1 94 ? 6.141 -19.422 0.621 1 98.38 94 LYS B C 1
ATOM 2671 O O . LYS B 1 94 ? 7.121 -18.672 0.657 1 98.38 94 LYS B O 1
ATOM 2676 N N . LEU B 1 95 ? 5.164 -19.25 -0.252 1 98.38 95 LEU B N 1
ATOM 2677 C CA . LEU B 1 95 ? 5.176 -18.172 -1.225 1 98.38 95 LEU B CA 1
ATOM 2678 C C . LEU B 1 95 ? 5.34 -16.828 -0.531 1 98.38 95 LEU B C 1
ATOM 2680 O O . LEU B 1 95 ? 6.125 -15.984 -0.972 1 98.38 95 LEU B O 1
ATOM 2684 N N . ARG B 1 96 ? 4.664 -16.594 0.57 1 96.75 96 ARG B N 1
ATOM 2685 C CA . ARG B 1 96 ? 4.672 -15.312 1.265 1 96.75 96 ARG B CA 1
ATOM 2686 C C . ARG B 1 96 ? 5.953 -15.125 2.066 1 96.75 96 ARG B C 1
ATOM 2688 O O . ARG B 1 96 ? 6.43 -14 2.244 1 96.75 96 ARG B O 1
ATOM 2695 N N . SER B 1 97 ? 6.551 -16.234 2.479 1 96.81 97 SER B N 1
ATOM 2696 C CA . SER B 1 97 ? 7.695 -16.141 3.379 1 96.81 97 SER B CA 1
ATOM 2697 C C . SER B 1 97 ? 9.008 -16.125 2.605 1 96.81 97 SER B C 1
ATOM 2699 O O . SER B 1 97 ? 10.062 -15.836 3.17 1 96.81 97 SER B O 1
ATOM 2701 N N . LEU B 1 98 ? 9 -16.516 1.313 1 97.19 98 LEU B N 1
ATOM 2702 C CA . LEU B 1 98 ? 10.227 -16.484 0.523 1 97.19 98 LEU B CA 1
ATOM 2703 C C . LEU B 1 98 ? 10.938 -15.141 0.659 1 97.19 98 LEU B C 1
ATOM 2705 O O . LEU B 1 98 ? 10.305 -14.086 0.546 1 97.19 98 LEU B O 1
ATOM 2709 N N . PRO B 1 99 ? 12.203 -15.102 0.927 1 95.88 99 PRO B N 1
ATOM 2710 C CA . PRO B 1 99 ? 12.945 -13.852 1.085 1 95.88 99 PRO B CA 1
ATOM 2711 C C . PRO B 1 99 ? 13.328 -13.219 -0.252 1 95.88 99 PRO B C 1
ATOM 2713 O O . PRO B 1 99 ? 14.32 -12.492 -0.335 1 95.88 99 PRO B O 1
ATOM 2716 N N . LEU B 1 100 ? 12.711 -13.617 -1.344 1 96 100 LEU B N 1
ATOM 2717 C CA . LEU B 1 100 ? 12.875 -13.047 -2.678 1 96 100 LEU B CA 1
ATOM 2718 C C . LEU B 1 100 ? 11.523 -12.711 -3.299 1 96 100 LEU B C 1
ATOM 2720 O O . LEU B 1 100 ? 10.516 -13.352 -2.992 1 96 100 LEU B O 1
ATOM 2724 N N . PRO B 1 101 ? 11.516 -11.656 -4.168 1 97.88 101 PRO B N 1
ATOM 2725 C CA . PRO B 1 101 ? 10.258 -11.32 -4.836 1 97.88 101 PRO B CA 1
ATOM 2726 C C . PRO B 1 101 ? 9.711 -12.469 -5.676 1 97.88 101 PRO B C 1
ATOM 2728 O O . PRO B 1 101 ? 10.477 -13.164 -6.344 1 97.88 101 PRO B O 1
ATOM 2731 N N . VAL B 1 102 ? 8.453 -12.703 -5.566 1 98.75 102 VAL B N 1
ATOM 2732 C CA . VAL B 1 102 ? 7.746 -13.703 -6.367 1 98.75 102 VAL B CA 1
ATOM 2733 C C . VAL B 1 102 ? 6.777 -13.008 -7.32 1 98.75 102 VAL B C 1
ATOM 2735 O O . VAL B 1 102 ? 5.777 -12.43 -6.891 1 98.75 102 VAL B O 1
ATOM 2738 N N . LEU B 1 103 ? 7.074 -13.047 -8.57 1 98.75 103 LEU B N 1
ATOM 2739 C CA . LEU B 1 103 ? 6.234 -12.547 -9.648 1 98.75 103 LEU B CA 1
ATOM 2740 C C . LEU B 1 103 ? 5.402 -13.664 -10.258 1 98.75 103 LEU B C 1
ATOM 2742 O O . LEU B 1 103 ? 5.91 -14.766 -10.5 1 98.75 103 LEU B O 1
ATOM 2746 N N . CYS B 1 104 ? 4.137 -13.391 -10.445 1 98.94 104 CYS B N 1
ATOM 2747 C CA . CYS B 1 104 ? 3.262 -14.359 -11.102 1 98.94 104 CYS B CA 1
ATOM 2748 C C . CYS B 1 104 ? 2.781 -13.828 -12.445 1 98.94 104 CYS B C 1
ATOM 2750 O O . CYS B 1 104 ? 2.262 -12.719 -12.531 1 98.94 104 CYS B O 1
ATOM 2752 N N . ALA B 1 105 ? 3.023 -14.555 -13.477 1 98.94 105 ALA B N 1
ATOM 2753 C CA . ALA B 1 105 ? 2.473 -14.297 -14.805 1 98.94 105 ALA B CA 1
ATOM 2754 C C . ALA B 1 105 ? 1.308 -15.234 -15.109 1 98.94 105 ALA B C 1
ATOM 2756 O O . ALA B 1 105 ? 1.514 -16.406 -15.438 1 98.94 105 ALA B O 1
ATOM 2757 N N . VAL B 1 106 ? 0.101 -14.719 -15.039 1 98.94 106 VAL B N 1
ATOM 2758 C CA . VAL B 1 106 ? -1.097 -15.516 -15.266 1 98.94 106 VAL B CA 1
ATOM 2759 C C . VAL B 1 106 ? -1.426 -15.539 -16.766 1 98.94 106 VAL B C 1
ATOM 2761 O O . VAL B 1 106 ? -1.925 -14.555 -17.312 1 98.94 106 VAL B O 1
ATOM 2764 N N . ASN B 1 107 ? -1.206 -16.656 -17.328 1 98.81 107 ASN B N 1
ATOM 2765 C CA . ASN B 1 107 ? -1.231 -16.766 -18.781 1 98.81 107 ASN B CA 1
ATOM 2766 C C . ASN B 1 107 ? -2.611 -17.172 -19.297 1 98.81 107 ASN B C 1
ATOM 2768 O O . ASN B 1 107 ? -2.85 -17.188 -20.5 1 98.81 107 ASN B O 1
ATOM 2772 N N . GLY B 1 108 ? -3.518 -17.484 -18.469 1 98.5 108 GLY B N 1
ATOM 2773 C CA . GLY B 1 108 ? -4.863 -17.938 -18.797 1 98.5 108 GLY B CA 1
ATOM 2774 C C . GLY B 1 108 ? -5.77 -18.031 -17.594 1 98.5 108 GLY B C 1
ATOM 2775 O O . GLY B 1 108 ? -5.676 -17.234 -16.672 1 98.5 108 GLY B O 1
ATOM 2776 N N . VAL B 1 109 ? -6.586 -19.031 -17.578 1 98.44 109 VAL B N 1
ATOM 2777 C CA . VAL B 1 109 ? -7.582 -19.172 -16.531 1 98.44 109 VAL B CA 1
ATOM 2778 C C . VAL B 1 109 ? -6.891 -19.531 -15.211 1 98.44 109 VAL B C 1
ATOM 2780 O O . VAL B 1 109 ? -6.047 -20.438 -15.18 1 98.44 109 VAL B O 1
ATOM 2783 N N . ALA B 1 110 ? -7.121 -18.859 -14.211 1 98.81 110 ALA B N 1
ATOM 2784 C CA . ALA B 1 110 ? -6.805 -19.172 -12.82 1 98.81 110 ALA B CA 1
ATOM 2785 C C . ALA B 1 110 ? -8.078 -19.328 -11.992 1 98.81 110 ALA B C 1
ATOM 2787 O O . ALA B 1 110 ? -8.805 -18.359 -11.766 1 98.81 110 ALA B O 1
ATOM 2788 N N . ALA B 1 111 ? -8.312 -20.516 -11.492 1 98.25 111 ALA B N 1
ATOM 2789 C CA . ALA B 1 111 ? -9.602 -20.797 -10.867 1 98.25 111 ALA B CA 1
ATOM 2790 C C . ALA B 1 111 ? -9.422 -21.406 -9.484 1 98.25 111 ALA B C 1
ATOM 2792 O O . ALA B 1 111 ? -8.539 -22.25 -9.281 1 98.25 111 ALA B O 1
ATOM 2793 N N . GLY B 1 112 ? -10.359 -21.062 -8.602 1 97.31 112 GLY B N 1
ATOM 2794 C CA . GLY B 1 112 ? -10.32 -21.609 -7.258 1 97.31 112 GLY B CA 1
ATOM 2795 C C . GLY B 1 112 ? -8.992 -21.391 -6.559 1 97.31 112 GLY B C 1
ATOM 2796 O O . GLY B 1 112 ? -8.508 -20.25 -6.48 1 97.31 112 GLY B O 1
ATOM 2797 N N . ALA B 1 113 ? -8.422 -22.5 -6.074 1 97.5 113 ALA B N 1
ATOM 2798 C CA . ALA B 1 113 ? -7.125 -22.422 -5.402 1 97.5 113 ALA B CA 1
ATOM 2799 C C . ALA B 1 113 ? -6.047 -21.922 -6.352 1 97.5 113 ALA B C 1
ATOM 2801 O O . ALA B 1 113 ? -5.082 -21.281 -5.922 1 97.5 113 ALA B O 1
ATOM 2802 N N . GLY B 1 114 ? -6.199 -22.188 -7.648 1 98.5 114 GLY B N 1
ATOM 2803 C CA . GLY B 1 114 ? -5.258 -21.672 -8.633 1 98.5 114 GLY B CA 1
ATOM 2804 C C . GLY B 1 114 ? -5.199 -20.156 -8.656 1 98.5 114 GLY B C 1
ATOM 2805 O O . GLY B 1 114 ? -4.113 -19.578 -8.719 1 98.5 114 GLY B O 1
ATOM 2806 N N . ALA B 1 115 ? -6.375 -19.5 -8.625 1 98.81 115 ALA B N 1
ATOM 2807 C CA . ALA B 1 115 ? -6.422 -18.047 -8.547 1 98.81 115 ALA B CA 1
ATOM 2808 C C . ALA B 1 115 ? -5.781 -17.547 -7.25 1 98.81 115 ALA B C 1
ATOM 2810 O O . ALA B 1 115 ? -5.02 -16.578 -7.262 1 98.81 115 ALA B O 1
ATOM 2811 N N . ASN B 1 116 ? -6.117 -18.25 -6.191 1 98.75 116 ASN B N 1
ATOM 2812 C CA . ASN B 1 116 ? -5.668 -17.781 -4.883 1 98.75 116 ASN B CA 1
ATOM 2813 C C . ASN B 1 116 ? -4.164 -17.984 -4.699 1 98.75 116 ASN B C 1
ATOM 2815 O O . ASN B 1 116 ? -3.51 -17.203 -4 1 98.75 116 ASN B O 1
ATOM 2819 N N . VAL B 1 117 ? -3.574 -18.984 -5.359 1 98.62 117 VAL B N 1
ATOM 2820 C CA . VAL B 1 117 ? -2.125 -19.156 -5.391 1 98.62 117 VAL B CA 1
ATOM 2821 C C . VAL B 1 117 ? -1.482 -17.984 -6.125 1 98.62 117 VAL B C 1
ATOM 2823 O O . VAL B 1 117 ? -0.453 -17.453 -5.691 1 98.62 117 VAL B O 1
ATOM 2826 N N . ALA B 1 118 ? -2.064 -17.562 -7.199 1 98.75 118 ALA B N 1
ATOM 2827 C CA . ALA B 1 118 ? -1.575 -16.375 -7.879 1 98.75 118 ALA B CA 1
ATOM 2828 C C . ALA B 1 118 ? -1.608 -15.156 -6.953 1 98.75 118 ALA B C 1
ATOM 2830 O O . ALA B 1 118 ? -0.641 -14.398 -6.879 1 98.75 118 ALA B O 1
ATOM 2831 N N . PHE B 1 119 ? -2.711 -15.008 -6.199 1 98.44 119 PHE B N 1
ATOM 2832 C CA . PHE B 1 119 ? -2.883 -13.852 -5.324 1 98.44 119 PHE B CA 1
ATOM 2833 C C . PHE B 1 119 ? -1.89 -13.898 -4.168 1 98.44 119 PHE B C 1
ATOM 2835 O O . PHE B 1 119 ? -1.637 -12.883 -3.52 1 98.44 119 PHE B O 1
ATOM 2842 N N . ALA B 1 120 ? -1.356 -15.086 -3.857 1 98.31 120 ALA B N 1
ATOM 2843 C CA . ALA B 1 120 ? -0.387 -15.234 -2.775 1 98.31 120 ALA B CA 1
ATOM 2844 C C . ALA B 1 120 ? 0.99 -14.734 -3.199 1 98.31 120 ALA B C 1
ATOM 2846 O O . ALA B 1 120 ? 1.872 -14.539 -2.361 1 98.31 120 ALA B O 1
ATOM 2847 N N . CYS B 1 121 ? 1.212 -14.516 -4.477 1 98.69 121 CYS B N 1
ATOM 2848 C CA . CYS B 1 121 ? 2.477 -13.992 -4.977 1 98.69 121 CYS B CA 1
ATOM 2849 C C . CYS B 1 121 ? 2.582 -12.492 -4.727 1 98.69 121 CYS B C 1
ATOM 2851 O O . CYS B 1 121 ? 1.604 -11.852 -4.328 1 98.69 121 CYS B O 1
ATOM 2853 N N . ASP B 1 122 ? 3.752 -11.906 -4.938 1 98.44 122 ASP B N 1
ATOM 2854 C CA . ASP B 1 122 ? 3.99 -10.516 -4.578 1 98.44 122 ASP B CA 1
ATOM 2855 C C . ASP B 1 122 ? 3.447 -9.57 -5.652 1 98.44 122 ASP B C 1
ATOM 2857 O O . ASP B 1 122 ? 2.84 -8.547 -5.34 1 98.44 122 ASP B O 1
ATOM 2861 N N . ILE B 1 123 ? 3.729 -9.852 -6.879 1 98.69 123 ILE B N 1
ATOM 2862 C CA . ILE B 1 123 ? 3.271 -9.062 -8.016 1 98.69 123 ILE B CA 1
ATOM 2863 C C . ILE B 1 123 ? 2.631 -9.984 -9.055 1 98.69 123 ILE B C 1
ATOM 2865 O O . ILE B 1 123 ? 3.209 -11.008 -9.43 1 98.69 123 ILE B O 1
ATOM 2869 N N . VAL B 1 124 ? 1.425 -9.625 -9.469 1 98.88 124 VAL B N 1
ATOM 2870 C CA . VAL B 1 124 ? 0.701 -10.43 -10.453 1 98.88 124 VAL B CA 1
ATOM 2871 C C . VAL B 1 124 ? 0.476 -9.609 -11.719 1 98.88 124 VAL B C 1
ATOM 2873 O O . VAL B 1 124 ? -0.08 -8.516 -11.664 1 98.88 124 VAL B O 1
ATOM 2876 N N . ILE B 1 125 ? 0.945 -10.109 -12.812 1 98.88 125 ILE B N 1
ATOM 2877 C CA . ILE B 1 125 ? 0.549 -9.602 -14.125 1 98.88 125 ILE B CA 1
ATOM 2878 C C . ILE B 1 125 ? -0.201 -10.695 -14.891 1 98.88 125 ILE B C 1
ATOM 2880 O O . ILE B 1 125 ? 0.015 -11.883 -14.656 1 98.88 125 ILE B O 1
ATOM 2884 N N . ALA B 1 126 ? -1.091 -10.281 -15.781 1 98.94 126 ALA B N 1
ATOM 2885 C CA . ALA B 1 126 ? -1.94 -11.266 -16.453 1 98.94 126 ALA B CA 1
ATOM 2886 C C . ALA B 1 126 ? -2.086 -10.945 -17.938 1 98.94 126 ALA B C 1
ATOM 2888 O O . ALA B 1 126 ? -2.084 -9.773 -18.328 1 98.94 126 ALA B O 1
ATOM 2889 N N . ALA B 1 127 ? -2.195 -11.977 -18.719 1 98.88 127 ALA B N 1
ATOM 2890 C CA . ALA B 1 127 ? -2.574 -11.828 -20.125 1 98.88 127 ALA B CA 1
ATOM 2891 C C . ALA B 1 127 ? -3.998 -11.297 -20.25 1 98.88 127 ALA B C 1
ATOM 2893 O O . ALA B 1 127 ? -4.859 -11.594 -19.422 1 98.88 127 ALA B O 1
ATOM 2894 N N . ARG B 1 128 ? -4.25 -10.617 -21.297 1 98.62 128 ARG B N 1
ATOM 2895 C CA . ARG B 1 128 ? -5.582 -10.078 -21.562 1 98.62 128 ARG B CA 1
ATOM 2896 C C . ARG B 1 128 ? -6.637 -11.172 -21.547 1 98.62 128 ARG B C 1
ATOM 2898 O O . ARG B 1 128 ? -7.75 -10.969 -21.062 1 98.62 128 ARG B O 1
ATOM 2905 N N . SER B 1 129 ? -6.301 -12.336 -22.031 1 98.56 129 SER B N 1
ATOM 2906 C CA . SER B 1 129 ? -7.262 -13.43 -22.156 1 98.56 129 SER B CA 1
ATOM 2907 C C . SER B 1 129 ? -7.438 -14.164 -20.828 1 98.56 129 SER B C 1
ATOM 2909 O O . SER B 1 129 ? -8.297 -15.039 -20.703 1 98.56 129 SER B O 1
ATOM 2911 N N . ALA B 1 130 ? -6.633 -13.82 -19.828 1 98.69 130 ALA B N 1
ATOM 2912 C CA . ALA B 1 130 ? -6.715 -14.484 -18.531 1 98.69 130 ALA B CA 1
ATOM 2913 C C . ALA B 1 130 ? -8.008 -14.125 -17.812 1 98.69 130 ALA B C 1
ATOM 2915 O O . ALA B 1 130 ? -8.617 -13.086 -18.078 1 98.69 130 ALA B O 1
ATOM 2916 N N . LYS B 1 131 ? -8.43 -15.062 -16.938 1 98.62 131 LYS B N 1
ATOM 2917 C CA . LYS B 1 131 ? -9.578 -14.867 -16.062 1 98.62 131 LYS B CA 1
ATOM 2918 C C . LYS B 1 131 ? -9.32 -15.43 -14.68 1 98.62 131 LYS B C 1
ATOM 2920 O O . LYS B 1 131 ? -8.617 -16.438 -14.531 1 98.62 131 LYS B O 1
ATOM 2925 N N . PHE B 1 132 ? -9.898 -14.766 -13.773 1 98.81 132 PHE B N 1
ATOM 2926 C CA . PHE B 1 132 ? -9.836 -15.203 -12.391 1 98.81 132 PHE B CA 1
ATOM 2927 C C . PHE B 1 132 ? -11.219 -15.609 -11.883 1 98.81 132 PHE B C 1
ATOM 2929 O O . PHE B 1 132 ? -12.188 -14.875 -12.07 1 98.81 132 PHE B O 1
ATOM 2936 N N . ILE B 1 133 ? -11.266 -16.75 -11.211 1 98.44 133 ILE B N 1
ATOM 2937 C CA . ILE B 1 133 ? -12.578 -17.219 -10.781 1 98.44 133 ILE B CA 1
ATOM 2938 C C . ILE B 1 133 ? -12.484 -17.812 -9.383 1 98.44 133 ILE B C 1
ATOM 2940 O O . ILE B 1 133 ? -11.641 -18.688 -9.125 1 98.44 133 ILE B O 1
ATOM 2944 N N . GLN B 1 134 ? -13.289 -17.344 -8.492 1 97.81 134 GLN B N 1
ATOM 2945 C CA . GLN B 1 134 ? -13.5 -18.016 -7.211 1 97.81 134 GLN B CA 1
ATOM 2946 C C . GLN B 1 134 ? -14.539 -19.125 -7.336 1 97.81 134 GLN B C 1
ATOM 2948 O O . GLN B 1 134 ? -15.656 -19 -6.824 1 97.81 134 GLN B O 1
ATOM 2953 N N . ALA B 1 135 ? -14.164 -20.234 -7.789 1 95.62 135 ALA B N 1
ATOM 2954 C CA . ALA B 1 135 ? -15.055 -21.25 -8.312 1 95.62 135 ALA B CA 1
ATOM 2955 C C . ALA B 1 135 ? -15.617 -22.125 -7.191 1 95.62 135 ALA B C 1
ATOM 2957 O O . ALA B 1 135 ? -16.359 -23.078 -7.445 1 95.62 135 ALA B O 1
ATOM 2958 N N . PHE B 1 136 ? -15.422 -21.906 -5.953 1 95.81 136 PHE B N 1
ATOM 2959 C CA . PHE B 1 136 ? -15.695 -22.781 -4.812 1 95.81 136 PHE B CA 1
ATOM 2960 C C . PHE B 1 136 ? -17.203 -22.953 -4.621 1 95.81 136 PHE B C 1
ATOM 2962 O O . PHE B 1 136 ? -17.672 -24.078 -4.426 1 95.81 136 PHE B O 1
ATOM 2969 N N . ALA B 1 137 ? -17.891 -21.875 -4.742 1 93.12 137 ALA B N 1
ATOM 2970 C CA . ALA B 1 137 ? -19.328 -21.906 -4.484 1 93.12 137 ALA B CA 1
ATOM 2971 C C . ALA B 1 137 ? -20.047 -22.828 -5.473 1 93.12 137 ALA B C 1
ATOM 2973 O O . ALA B 1 137 ? -21.078 -23.422 -5.152 1 93.12 137 ALA B O 1
ATOM 2974 N N . LYS B 1 138 ? -19.484 -23 -6.625 1 93.25 138 LYS B N 1
ATOM 2975 C CA . LYS B 1 138 ? -20.094 -23.844 -7.664 1 93.25 138 LYS B CA 1
ATOM 2976 C C . LYS B 1 138 ? -20.156 -25.297 -7.223 1 93.25 138 LYS B C 1
ATOM 2978 O O . LYS B 1 138 ? -20.953 -26.078 -7.762 1 93.25 138 LYS B O 1
ATOM 2983 N N . ILE B 1 139 ? -19.328 -25.656 -6.293 1 92.75 139 ILE B N 1
ATOM 2984 C CA . ILE B 1 139 ? -19.344 -27.047 -5.848 1 92.75 139 ILE B CA 1
ATOM 2985 C C . ILE B 1 139 ? -19.547 -27.094 -4.336 1 92.75 139 ILE B C 1
ATOM 2987 O O . ILE B 1 139 ? -19.094 -28.031 -3.672 1 92.75 139 ILE B O 1
ATOM 2991 N N . GLY B 1 140 ? -20.078 -25.984 -3.701 1 93.31 140 GLY B N 1
ATOM 2992 C CA . GLY B 1 140 ? -20.516 -25.969 -2.311 1 93.31 140 GLY B CA 1
ATOM 2993 C C . GLY B 1 140 ? -19.359 -25.797 -1.336 1 93.31 140 GLY B C 1
ATOM 2994 O O . GLY B 1 140 ? -19.453 -26.234 -0.186 1 93.31 140 GLY B O 1
ATOM 2995 N N . LEU B 1 141 ? -18.266 -25.266 -1.799 1 95.06 141 LEU B N 1
ATOM 2996 C CA . LEU B 1 141 ? -17.094 -25.141 -0.934 1 95.06 141 LEU B CA 1
ATOM 2997 C C . LEU B 1 141 ? -16.828 -23.672 -0.593 1 95.06 141 LEU B C 1
ATOM 2999 O O . LEU B 1 141 ? -17.578 -22.797 -0.997 1 95.06 141 LEU B O 1
ATOM 3003 N N . VAL B 1 142 ? -15.812 -23.422 0.253 1 96 142 VAL B N 1
ATOM 3004 C CA . VAL B 1 142 ? -15.359 -22.109 0.716 1 96 142 VAL B CA 1
ATOM 3005 C C . VAL B 1 142 ? -13.984 -21.797 0.131 1 96 142 VAL B C 1
ATOM 3007 O O . VAL B 1 142 ? -13.109 -22.672 0.093 1 96 142 VAL B O 1
ATOM 3010 N N . PRO B 1 143 ? -13.836 -20.547 -0.298 1 96.88 143 PRO B N 1
ATOM 3011 C CA . PRO B 1 143 ? -12.492 -20.219 -0.777 1 96.88 143 PRO B CA 1
ATOM 3012 C C . PRO B 1 143 ? -11.406 -20.562 0.245 1 96.88 143 PRO B C 1
ATOM 3014 O O . PRO B 1 143 ? -11.539 -20.234 1.427 1 96.88 143 PRO B O 1
ATOM 3017 N N . ASP B 1 144 ? -10.359 -21.297 -0.152 1 97.19 144 ASP B N 1
ATOM 3018 C CA . ASP B 1 144 ? -9.18 -21.609 0.646 1 97.19 144 ASP B CA 1
ATOM 3019 C C . ASP B 1 144 ? -7.918 -21.016 0.02 1 97.19 144 ASP B C 1
ATOM 3021 O O . ASP B 1 144 ? -7.996 -20.078 -0.776 1 97.19 144 ASP B O 1
ATOM 3025 N N . SER B 1 145 ? -6.738 -21.422 0.478 1 97.5 145 SER B N 1
ATOM 3026 C CA . SER B 1 145 ? -5.457 -20.906 -0 1 97.5 145 SER B CA 1
ATOM 3027 C C . SER B 1 145 ? -5.352 -19.406 0.177 1 97.5 145 SER B C 1
ATOM 3029 O O . SER B 1 145 ? -4.809 -18.703 -0.684 1 97.5 145 SER B O 1
ATOM 3031 N N . GLY B 1 146 ? -5.996 -18.906 1.205 1 97.81 146 GLY B N 1
ATOM 3032 C CA . GLY B 1 146 ? -5.934 -17.484 1.548 1 97.81 146 GLY B CA 1
ATOM 3033 C C . GLY B 1 146 ? -6.941 -16.641 0.789 1 97.81 146 GLY B C 1
ATOM 3034 O O . GLY B 1 146 ? -6.961 -15.422 0.919 1 97.81 146 GLY B O 1
ATOM 3035 N N . GLY B 1 147 ? -7.82 -17.297 0.08 1 97.62 147 GLY B N 1
ATOM 3036 C CA . GLY B 1 147 ? -8.727 -16.562 -0.78 1 97.62 147 GLY B CA 1
ATOM 3037 C C . GLY B 1 147 ? -9.586 -15.562 -0.024 1 97.62 147 GLY B C 1
ATOM 3038 O O . GLY B 1 147 ? -9.812 -14.445 -0.495 1 97.62 147 GLY B O 1
ATOM 3039 N N . THR B 1 148 ? -10.094 -15.938 1.165 1 97.31 148 THR B N 1
ATOM 3040 C CA . THR B 1 148 ? -10.961 -15.055 1.931 1 97.31 148 THR B CA 1
ATOM 3041 C C . THR B 1 148 ? -10.156 -13.961 2.627 1 97.31 148 THR B C 1
ATOM 3043 O O . THR B 1 148 ? -10.719 -12.984 3.123 1 97.31 148 THR B O 1
ATOM 3046 N N . TRP B 1 149 ? -8.836 -14.125 2.656 1 97.06 149 TRP B N 1
ATOM 3047 C CA . TRP B 1 149 ? -7.945 -13.117 3.215 1 97.06 149 TRP B CA 1
ATOM 3048 C C . TRP B 1 149 ? -7.477 -12.148 2.137 1 97.06 149 TRP B C 1
ATOM 3050 O O . TRP B 1 149 ? -7.617 -10.93 2.285 1 97.06 149 TRP B O 1
ATOM 3060 N N . PHE B 1 150 ? -7.027 -12.672 1.024 1 97.5 150 PHE B N 1
ATOM 3061 C CA . PHE B 1 150 ? -6.402 -11.859 -0.017 1 97.5 150 PHE B CA 1
ATOM 3062 C C . PHE B 1 150 ? -7.453 -11.086 -0.804 1 97.5 150 PHE B C 1
ATOM 3064 O O . PHE B 1 150 ? -7.297 -9.891 -1.048 1 97.5 150 PHE B O 1
ATOM 3071 N N . LEU B 1 151 ? -8.516 -11.719 -1.192 1 97.38 151 LEU B N 1
ATOM 3072 C CA . LEU B 1 151 ? -9.43 -11.172 -2.18 1 97.38 151 LEU B CA 1
ATOM 3073 C C . LEU B 1 151 ? -10.039 -9.859 -1.688 1 97.38 151 LEU B C 1
ATOM 3075 O O . LEU B 1 151 ? -10 -8.852 -2.395 1 97.38 151 LEU B O 1
ATOM 3079 N N . PRO B 1 152 ? -10.625 -9.758 -0.454 1 96.69 152 PRO B N 1
ATOM 3080 C CA . PRO B 1 152 ? -11.203 -8.484 -0.018 1 96.69 152 PRO B CA 1
ATOM 3081 C C . PRO B 1 152 ? -10.156 -7.383 0.122 1 96.69 152 PRO B C 1
ATOM 3083 O O . PRO B 1 152 ? -10.477 -6.199 -0.009 1 96.69 152 PRO B O 1
ATOM 3086 N N . ARG B 1 153 ? -8.898 -7.711 0.333 1 96.88 153 ARG B N 1
ATOM 3087 C CA . ARG B 1 153 ? -7.82 -6.738 0.479 1 96.88 153 ARG B CA 1
ATOM 3088 C C . ARG B 1 153 ? -7.309 -6.277 -0.882 1 96.88 153 ARG B C 1
ATOM 3090 O O . ARG B 1 153 ? -6.602 -5.273 -0.978 1 96.88 153 ARG B O 1
ATOM 3097 N N . LEU B 1 154 ? -7.676 -7.047 -1.873 1 97.31 154 LEU B N 1
ATOM 3098 C CA . LEU B 1 154 ? -7.293 -6.691 -3.236 1 97.31 154 LEU B CA 1
ATOM 3099 C C . LEU B 1 154 ? -8.375 -5.855 -3.904 1 97.31 154 LEU B C 1
ATOM 3101 O O . LEU B 1 154 ? -8.086 -4.832 -4.523 1 97.31 154 LEU B O 1
ATOM 3105 N N . VAL B 1 155 ? -9.688 -6.199 -3.688 1 97.19 155 VAL B N 1
ATOM 3106 C CA . VAL B 1 155 ? -10.711 -5.617 -4.547 1 97.19 155 VAL B CA 1
ATOM 3107 C C . VAL B 1 155 ? -11.766 -4.922 -3.693 1 97.19 155 VAL B C 1
ATOM 3109 O O . VAL B 1 155 ? -12.719 -4.34 -4.223 1 97.19 155 VAL B O 1
ATOM 3112 N N . GLY B 1 156 ? -11.633 -4.961 -2.377 1 95.69 156 GLY B N 1
ATOM 3113 C CA . GLY B 1 156 ? -12.648 -4.422 -1.488 1 95.69 156 GLY B CA 1
ATOM 3114 C C . GLY B 1 156 ? -13.711 -5.438 -1.107 1 95.69 156 GLY B C 1
ATOM 3115 O O . GLY B 1 156 ? -13.898 -6.438 -1.803 1 95.69 156 GLY B O 1
ATOM 3116 N N . GLY B 1 157 ? -14.508 -5.195 -0.121 1 93.94 157 GLY B N 1
ATOM 3117 C CA . GLY B 1 157 ? -15.43 -6.141 0.488 1 93.94 157 GLY B CA 1
ATOM 3118 C C . GLY B 1 157 ? -16.641 -6.445 -0.384 1 93.94 157 GLY B C 1
ATOM 3119 O O . GLY B 1 157 ? -17.047 -7.605 -0.503 1 93.94 157 GLY B O 1
ATOM 3120 N N . ALA B 1 158 ? -17.188 -5.41 -1.02 1 93.94 158 ALA B N 1
ATOM 3121 C CA . ALA B 1 158 ? -18.391 -5.602 -1.833 1 93.94 158 ALA B CA 1
ATOM 3122 C C . ALA B 1 158 ? -18.109 -6.547 -2.998 1 93.94 158 ALA B C 1
ATOM 3124 O O . ALA B 1 158 ? -18.859 -7.508 -3.215 1 93.94 158 ALA B O 1
ATOM 3125 N N . ARG B 1 159 ? -16.984 -6.336 -3.652 1 96.69 159 ARG B N 1
ATOM 3126 C CA . ARG B 1 159 ? -16.641 -7.164 -4.805 1 96.69 159 ARG B CA 1
ATOM 3127 C C . ARG B 1 159 ? -16.25 -8.57 -4.367 1 96.69 159 ARG B C 1
ATOM 3129 O O . ARG B 1 159 ? -16.656 -9.555 -4.984 1 96.69 159 ARG B O 1
ATOM 3136 N N . ALA B 1 160 ? -15.469 -8.664 -3.307 1 97.62 160 ALA B N 1
ATOM 3137 C CA . ALA B 1 160 ? -15.016 -9.961 -2.811 1 97.62 160 ALA B CA 1
ATOM 3138 C C . ALA B 1 160 ? -16.188 -10.859 -2.447 1 97.62 160 ALA B C 1
ATOM 3140 O O . ALA B 1 160 ? -16.203 -12.039 -2.787 1 97.62 160 ALA B O 1
ATOM 3141 N N . ARG B 1 161 ? -17.188 -10.305 -1.743 1 95.06 161 ARG B N 1
ATOM 3142 C CA . ARG B 1 161 ? -18.359 -11.07 -1.341 1 95.06 161 ARG B CA 1
ATOM 3143 C C . ARG B 1 161 ? -19.125 -11.578 -2.559 1 95.06 161 ARG B C 1
ATOM 3145 O O . ARG B 1 161 ? -19.484 -12.758 -2.629 1 95.06 161 ARG B O 1
ATOM 3152 N N . ALA B 1 162 ? -19.328 -10.688 -3.518 1 97.5 162 ALA B N 1
ATOM 3153 C CA . ALA B 1 162 ? -20.047 -11.07 -4.727 1 97.5 162 ALA B CA 1
ATOM 3154 C C . ALA B 1 162 ? -19.297 -12.133 -5.508 1 97.5 162 ALA B C 1
ATOM 3156 O O . ALA B 1 162 ? -19.875 -13.148 -5.914 1 97.5 162 ALA B O 1
ATOM 3157 N N . LEU B 1 163 ? -17.984 -11.961 -5.684 1 97.88 163 LEU B N 1
ATOM 3158 C CA . LEU B 1 163 ? -17.172 -12.898 -6.457 1 97.88 163 LEU B CA 1
ATOM 3159 C C . LEU B 1 163 ? -17.141 -14.266 -5.793 1 97.88 163 LEU B C 1
ATOM 3161 O O . LEU B 1 163 ? -17.203 -15.297 -6.473 1 97.88 163 LEU B O 1
ATOM 3165 N N . ALA B 1 164 ? -17.047 -14.281 -4.477 1 97.56 164 ALA B N 1
ATOM 3166 C CA . ALA B 1 164 ? -16.953 -15.547 -3.748 1 97.56 164 ALA B CA 1
ATOM 3167 C C . ALA B 1 164 ? -18.281 -16.281 -3.768 1 97.56 164 ALA B C 1
ATOM 3169 O O . ALA B 1 164 ? -18.312 -17.516 -3.82 1 97.56 164 ALA B O 1
ATOM 3170 N N . MET B 1 165 ? -19.391 -15.555 -3.766 1 96.69 165 MET B N 1
ATOM 3171 C CA . MET B 1 165 ? -20.703 -16.188 -3.648 1 96.69 165 MET B CA 1
ATOM 3172 C C . MET B 1 165 ? -21.281 -16.5 -5.023 1 96.69 165 MET B C 1
ATOM 3174 O O . MET B 1 165 ? -21.938 -17.516 -5.203 1 96.69 165 MET B O 1
ATOM 3178 N N . LEU B 1 166 ? -20.984 -15.594 -6.078 1 95.69 166 LEU B N 1
ATOM 3179 C CA . LEU B 1 166 ? -21.547 -15.781 -7.414 1 95.69 166 LEU B CA 1
ATOM 3180 C C . LEU B 1 166 ? -20.609 -16.625 -8.281 1 95.69 166 LEU B C 1
ATOM 3182 O O . LEU B 1 166 ? -21.047 -17.188 -9.289 1 95.69 166 LEU B O 1
ATOM 3186 N N . ALA B 1 167 ? -19.328 -16.641 -7.902 1 96.88 167 ALA B N 1
ATOM 3187 C CA . ALA B 1 167 ? -18.281 -17.375 -8.625 1 96.88 167 ALA B CA 1
ATOM 3188 C C . ALA B 1 167 ? -18.219 -16.938 -10.086 1 96.88 167 ALA B C 1
ATOM 3190 O O . ALA B 1 167 ? -18.016 -17.766 -10.977 1 96.88 167 ALA B O 1
ATOM 3191 N N . GLU B 1 168 ? -18.484 -15.703 -10.336 1 96.69 168 GLU B N 1
ATOM 3192 C CA . GLU B 1 168 ? -18.359 -15.148 -11.68 1 96.69 168 GLU B CA 1
ATOM 3193 C C . GLU B 1 168 ? -16.891 -14.883 -12.023 1 96.69 168 GLU B C 1
ATOM 3195 O O . GLU B 1 168 ? -16.125 -14.414 -11.18 1 96.69 168 GLU B O 1
ATOM 3200 N N . PRO B 1 169 ? -16.531 -15.164 -13.281 1 98.25 169 PRO B N 1
ATOM 3201 C CA . PRO B 1 169 ? -15.156 -14.852 -13.688 1 98.25 169 PRO B CA 1
ATOM 3202 C C . PRO B 1 169 ? -14.891 -13.352 -13.758 1 98.25 169 PRO B C 1
ATOM 3204 O O . PRO B 1 169 ? -15.789 -12.57 -14.078 1 98.25 169 PRO B O 1
ATOM 3207 N N . VAL B 1 170 ? -13.703 -12.953 -13.445 1 98.69 170 VAL B N 1
ATOM 3208 C CA . VAL B 1 170 ? -13.211 -11.594 -13.609 1 98.69 170 VAL B CA 1
ATOM 3209 C C . VAL B 1 170 ? -12.18 -11.547 -14.727 1 98.69 170 VAL B C 1
ATOM 3211 O O . VAL B 1 170 ? -11.164 -12.242 -14.672 1 98.69 170 VAL B O 1
ATOM 3214 N N . SER B 1 171 ? -12.438 -10.797 -15.758 1 98.69 171 SER B N 1
ATOM 3215 C CA . SER B 1 171 ? -11.461 -10.641 -16.828 1 98.69 171 SER B CA 1
ATOM 3216 C C . SER B 1 171 ? -10.195 -9.961 -16.328 1 98.69 171 SER B C 1
ATOM 3218 O O . SER B 1 171 ? -10.211 -9.281 -15.305 1 98.69 171 SER B O 1
ATOM 3220 N N . ALA B 1 172 ? -9.164 -10.125 -17.062 1 98.69 172 ALA B N 1
ATOM 3221 C CA . ALA B 1 172 ? -7.902 -9.484 -16.703 1 98.69 172 ALA B CA 1
ATOM 3222 C C . ALA B 1 172 ? -8.039 -7.969 -16.719 1 98.69 172 ALA B C 1
ATOM 3224 O O . ALA B 1 172 ? -7.461 -7.285 -15.867 1 98.69 172 ALA B O 1
ATOM 3225 N N . GLU B 1 173 ? -8.766 -7.469 -17.641 1 98.25 173 GLU B N 1
ATOM 3226 C CA . GLU B 1 173 ? -8.992 -6.027 -17.734 1 98.25 173 GLU B CA 1
ATOM 3227 C C . GLU B 1 173 ? -9.695 -5.5 -16.484 1 98.25 173 GLU B C 1
ATOM 3229 O O . GLU B 1 173 ? -9.281 -4.488 -15.906 1 98.25 173 GLU B O 1
ATOM 3234 N N . ARG B 1 174 ? -10.766 -6.113 -16.094 1 97.69 174 ARG B N 1
ATOM 3235 C CA . ARG B 1 174 ? -11.477 -5.723 -14.875 1 97.69 174 ARG B CA 1
ATOM 3236 C C . ARG B 1 174 ? -10.602 -5.906 -13.641 1 97.69 174 ARG B C 1
ATOM 3238 O O . ARG B 1 174 ? -10.648 -5.094 -12.719 1 97.69 174 ARG B O 1
ATOM 3245 N N . ALA B 1 175 ? -9.812 -7.047 -13.633 1 98.75 175 ALA B N 1
ATOM 3246 C CA . ALA B 1 175 ? -8.922 -7.332 -12.508 1 98.75 175 ALA B CA 1
ATOM 3247 C C . ALA B 1 175 ? -7.938 -6.188 -12.289 1 98.75 175 ALA B C 1
ATOM 3249 O O . ALA B 1 175 ? -7.707 -5.766 -11.156 1 98.75 175 ALA B O 1
ATOM 3250 N N . GLU B 1 176 ? -7.34 -5.684 -13.344 1 98.38 176 GLU B N 1
ATOM 3251 C CA . GLU B 1 176 ? -6.445 -4.539 -13.211 1 98.38 176 GLU B CA 1
ATOM 3252 C C . GLU B 1 176 ? -7.195 -3.297 -12.75 1 98.38 176 GLU B C 1
ATOM 3254 O O . GLU B 1 176 ? -6.738 -2.592 -11.844 1 98.38 176 GLU B O 1
ATOM 3259 N N . ALA B 1 177 ? -8.32 -3.055 -13.359 1 97.38 177 ALA B N 1
ATOM 3260 C CA . ALA B 1 177 ? -9.102 -1.863 -13.039 1 97.38 177 ALA B CA 1
ATOM 3261 C C . ALA B 1 177 ? -9.5 -1.847 -11.57 1 97.38 177 ALA B C 1
ATOM 3263 O O . ALA B 1 177 ? -9.539 -0.786 -10.945 1 97.38 177 ALA B O 1
ATOM 3264 N N . TRP B 1 178 ? -9.805 -3.061 -11.055 1 97.25 178 TRP B N 1
ATOM 3265 C CA . TRP B 1 178 ? -10.273 -3.158 -9.672 1 97.25 178 TRP B CA 1
ATOM 3266 C C . TRP B 1 178 ? -9.102 -3.16 -8.695 1 97.25 178 TRP B C 1
ATOM 3268 O O . TRP B 1 178 ? -9.305 -3.094 -7.484 1 97.25 178 TRP B O 1
ATOM 3278 N N . GLY B 1 179 ? -7.82 -3.295 -9.211 1 98 179 GLY B N 1
ATOM 3279 C CA . GLY B 1 179 ? -6.656 -3.381 -8.336 1 98 179 GLY B CA 1
ATOM 3280 C C . GLY B 1 179 ? -6.398 -4.785 -7.824 1 98 179 GLY B C 1
ATOM 3281 O O . GLY B 1 179 ? -5.672 -4.969 -6.848 1 98 179 GLY B O 1
ATOM 3282 N N . MET B 1 180 ? -7.035 -5.762 -8.469 1 98.44 180 MET B N 1
ATOM 3283 C CA . MET B 1 180 ? -6.852 -7.164 -8.094 1 98.44 180 MET B CA 1
ATOM 3284 C C . MET B 1 180 ? -5.438 -7.633 -8.43 1 98.44 180 MET B C 1
ATOM 3286 O O . MET B 1 180 ? -4.875 -8.461 -7.711 1 98.44 180 MET B O 1
ATOM 3290 N N . ILE B 1 181 ? -4.918 -7.137 -9.5 1 98.75 181 ILE B N 1
ATOM 3291 C CA . ILE B 1 181 ? -3.576 -7.445 -9.977 1 98.75 181 ILE B CA 1
ATOM 3292 C C . ILE B 1 181 ? -2.84 -6.152 -10.312 1 98.75 181 ILE B C 1
ATOM 3294 O O . ILE B 1 181 ? -3.432 -5.07 -10.297 1 98.75 181 ILE B O 1
ATOM 3298 N N . TRP B 1 182 ? -1.521 -6.266 -10.578 1 98.38 182 TRP B N 1
ATOM 3299 C CA . TRP B 1 182 ? -0.699 -5.102 -10.891 1 98.38 182 TRP B CA 1
ATOM 3300 C C . TRP B 1 182 ? -0.969 -4.605 -12.312 1 98.38 182 TRP B C 1
ATOM 3302 O O . TRP B 1 182 ? -1.147 -3.404 -12.531 1 98.38 182 TRP B O 1
ATOM 3312 N N . LYS B 1 183 ? -1.009 -5.613 -13.211 1 97.94 183 LYS B N 1
ATOM 3313 C CA . LYS B 1 183 ? -1.063 -5.168 -14.594 1 97.94 183 LYS B CA 1
ATOM 3314 C C . LYS B 1 183 ? -1.603 -6.266 -15.508 1 97.94 183 LYS B C 1
ATOM 3316 O O . LYS B 1 183 ? -1.252 -7.438 -15.352 1 97.94 183 LYS B O 1
ATOM 3321 N N . MET B 1 184 ? -2.479 -5.816 -16.469 1 98.62 184 MET B N 1
ATOM 3322 C CA . MET B 1 184 ? -2.838 -6.652 -17.625 1 98.62 184 MET B CA 1
ATOM 3323 C C . MET B 1 184 ? -2.025 -6.262 -18.844 1 98.62 184 MET B C 1
ATOM 3325 O O . MET B 1 184 ? -1.806 -5.078 -19.109 1 98.62 184 MET B O 1
ATOM 3329 N N . VAL B 1 185 ? -1.537 -7.23 -19.594 1 98.62 185 VAL B N 1
ATOM 3330 C CA . VAL B 1 185 ? -0.819 -6.969 -20.828 1 98.62 185 VAL B CA 1
ATOM 3331 C C . VAL B 1 185 ? -1.394 -7.832 -21.953 1 98.62 185 VAL B C 1
ATOM 3333 O O . VAL B 1 185 ? -2.123 -8.789 -21.703 1 98.62 185 VAL B O 1
ATOM 3336 N N . GLU B 1 186 ? -1.062 -7.492 -23.172 1 98.62 186 GLU B N 1
ATOM 3337 C CA . GLU B 1 186 ? -1.499 -8.32 -24.281 1 98.62 186 GLU B CA 1
ATOM 3338 C C . GLU B 1 186 ? -0.892 -9.711 -24.219 1 98.62 186 GLU B C 1
ATOM 3340 O O . GLU B 1 186 ? 0.259 -9.875 -23.797 1 98.62 186 GLU B O 1
ATOM 3345 N N . ASP B 1 187 ? -1.617 -10.734 -24.672 1 98.5 187 ASP B N 1
ATOM 3346 C CA . ASP B 1 187 ? -1.224 -12.133 -24.531 1 98.5 187 ASP B CA 1
ATOM 3347 C C . ASP B 1 187 ? 0.197 -12.359 -25.031 1 98.5 187 ASP B C 1
ATOM 3349 O O . ASP B 1 187 ? 1.02 -12.977 -24.344 1 98.5 187 ASP B O 1
ATOM 3353 N N . ALA B 1 188 ? 0.496 -11.812 -26.172 1 98.19 188 ALA B N 1
ATOM 3354 C CA . ALA B 1 188 ? 1.779 -12.047 -26.828 1 98.19 188 ALA B CA 1
ATOM 3355 C C . ALA B 1 188 ? 2.92 -11.398 -26.047 1 98.19 188 ALA B C 1
ATOM 3357 O O . ALA B 1 188 ? 4.086 -11.758 -26.234 1 98.19 188 ALA B O 1
ATOM 3358 N N . GLU B 1 189 ? 2.588 -10.414 -25.156 1 98.56 189 GLU B N 1
ATOM 3359 C CA . GLU B 1 189 ? 3.6 -9.633 -24.469 1 98.56 189 GLU B CA 1
ATOM 3360 C C . GLU B 1 189 ? 3.799 -10.133 -23.031 1 98.56 189 GLU B C 1
ATOM 3362 O O . GLU B 1 189 ? 4.707 -9.68 -22.328 1 98.56 189 GLU B O 1
ATOM 3367 N N . LEU B 1 190 ? 2.979 -11.055 -22.609 1 98.69 190 LEU B N 1
ATOM 3368 C CA . LEU B 1 190 ? 2.945 -11.422 -21.203 1 98.69 190 LEU B CA 1
ATOM 3369 C C . LEU B 1 190 ? 4.324 -11.867 -20.719 1 98.69 190 LEU B C 1
ATOM 3371 O O . LEU B 1 190 ? 4.863 -11.312 -19.766 1 98.69 190 LEU B O 1
ATOM 3375 N N . MET B 1 191 ? 4.914 -12.836 -21.391 1 98.5 191 MET B N 1
ATOM 3376 C CA . MET B 1 191 ? 6.156 -13.414 -20.891 1 98.5 191 MET B CA 1
ATOM 3377 C C . MET B 1 191 ? 7.32 -12.445 -21.078 1 98.5 191 MET B C 1
ATOM 3379 O O . MET B 1 191 ? 8.234 -12.398 -20.266 1 98.5 191 MET B O 1
ATOM 3383 N N . THR B 1 192 ? 7.301 -11.664 -22.141 1 98.69 192 THR B N 1
ATOM 3384 C CA . THR B 1 192 ? 8.312 -10.625 -22.312 1 98.69 192 THR B CA 1
ATOM 3385 C C . THR B 1 192 ? 8.289 -9.656 -21.141 1 98.69 192 THR B C 1
ATOM 3387 O O . THR B 1 192 ? 9.328 -9.359 -20.547 1 98.69 192 THR B O 1
ATOM 3390 N N . GLU B 1 193 ? 7.121 -9.195 -20.797 1 98.56 193 GLU B N 1
ATOM 3391 C CA . GLU B 1 193 ? 6.957 -8.281 -19.656 1 98.56 193 GLU B CA 1
ATOM 3392 C C . GLU B 1 193 ? 7.336 -8.961 -18.344 1 98.56 193 GLU B C 1
ATOM 3394 O O . GLU B 1 193 ? 8.008 -8.359 -17.5 1 98.56 193 GLU B O 1
ATOM 3399 N N . ALA B 1 194 ? 6.93 -10.203 -18.188 1 98.75 194 ALA B N 1
ATOM 3400 C CA . ALA B 1 194 ? 7.211 -10.953 -16.969 1 98.75 194 ALA B CA 1
ATOM 3401 C C . ALA B 1 194 ? 8.711 -11.133 -16.766 1 98.75 194 ALA B C 1
ATOM 3403 O O . ALA B 1 194 ? 9.227 -10.938 -15.664 1 98.75 194 ALA B O 1
ATOM 3404 N N . HIS B 1 195 ? 9.375 -11.484 -17.812 1 98.75 195 HIS B N 1
ATOM 3405 C CA . HIS B 1 195 ? 10.828 -11.648 -17.734 1 98.75 195 HIS B CA 1
ATOM 3406 C C . HIS B 1 195 ? 11.516 -10.328 -17.406 1 98.75 195 HIS B C 1
ATOM 3408 O O . HIS B 1 195 ? 12.445 -10.297 -16.609 1 98.75 195 HIS B O 1
ATOM 3414 N N . ALA B 1 196 ? 11.086 -9.273 -18.016 1 98.56 196 ALA B N 1
ATOM 3415 C CA . ALA B 1 196 ? 11.672 -7.965 -17.75 1 98.56 196 ALA B CA 1
ATOM 3416 C C . ALA B 1 196 ? 11.516 -7.57 -16.281 1 98.56 196 ALA B C 1
ATOM 3418 O O . ALA B 1 196 ? 12.469 -7.102 -15.656 1 98.56 196 ALA B O 1
ATOM 3419 N N . LEU B 1 197 ? 10.352 -7.777 -15.781 1 98.38 197 LEU B N 1
ATOM 3420 C CA . LEU B 1 197 ? 10.086 -7.434 -14.391 1 98.38 197 LEU B CA 1
ATOM 3421 C C . LEU B 1 197 ? 10.898 -8.32 -13.445 1 98.38 197 LEU B C 1
ATOM 3423 O O . LEU B 1 197 ? 11.445 -7.836 -12.453 1 98.38 197 LEU B O 1
ATOM 3427 N N . ALA B 1 198 ? 10.953 -9.617 -13.742 1 98.5 198 ALA B N 1
ATOM 3428 C CA . ALA B 1 198 ? 11.719 -10.539 -12.914 1 98.5 198 ALA B CA 1
ATOM 3429 C C . ALA B 1 198 ? 13.203 -10.172 -12.906 1 98.5 198 ALA B C 1
ATOM 3431 O O . ALA B 1 198 ? 13.844 -10.172 -11.852 1 98.5 198 ALA B O 1
ATOM 3432 N N . ALA B 1 199 ? 13.711 -9.859 -14.055 1 98.06 199 ALA B N 1
ATOM 3433 C CA . ALA B 1 199 ? 15.109 -9.453 -14.172 1 98.06 199 ALA B CA 1
ATOM 3434 C C . ALA B 1 199 ? 15.367 -8.164 -13.398 1 98.06 199 ALA B C 1
ATOM 3436 O O . ALA B 1 199 ? 16.391 -8.031 -12.719 1 98.06 199 ALA B O 1
ATOM 3437 N N . TYR B 1 200 ? 14.5 -7.258 -13.523 1 97.56 200 TYR B N 1
ATOM 3438 C CA . TYR B 1 200 ? 14.617 -6.004 -12.789 1 97.56 200 TYR B CA 1
ATOM 3439 C C . TYR B 1 200 ? 14.656 -6.25 -11.289 1 97.56 200 TYR B C 1
ATOM 3441 O O . TYR B 1 200 ? 15.555 -5.773 -10.594 1 97.56 200 TYR B O 1
ATOM 3449 N N . LEU B 1 201 ? 13.672 -7 -10.797 1 97.62 201 LEU B N 1
ATOM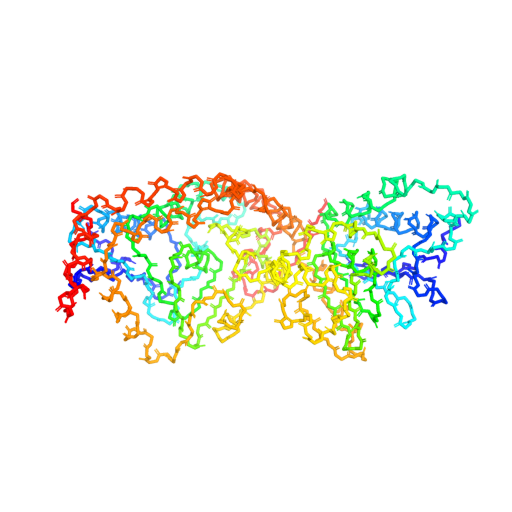 3450 C CA . LEU B 1 201 ? 13.586 -7.285 -9.367 1 97.62 201 LEU B CA 1
ATOM 3451 C C . LEU B 1 201 ? 14.836 -8 -8.875 1 97.62 201 LEU B C 1
ATOM 3453 O O . LEU B 1 201 ? 15.336 -7.707 -7.785 1 97.62 201 LEU B O 1
ATOM 3457 N N . ALA B 1 202 ? 15.328 -8.906 -9.711 1 97.19 202 ALA B N 1
ATOM 3458 C CA . ALA B 1 202 ? 16.5 -9.688 -9.336 1 97.19 202 ALA B CA 1
ATOM 3459 C C . ALA B 1 202 ? 17.734 -8.805 -9.203 1 97.19 202 ALA B C 1
ATOM 3461 O O . ALA B 1 202 ? 18.672 -9.148 -8.484 1 97.19 202 ALA B O 1
ATOM 3462 N N . ALA B 1 203 ? 17.703 -7.66 -9.883 1 95.81 203 ALA B N 1
ATOM 3463 C CA . ALA B 1 203 ? 18.844 -6.758 -9.875 1 95.81 203 ALA B CA 1
ATOM 3464 C C . ALA B 1 203 ? 18.734 -5.73 -8.75 1 95.81 203 ALA B C 1
ATOM 3466 O O . ALA B 1 203 ? 19.641 -4.918 -8.547 1 95.81 203 ALA B O 1
ATOM 3467 N N . GLN B 1 204 ? 17.656 -5.691 -8.016 1 95.44 204 GLN B N 1
ATOM 3468 C CA . GLN B 1 204 ? 17.406 -4.738 -6.945 1 95.44 204 GLN B CA 1
ATOM 3469 C C . GLN B 1 204 ? 17.969 -5.238 -5.617 1 95.44 204 GLN B C 1
ATOM 3471 O O . GLN B 1 204 ? 18.469 -6.363 -5.535 1 95.44 204 GLN B O 1
ATOM 3476 N N . PRO B 1 205 ? 17.984 -4.387 -4.578 1 95.19 205 PRO B N 1
ATOM 3477 C CA . PRO B 1 205 ? 18.406 -4.871 -3.264 1 95.19 205 PRO B CA 1
ATOM 3478 C C . PRO B 1 205 ? 17.406 -5.816 -2.625 1 95.19 205 PRO B C 1
ATOM 3480 O O . PRO B 1 205 ? 16.547 -5.379 -1.843 1 95.19 205 PRO B O 1
ATOM 3483 N N . THR B 1 206 ? 17.594 -7.074 -2.836 1 94.25 206 THR B N 1
ATOM 3484 C CA . THR B 1 206 ? 16.547 -8.055 -2.555 1 94.25 206 THR B CA 1
ATOM 3485 C C . THR B 1 206 ? 16.375 -8.25 -1.051 1 94.25 206 THR B C 1
ATOM 3487 O O . THR B 1 206 ? 15.312 -8.656 -0.585 1 94.25 206 THR B O 1
ATOM 3490 N N . ASP B 1 207 ? 17.422 -7.949 -0.245 1 94.06 207 ASP B N 1
ATOM 3491 C CA . ASP B 1 207 ? 17.219 -7.961 1.2 1 94.06 207 ASP B CA 1
ATOM 3492 C C . ASP B 1 207 ? 16.219 -6.891 1.62 1 94.06 207 ASP B C 1
ATOM 3494 O O . ASP B 1 207 ? 15.359 -7.141 2.475 1 94.06 207 ASP B O 1
ATOM 3498 N N . GLY B 1 208 ? 16.422 -5.711 1.014 1 95.56 208 GLY B N 1
ATOM 3499 C CA . GLY B 1 208 ? 15.445 -4.664 1.244 1 95.56 208 GLY B CA 1
ATOM 3500 C C . GLY B 1 208 ? 14.055 -5.031 0.76 1 95.56 208 GLY B C 1
ATOM 3501 O O . GLY B 1 208 ? 13.062 -4.758 1.439 1 95.56 208 GLY B O 1
ATOM 3502 N N . LEU B 1 209 ? 13.969 -5.703 -0.363 1 97.31 209 LEU B N 1
ATOM 3503 C CA . LEU B 1 209 ? 12.688 -6.125 -0.906 1 97.31 209 LEU B CA 1
ATOM 3504 C C . LEU B 1 209 ? 12.016 -7.148 0.009 1 97.31 209 LEU B C 1
ATOM 3506 O O . LEU B 1 209 ? 10.797 -7.125 0.191 1 97.31 209 LEU B O 1
ATOM 3510 N N . ALA B 1 210 ? 12.805 -8.047 0.546 1 96.94 210 ALA B N 1
ATOM 3511 C CA . ALA B 1 210 ? 12.273 -9.031 1.485 1 96.94 210 ALA B CA 1
ATOM 3512 C C . ALA B 1 210 ? 11.68 -8.352 2.715 1 96.94 210 ALA B C 1
ATOM 3514 O O . ALA B 1 210 ? 10.617 -8.75 3.195 1 96.94 210 ALA B O 1
ATOM 3515 N N . LEU B 1 211 ? 12.367 -7.352 3.215 1 96.88 211 LEU B N 1
ATOM 3516 C CA . LEU B 1 211 ? 11.867 -6.609 4.363 1 96.88 211 LEU B CA 1
ATOM 3517 C C . LEU B 1 211 ? 10.586 -5.855 4.008 1 96.88 211 LEU B C 1
ATOM 3519 O O . LEU B 1 211 ? 9.68 -5.742 4.836 1 96.88 211 LEU B O 1
ATOM 3523 N N . ILE B 1 212 ? 10.516 -5.312 2.807 1 97.75 212 ILE B N 1
ATOM 3524 C CA . ILE B 1 212 ? 9.305 -4.652 2.332 1 97.75 212 ILE B CA 1
ATOM 3525 C C . ILE B 1 212 ? 8.141 -5.637 2.35 1 97.75 212 ILE B C 1
ATOM 3527 O O . ILE B 1 212 ? 7.059 -5.32 2.854 1 97.75 212 ILE B O 1
ATOM 3531 N N . LYS B 1 213 ? 8.375 -6.852 1.833 1 97.06 213 LYS B N 1
ATOM 3532 C CA . LYS B 1 213 ? 7.355 -7.898 1.835 1 97.06 213 LYS B CA 1
ATOM 3533 C C . LYS B 1 213 ? 6.852 -8.172 3.248 1 97.06 213 LYS B C 1
ATOM 3535 O O . LYS B 1 213 ? 5.645 -8.219 3.486 1 97.06 213 LYS B O 1
ATOM 3540 N N . GLN B 1 214 ? 7.762 -8.328 4.125 1 97.12 214 GLN B N 1
ATOM 3541 C CA . GLN B 1 214 ? 7.422 -8.656 5.504 1 97.12 214 GLN B CA 1
ATOM 3542 C C . GLN B 1 214 ? 6.633 -7.531 6.164 1 97.12 214 GLN B C 1
ATOM 3544 O O . GLN B 1 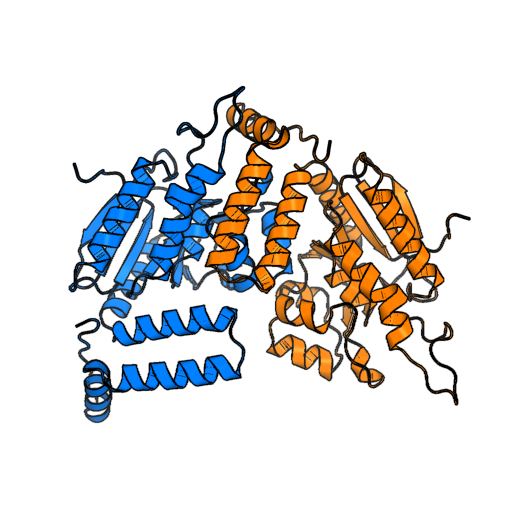214 ? 5.672 -7.785 6.895 1 97.12 214 GLN B O 1
ATOM 3549 N N . ALA B 1 215 ? 7.078 -6.344 5.891 1 98 215 ALA B N 1
ATOM 3550 C CA . ALA B 1 215 ? 6.391 -5.191 6.477 1 98 215 ALA B CA 1
ATOM 3551 C C . ALA B 1 215 ? 4.957 -5.09 5.965 1 98 215 ALA B C 1
ATOM 3553 O O . ALA B 1 215 ? 4.031 -4.848 6.742 1 98 215 ALA B O 1
ATOM 3554 N N . LEU B 1 216 ? 4.785 -5.262 4.695 1 97.81 216 LEU B N 1
ATOM 3555 C CA . LEU B 1 216 ? 3.451 -5.195 4.105 1 97.81 216 LEU B CA 1
ATOM 3556 C C . LEU B 1 216 ? 2.564 -6.312 4.645 1 97.81 216 LEU B C 1
ATOM 3558 O O . LEU B 1 216 ? 1.389 -6.086 4.945 1 97.81 216 LEU B O 1
ATOM 3562 N N . ASP B 1 217 ? 3.061 -7.492 4.793 1 96.88 217 ASP B N 1
ATOM 3563 C CA . ASP B 1 217 ? 2.293 -8.602 5.359 1 96.88 217 ASP B CA 1
ATOM 3564 C C . ASP B 1 217 ? 1.86 -8.297 6.793 1 96.88 217 ASP B C 1
ATOM 3566 O O . ASP B 1 217 ? 0.702 -8.508 7.152 1 96.88 217 ASP B O 1
ATOM 3570 N N . ALA B 1 218 ? 2.742 -7.738 7.621 1 96.44 218 ALA B N 1
ATOM 3571 C CA . ALA B 1 218 ? 2.461 -7.441 9.023 1 96.44 218 ALA B CA 1
ATOM 3572 C C . ALA B 1 218 ? 1.418 -6.332 9.148 1 96.44 218 ALA B C 1
ATOM 3574 O O . ALA B 1 218 ? 0.622 -6.324 10.094 1 96.44 218 ALA B O 1
ATOM 3575 N N . SER B 1 219 ? 1.436 -5.488 8.211 1 96 219 SER B N 1
ATOM 3576 C CA . SER B 1 219 ? 0.583 -4.305 8.273 1 96 219 SER B CA 1
ATOM 3577 C C . SER B 1 219 ? -0.893 -4.684 8.234 1 96 219 SER B C 1
ATOM 3579 O O . SER B 1 219 ? -1.749 -3.91 8.672 1 96 219 SER B O 1
ATOM 3581 N N . GLU B 1 220 ? -1.213 -5.84 7.719 1 93.62 220 GLU B N 1
ATOM 3582 C CA . GLU B 1 220 ? -2.596 -6.277 7.562 1 93.62 220 GLU B CA 1
ATOM 3583 C C . GLU B 1 220 ? -3.297 -6.383 8.914 1 93.62 220 GLU B C 1
ATOM 3585 O O . GLU B 1 220 ? -4.516 -6.23 9 1 93.62 220 GLU B O 1
ATOM 3590 N N . THR B 1 221 ? -2.549 -6.625 9.984 1 93.62 221 THR B N 1
ATOM 3591 C CA . THR B 1 221 ? -3.193 -6.832 11.273 1 93.62 221 THR B CA 1
ATOM 3592 C C . THR B 1 221 ? -2.594 -5.906 12.328 1 93.62 221 THR B C 1
ATOM 3594 O O . THR B 1 221 ? -3.107 -5.82 13.445 1 93.62 221 THR B O 1
ATOM 3597 N N . ASN B 1 222 ? -1.519 -5.199 12.023 1 95.44 222 ASN B N 1
ATOM 3598 C CA . ASN B 1 222 ? -0.91 -4.27 12.969 1 95.44 222 ASN B CA 1
ATOM 3599 C C . ASN B 1 222 ? -1.714 -2.979 13.086 1 95.44 222 ASN B C 1
ATOM 3601 O O . ASN B 1 222 ? -2.328 -2.535 12.109 1 95.44 222 ASN B O 1
ATOM 3605 N N . THR B 1 223 ? -1.689 -2.396 14.32 1 95.25 223 THR B N 1
ATOM 3606 C CA . THR B 1 223 ? -2.086 -0.998 14.453 1 95.25 223 THR B CA 1
ATOM 3607 C C . THR B 1 223 ? -1.068 -0.082 13.773 1 95.25 223 THR B C 1
ATOM 3609 O O . THR B 1 223 ? 0.052 -0.502 13.477 1 95.25 223 THR B O 1
ATOM 3612 N N . LEU B 1 224 ? -1.422 1.142 13.547 1 95.38 224 LEU B N 1
ATOM 3613 C CA . LEU B 1 224 ? -0.482 2.113 12.992 1 95.38 224 LEU B CA 1
ATOM 3614 C C . LEU B 1 224 ? 0.749 2.242 13.883 1 95.38 224 LEU B C 1
ATOM 3616 O O . LEU B 1 224 ? 1.88 2.225 13.398 1 95.38 224 LEU B O 1
ATOM 3620 N N . ASP B 1 225 ? 0.492 2.373 15.164 1 96 225 ASP B N 1
ATOM 3621 C CA . ASP B 1 225 ? 1.598 2.561 16.094 1 96 225 ASP B CA 1
ATOM 3622 C C . ASP B 1 225 ? 2.566 1.38 16.047 1 96 225 ASP B C 1
ATOM 3624 O O . ASP B 1 225 ? 3.781 1.569 15.961 1 96 225 ASP B O 1
ATOM 3628 N N . THR B 1 226 ? 2.018 0.117 16.078 1 96.94 226 THR B N 1
ATOM 3629 C CA . THR B 1 226 ? 2.848 -1.079 15.992 1 96.94 226 THR B CA 1
ATOM 3630 C C . THR B 1 226 ? 3.602 -1.119 14.664 1 96.94 226 THR B C 1
ATOM 3632 O O . THR B 1 226 ? 4.77 -1.513 14.625 1 96.94 226 THR B O 1
ATOM 3635 N N . GLN B 1 227 ? 2.959 -0.662 13.633 1 97.81 227 GLN B N 1
ATOM 3636 C CA . GLN B 1 227 ? 3.578 -0.697 12.312 1 97.81 227 GLN B CA 1
ATOM 3637 C C . GLN B 1 227 ? 4.688 0.345 12.195 1 97.81 227 GLN B C 1
ATOM 3639 O O . GLN B 1 227 ? 5.711 0.101 11.555 1 97.81 227 GLN B O 1
ATOM 3644 N N . LEU B 1 228 ? 4.5 1.517 12.766 1 97.69 228 LEU B N 1
ATOM 3645 C CA . LEU B 1 228 ? 5.539 2.537 12.781 1 97.69 228 LEU B CA 1
ATOM 3646 C C . LEU B 1 228 ? 6.805 2.016 13.453 1 97.69 228 LEU B C 1
ATOM 3648 O O . LEU B 1 228 ? 7.914 2.258 12.969 1 97.69 228 LEU B O 1
ATOM 3652 N N . GLU B 1 229 ? 6.66 1.311 14.547 1 97.25 229 GLU B N 1
ATOM 3653 C CA . GLU B 1 229 ? 7.801 0.708 15.234 1 97.25 229 GLU B CA 1
ATOM 3654 C C . GLU B 1 229 ? 8.469 -0.353 14.367 1 97.25 229 GLU B C 1
ATOM 3656 O O . GLU B 1 229 ? 9.695 -0.438 14.32 1 97.25 229 GLU B O 1
ATOM 3661 N N . LEU B 1 230 ? 7.68 -1.143 13.711 1 97.62 230 LEU B N 1
ATOM 3662 C CA . LEU B 1 230 ? 8.219 -2.17 12.82 1 97.62 230 LEU B CA 1
ATOM 3663 C C . LEU B 1 230 ? 9 -1.541 11.672 1 97.62 230 LEU B C 1
ATOM 3665 O O . LEU B 1 230 ? 10.102 -1.995 11.344 1 97.62 230 LEU B O 1
ATOM 3669 N N . GLU B 1 231 ? 8.422 -0.504 11.055 1 97.5 231 GLU B N 1
ATOM 3670 C CA . GLU B 1 231 ? 9.117 0.214 9.992 1 97.5 231 GLU B CA 1
ATOM 3671 C C . GLU B 1 231 ? 10.469 0.74 10.477 1 97.5 231 GLU B C 1
ATOM 3673 O O . GLU B 1 231 ? 11.461 0.665 9.75 1 97.5 231 GLU B O 1
ATOM 3678 N N . ARG B 1 232 ? 10.461 1.308 11.648 1 95.69 232 ARG B N 1
ATOM 3679 C CA . ARG B 1 232 ? 11.695 1.798 12.258 1 95.69 232 ARG B CA 1
ATOM 3680 C C . ARG B 1 232 ? 12.734 0.687 12.359 1 95.69 232 ARG B C 1
ATOM 3682 O O . ARG B 1 232 ? 13.875 0.859 11.93 1 95.69 232 ARG B O 1
ATOM 3689 N N . ASP B 1 233 ? 12.391 -0.454 12.906 1 96.88 233 ASP B N 1
ATOM 3690 C CA . ASP B 1 233 ? 13.305 -1.578 13.086 1 96.88 233 ASP B CA 1
ATOM 3691 C C . ASP B 1 233 ? 13.812 -2.098 11.742 1 96.88 233 ASP B C 1
ATOM 3693 O O . ASP B 1 233 ? 15.008 -2.361 11.586 1 96.88 233 ASP B O 1
ATOM 3697 N N . TYR B 1 234 ? 12.953 -2.271 10.766 1 96.44 234 TYR B N 1
ATOM 3698 C CA . TYR B 1 234 ? 13.328 -2.809 9.461 1 96.44 234 TYR B CA 1
ATOM 3699 C C . TYR B 1 234 ? 14.195 -1.818 8.695 1 96.44 234 TYR B C 1
ATOM 3701 O O . TYR B 1 234 ? 15.125 -2.217 7.98 1 96.44 234 TYR B O 1
ATOM 3709 N N . GLN B 1 235 ? 13.906 -0.573 8.805 1 94.69 235 GLN B N 1
ATOM 3710 C CA . GLN B 1 235 ? 14.773 0.43 8.195 1 94.69 235 GLN B CA 1
ATOM 3711 C C . GLN B 1 235 ? 16.156 0.422 8.836 1 94.69 235 GLN B C 1
ATOM 3713 O O . GLN B 1 235 ? 17.172 0.639 8.148 1 94.69 235 GLN B O 1
ATOM 3718 N N . GLY B 1 236 ? 16.172 0.317 10.18 1 93.94 236 GLY B N 1
ATOM 3719 C CA . GLY B 1 236 ? 17.453 0.151 10.844 1 93.94 236 GLY B CA 1
ATOM 3720 C C . GLY B 1 236 ? 18.266 -1.013 10.297 1 93.94 236 GLY B C 1
ATOM 3721 O O . GLY B 1 236 ? 19.469 -0.875 10.031 1 93.94 236 GLY B O 1
ATOM 3722 N N . ARG B 1 237 ? 17.641 -2.117 10.117 1 94.44 237 ARG B N 1
ATOM 3723 C CA . ARG B 1 237 ? 18.281 -3.301 9.562 1 94.44 237 ARG B CA 1
ATOM 3724 C C . ARG B 1 237 ? 18.734 -3.053 8.125 1 94.44 237 ARG B C 1
ATOM 3726 O O . ARG B 1 237 ? 19.875 -3.354 7.766 1 94.44 237 ARG B O 1
ATOM 3733 N N . ALA B 1 238 ? 17.891 -2.531 7.312 1 94.56 238 ALA B N 1
ATOM 3734 C CA . ALA B 1 238 ? 18.188 -2.266 5.906 1 94.56 238 ALA B CA 1
ATOM 3735 C C . ALA B 1 238 ? 19.344 -1.27 5.773 1 94.56 238 ALA B C 1
ATOM 3737 O O . ALA B 1 238 ? 20.188 -1.398 4.883 1 94.56 238 ALA B O 1
ATOM 3738 N N . GLY B 1 239 ? 19.391 -0.256 6.637 1 92.75 239 GLY B N 1
ATOM 3739 C CA . GLY B 1 239 ? 20.422 0.773 6.598 1 92.75 239 GLY B CA 1
ATOM 3740 C C . GLY B 1 239 ? 21.812 0.239 6.891 1 92.75 239 GLY B C 1
ATOM 3741 O O . GLY B 1 239 ? 22.812 0.915 6.625 1 92.75 239 GLY B O 1
ATOM 3742 N N . ARG B 1 240 ? 21.875 -0.982 7.395 1 92.31 240 ARG B N 1
ATOM 3743 C CA . ARG B 1 240 ? 23.172 -1.564 7.766 1 92.31 240 ARG B CA 1
ATOM 3744 C C . ARG B 1 240 ? 23.672 -2.514 6.688 1 92.31 240 ARG B C 1
ATOM 3746 O O . ARG B 1 240 ? 24.766 -3.084 6.812 1 92.31 240 ARG B O 1
ATOM 3753 N N . THR B 1 241 ? 22.938 -2.6 5.598 1 91 241 THR B N 1
ATOM 3754 C CA . THR B 1 241 ? 23.328 -3.525 4.539 1 91 241 THR B CA 1
ATOM 3755 C C . THR B 1 241 ? 24.312 -2.871 3.578 1 91 241 THR B C 1
ATOM 3757 O O . THR B 1 241 ? 24.375 -1.645 3.486 1 91 241 THR B O 1
ATOM 3760 N N . ALA B 1 242 ? 25.078 -3.742 2.9 1 91.56 242 ALA B N 1
ATOM 3761 C CA . ALA B 1 242 ? 25.953 -3.273 1.837 1 91.56 242 ALA B CA 1
ATOM 3762 C C . ALA B 1 242 ? 25.156 -2.619 0.712 1 91.56 242 ALA B C 1
ATOM 3764 O O . ALA B 1 242 ? 25.625 -1.67 0.08 1 91.56 242 ALA B O 1
ATOM 3765 N N . ASP B 1 243 ? 24.016 -3.107 0.507 1 93.5 243 ASP B N 1
ATOM 3766 C CA . ASP B 1 243 ? 23.188 -2.588 -0.571 1 93.5 243 ASP B CA 1
ATOM 3767 C C . ASP B 1 243 ? 22.766 -1.144 -0.296 1 93.5 243 ASP B C 1
ATOM 3769 O O . ASP B 1 243 ? 22.672 -0.334 -1.221 1 93.5 243 ASP B O 1
ATOM 3773 N N . TYR B 1 244 ? 22.5 -0.778 0.936 1 93.62 244 TYR B N 1
ATOM 3774 C CA . TYR B 1 244 ? 22.172 0.608 1.253 1 93.62 244 TYR B CA 1
ATOM 3775 C C . TYR B 1 244 ? 23.359 1.524 0.957 1 93.62 244 TYR B C 1
ATOM 3777 O O . TYR B 1 244 ? 23.203 2.561 0.307 1 93.62 244 TYR B O 1
ATOM 3785 N N . ALA B 1 245 ? 24.453 1.116 1.427 1 91.31 245 ALA B N 1
ATOM 3786 C CA . ALA B 1 245 ? 25.672 1.889 1.164 1 91.31 245 ALA B CA 1
ATOM 3787 C C . ALA B 1 245 ? 25.875 2.09 -0.334 1 91.31 245 ALA B C 1
ATOM 3789 O O . ALA B 1 245 ? 26.156 3.203 -0.785 1 91.31 245 ALA B O 1
ATOM 3790 N N . GLU B 1 246 ? 25.719 1.013 -1.086 1 93 246 GLU B N 1
ATOM 3791 C CA . GLU B 1 246 ? 25.859 1.072 -2.539 1 93 246 GLU B CA 1
ATOM 3792 C C . GLU B 1 246 ? 24.797 1.979 -3.154 1 93 246 GLU B C 1
ATOM 3794 O O . GLU B 1 246 ? 25.094 2.797 -4.027 1 93 246 GLU B O 1
ATOM 3799 N N . GLY B 1 247 ? 23.594 1.825 -2.703 1 92.19 247 GLY B N 1
ATOM 3800 C CA . GLY B 1 247 ? 22.516 2.641 -3.234 1 92.19 247 GLY B CA 1
ATOM 3801 C C . GLY B 1 247 ? 22.734 4.129 -3.051 1 92.19 247 GLY B C 1
ATOM 3802 O O . GLY B 1 247 ? 22.594 4.906 -3.996 1 92.19 247 GLY B O 1
ATOM 3803 N N . VAL B 1 248 ? 23.094 4.52 -1.871 1 89.81 248 VAL B N 1
ATOM 3804 C CA . VAL B 1 248 ? 23.328 5.926 -1.568 1 89.81 248 VAL B CA 1
ATOM 3805 C C . VAL B 1 248 ? 24.531 6.434 -2.352 1 89.81 248 VAL B C 1
ATOM 3807 O O . VAL B 1 248 ? 24.484 7.508 -2.955 1 89.81 248 VAL B O 1
ATOM 3810 N N . THR B 1 249 ? 25.609 5.645 -2.367 1 89.56 249 THR B N 1
ATOM 3811 C CA . THR B 1 249 ? 26.812 6.027 -3.082 1 89.56 249 THR B CA 1
ATOM 3812 C C . THR B 1 249 ? 26.531 6.207 -4.57 1 89.56 249 THR B C 1
ATOM 3814 O O . THR B 1 249 ? 26.953 7.195 -5.176 1 89.56 249 THR B O 1
ATOM 3817 N N . ALA B 1 250 ? 25.844 5.27 -5.156 1 91.94 250 ALA B N 1
ATOM 3818 C CA . ALA B 1 250 ? 25.5 5.328 -6.574 1 91.94 250 ALA B CA 1
ATOM 3819 C C . ALA B 1 250 ? 24.641 6.559 -6.879 1 91.94 250 ALA B C 1
ATOM 3821 O O . ALA B 1 250 ? 24.828 7.207 -7.91 1 91.94 250 ALA B O 1
ATOM 3822 N N . PHE B 1 251 ? 23.734 6.875 -5.996 1 87.25 251 PHE B N 1
ATOM 3823 C CA . PHE B 1 251 ? 22.875 8.039 -6.145 1 87.25 251 PHE B CA 1
ATOM 3824 C C . PHE B 1 251 ? 23.703 9.32 -6.145 1 87.25 251 PHE B C 1
ATOM 3826 O O . PHE B 1 251 ? 23.531 10.172 -7.02 1 87.25 251 PHE B O 1
ATOM 3833 N N . LEU B 1 252 ? 24.578 9.398 -5.258 1 85.06 252 LEU B N 1
ATOM 3834 C CA . LEU B 1 252 ? 25.406 10.594 -5.137 1 85.06 252 LEU B CA 1
ATOM 3835 C C . LEU B 1 252 ? 26.359 10.719 -6.328 1 85.06 252 LEU B C 1
ATOM 3837 O O . LEU B 1 252 ? 26.641 11.828 -6.789 1 85.06 252 LEU B O 1
ATOM 3841 N N . ASP B 1 253 ? 26.812 9.562 -6.836 1 90.62 253 ASP B N 1
ATOM 3842 C CA . ASP B 1 253 ? 27.734 9.516 -7.961 1 90.62 253 ASP B CA 1
ATOM 3843 C C . ASP B 1 253 ? 26.984 9.617 -9.289 1 90.62 253 ASP B C 1
ATOM 3845 O O . ASP B 1 253 ? 27.609 9.641 -10.359 1 90.62 253 ASP B O 1
ATOM 3849 N N . LYS B 1 254 ? 25.75 9.602 -9.266 1 89.81 254 LYS B N 1
ATOM 3850 C CA . LYS B 1 254 ? 24.922 9.656 -10.461 1 89.81 254 LYS B CA 1
ATOM 3851 C C . LYS B 1 254 ? 25.219 8.484 -11.391 1 89.81 254 LYS B C 1
ATOM 3853 O O . LYS B 1 254 ? 25.453 8.68 -12.586 1 89.81 254 LYS B O 1
ATOM 3858 N N . ARG B 1 255 ? 25.328 7.301 -10.828 1 92.56 255 ARG B N 1
ATOM 3859 C CA . ARG B 1 255 ? 25.453 6.051 -11.57 1 92.56 255 ARG B CA 1
ATOM 3860 C C . ARG B 1 255 ? 24.422 5.031 -11.117 1 92.56 255 ARG B C 1
ATOM 3862 O O . ARG B 1 255 ? 23.797 5.195 -10.07 1 92.56 255 ARG B O 1
ATOM 3869 N N . ALA B 1 256 ? 24.328 3.959 -11.914 1 92.75 256 ALA B N 1
ATOM 3870 C CA . ALA B 1 256 ? 23.438 2.873 -11.531 1 92.75 256 ALA B CA 1
ATOM 3871 C C . ALA B 1 256 ? 24.031 2.035 -10.406 1 92.75 256 ALA B C 1
ATOM 3873 O O . ALA B 1 256 ? 25.219 1.733 -10.414 1 92.75 256 ALA B O 1
ATOM 3874 N N . PRO B 1 257 ? 23.219 1.701 -9.453 1 93.94 257 PRO B N 1
ATOM 3875 C CA . PRO B 1 257 ? 23.719 0.862 -8.367 1 93.94 257 PRO B CA 1
ATOM 3876 C C . PRO B 1 257 ? 23.938 -0.588 -8.789 1 93.94 257 PRO B C 1
ATOM 3878 O O . PRO B 1 257 ? 23.297 -1.06 -9.742 1 93.94 257 PRO B O 1
ATOM 3881 N N . ARG B 1 258 ? 24.938 -1.22 -8.109 1 94.12 258 ARG B N 1
ATOM 3882 C CA . ARG B 1 258 ? 25.172 -2.656 -8.227 1 94.12 258 ARG B CA 1
ATOM 3883 C C . ARG B 1 258 ? 24.859 -3.365 -6.91 1 94.12 258 ARG B C 1
ATOM 3885 O O . ARG B 1 258 ? 25.75 -3.568 -6.082 1 94.12 258 ARG B O 1
ATOM 3892 N N . PHE B 1 259 ? 23.656 -3.822 -6.855 1 94.88 259 PHE B N 1
ATOM 3893 C CA . PHE B 1 259 ? 23.203 -4.438 -5.613 1 94.88 259 PHE B CA 1
ATOM 3894 C C . PHE B 1 259 ? 23.594 -5.91 -5.562 1 94.88 259 PHE B C 1
ATOM 3896 O O . PHE B 1 259 ? 23.578 -6.594 -6.586 1 94.88 259 PHE B O 1
ATOM 3903 N N . ILE B 1 260 ? 23.812 -6.383 -4.344 1 90.25 260 ILE B N 1
ATOM 3904 C CA . ILE B 1 260 ? 24.234 -7.773 -4.207 1 90.25 260 ILE B CA 1
ATOM 3905 C C . ILE B 1 260 ? 23.125 -8.594 -3.555 1 90.25 260 ILE B C 1
ATOM 3907 O O . ILE B 1 260 ? 23.109 -9.82 -3.658 1 90.25 260 ILE B O 1
ATOM 3911 N N . GLY B 1 261 ? 22.266 -7.855 -2.9 1 86.31 261 GLY B N 1
ATOM 3912 C CA . GLY B 1 261 ? 21.141 -8.555 -2.301 1 86.31 261 GLY B CA 1
ATOM 3913 C C . GLY B 1 261 ? 21.531 -9.453 -1.147 1 86.31 261 GLY B C 1
ATOM 3914 O O . GLY B 1 261 ? 22.328 -9.062 -0.292 1 86.31 261 GLY B O 1
ATOM 3915 N N . ARG B 1 262 ? 20.828 -10.586 -1.123 1 73.25 262 ARG B N 1
ATOM 3916 C CA . ARG B 1 262 ? 21.047 -11.578 -0.073 1 73.25 262 ARG B CA 1
ATOM 3917 C C . ARG B 1 262 ? 22.438 -12.203 -0.195 1 73.25 262 ARG B C 1
ATOM 3919 O O . ARG B 1 262 ? 22.781 -12.758 -1.24 1 73.25 262 ARG B O 1
ATOM 3926 N N . ALA B 1 263 ? 23.375 -11.656 0.555 1 60.34 263 ALA B N 1
ATOM 3927 C CA . ALA B 1 263 ? 24.719 -12.25 0.534 1 60.34 263 ALA B CA 1
ATOM 3928 C C . ALA B 1 263 ? 24.781 -13.484 1.43 1 60.34 263 ALA B C 1
ATOM 3930 O O . ALA B 1 263 ? 24.016 -13.602 2.391 1 60.34 263 ALA B O 1
#

Nearest PDB structures (foldseek):
  3hrx-assembly2_D  TM=9.698E-01  e=5.703E-33  Thermus thermophilus HB8
  6sl9-assembly1_AAA  TM=9.692E-01  e=1.497E-32  Thermus thermophilus JL-18
  3hrx-assembly2_F  TM=9.792E-01  e=4.706E-32  Thermus thermophilus HB8
  4jfc-assembly1_A  TM=9.290E-01  e=8.044E-26  Polaromonas sp. JS666
  5ylo-assembly1_A  TM=9.250E-01  e=1.922E-22  Pseudomonas aeruginosa PAO1

Radius of gyration: 25.12 Å; Cα contacts (8 Å, |Δi|>4): 1126; chains: 2; bounding box: 68×76×51 Å

Sequence (526 aa):
MVSDLVLTDVRDGYRVLTLNRPDRLNAFSGEMHAALMAALTAAESDKSCRAVLLTGAGRGFCAGQDLSDGVFTPGETPDLSLQIEKYYNPLVRKLRSLPLPVLCAVNGVAAGAGANVAFACDIVIAARSAKFIQAFAKIGLVPDSGGTWFLPRLVGGARARALAMLAEPVSAERAEAWGMIWKMVEDAELMTEAHALAAYLAAQPTDGLALIKQALDASETNTLDTQLELERDYQGRAGRTADYAEGVTAFLDKRAPRFIGRAMVSDLVLTDVRDGYRVLTLNRPDRLNAFSGEMHAALMAALTAAESDKSCRAVLLTGAGRGFCAGQDLSDGVFTPGETPDLSLQIEKYYNPLVRKLRSLPLPVLCAVNGVAAGAGANVAFACDIVIAARSAKFIQAFAKIGLVPDSGGTWFLPRLVGGARARALAMLAEPVSAERAEAWGMIWKMVEDAELMTEAHALAAYLAAQPTDGLALIKQALDASETNTLDTQLELERDYQGRAGRTADYAEGVTAFLDKRAPRFIGRA

InterPro domains:
  IPR001753 Enoyl-CoA hydratase/isomerase-like domain [PF00378] (16-260)
  IPR011968 Phenylacetate degradation probable enoyl-CoA hydratase PaaB [TIGR02280] (6-262)
  IPR014748 Enoyl-CoA hydratase, C-terminal [G3DSA:1.10.12.10] (205-262)
  IPR029045 ClpP/crotonase-like domain superfamily [SSF52096] (3-261)

Secondary structure (DSSP, 8-state):
---TTEEEEE-SSEEEEEE--GGGTT-B-HHHHHHHHHHHHHHHH-TT--EEEEEESTTEEE-SB-TTTTT--TTS---HHHHIIIIIHHHHHHHHH-SS-EEEEE-SEEETHHHHHHHTSSEEEEETT-EEE-GGGGGT----TTHHHHHHHHH-HHHHHHHHHH---EEHHHHHHHTSSSEEE-GGGHHHHHHHHHHHHHTS-HHHHHHHHHHHHHHTT--HHHHHHHHHHHHHHHTTSHHHHHHHHHHHTTS--------/---TTEEEEE-SSEEEEEE--GGGTTPBPHHHHHHHHHHHHHHHH-TT--EEEEEESTTEEE-SB-TTTTT--TTS---HHHHIIIIIHHHHHHHHH-SS-EEEEE-SEEETHHHHHHHHSSEEEEETT-EEE-GGGGGT----TTHHHHHHHHH-HHHHHHHHHH---EEHHHHHHHTSSSEEE-GGGHHHHHHHHHHHHHTS-HHHHHHHHHHHHHHTT--HHHHHHHHHHHHHHHTTSHHHHHHHHHHHHTS--------

Organism: NCBI:txid2511166

Foldseek 3Di:
DLPQQWDWDDDQLAIEIEGEPQVQLSEDAPVSLVNVVVVLVVLLVDLRHAEYEYAYPHAWGYAYHDPPRPQDDVPDDGDVVVVCVVGLVVLLVSQLQRLHAYEYETLAEQEQSSLLSQLSGDAYEYAQRHKYWNCQLVPPGFGDSCLVPRVCVQQNDVVSVCRNNVRDIDGNVNCCVRRVHVYYDHNVCRVVVSVVVRVVRSQAQSNLVSLVSVLVVVVSPDDPVVSVVSCVVSVVVVCPDPQVVQVVVCVVVVHDGGHSHPD/DLPPQWDWDDDQLAIEIEGEPQVQLSEDAPVSLVNVVVVLVVLLVDLRHQEYEYAYPHAWGYAYHDPPRPQDDPPDDGDVVVVCVVGLVVLLVSQLQRLHAYEYETLAEQEQSRLLSQLSGDAYEYAQRHKYWNCQLVVPGFRDSCLVPRVCVQQNDVVSVCRNNVRDIDGNVNCCVSRVGVYYDHNVCRVVVSVVVRVVRSQAQSNLVSLVSVLVVVVSPDDPVRSVVSVVVSVVVVCPDPRVVQVVVCVVVVHDGGHSHDD